Protein 5ZUU (pdb70)

Radius of gyration: 31.14 Å; Cα contacts (8 Å, |Δi|>4): 1259; chains: 4; bounding box: 70×87×75 Å

B-factor: mean 31.93, std 20.71, range [5.98, 128.43]

Structure (mmCIF, N/CA/C/O backbone):
data_5ZUU
#
_entry.id   5ZUU
#
_cell.length_a   69.108
_cell.length_b   74.293
_cell.length_c   151.139
_cell.angle_alpha   90.00
_cell.angle_beta   90.00
_cell.angle_gamma   90.00
#
_symmetry.space_group_name_H-M   'P 21 21 21'
#
loop_
_entity.id
_entity.type
_entity.pdbx_description
1 polymer '30-kDa cleavage and polyadenylation specificity factor 30'
2 polymer "RNA (5'-R(*(6MZ)P*CP*UP*AP*G)-3')"
3 non-polymer GLYCEROL
4 non-polymer '4-(2-HYDROXYETHYL)-1-PIPERAZINE ETHANESULFONIC ACID'
5 water water
#
loop_
_atom_site.group_PDB
_atom_site.id
_atom_site.type_symbol
_atom_site.label_atom_id
_atom_site.label_alt_id
_atom_site.label_comp_id
_atom_site.label_asym_id
_atom_site.label_entity_id
_atom_site.label_seq_id
_atom_site.pdbx_PDB_ins_code
_atom_site.Cartn_x
_atom_site.Cartn_y
_atom_site.Cartn_z
_atom_site.occupancy
_atom_site.B_iso_or_equiv
_atom_site.auth_seq_id
_atom_site.auth_comp_id
_atom_site.auth_asym_id
_atom_site.auth_atom_id
_atom_site.pdbx_PDB_model_num
ATOM 1 N N . PRO A 1 1 ? 12.508 39.060 6.421 1.00 30.95 221 PRO C N 1
ATOM 2 C CA . PRO A 1 1 ? 12.895 37.744 7.015 1.00 31.71 221 PRO C CA 1
ATOM 3 C C . PRO A 1 1 ? 12.103 37.371 8.265 1.00 31.16 221 PRO C C 1
ATOM 4 O O . PRO A 1 1 ? 12.033 36.159 8.606 1.00 26.41 221 PRO C O 1
ATOM 8 N N . ALA A 1 2 ? 11.537 38.380 8.939 1.00 28.40 222 ALA C N 1
ATOM 9 C CA . ALA A 1 2 ? 10.461 38.137 9.922 1.00 33.50 222 ALA C CA 1
ATOM 10 C C . ALA A 1 2 ? 9.180 37.465 9.378 1.00 34.36 222 ALA C C 1
ATOM 11 O O . ALA A 1 2 ? 8.429 36.906 10.170 1.00 36.35 222 ALA C O 1
ATOM 13 N N . ASP A 1 3 ? 8.923 37.527 8.062 1.00 38.91 223 ASP C N 1
ATOM 14 C CA . ASP A 1 3 ? 7.695 36.950 7.423 1.00 43.64 223 ASP C CA 1
ATOM 15 C C . ASP A 1 3 ? 7.715 35.418 7.439 1.00 46.85 223 ASP C C 1
ATOM 16 O O . ASP A 1 3 ? 8.718 34.820 7.085 1.00 47.94 223 ASP C O 1
ATOM 21 N N . GLN A 1 4 ? 6.622 34.782 7.843 1.00 51.96 224 GLN C N 1
ATOM 22 C CA . GLN A 1 4 ? 6.508 33.317 7.784 1.00 54.78 224 GLN C CA 1
ATOM 23 C C . GLN A 1 4 ? 6.515 32.921 6.303 1.00 54.65 224 GLN C C 1
ATOM 24 O O . GLN A 1 4 ? 6.111 33.744 5.453 1.00 53.20 224 GLN C O 1
ATOM 30 N N . THR A 1 5 ? 7.005 31.708 5.993 1.00 58.76 225 THR C N 1
ATOM 31 C CA . THR A 1 5 ? 6.909 31.119 4.623 1.00 63.83 225 THR C CA 1
ATOM 32 C C . THR A 1 5 ? 5.446 31.241 4.114 1.00 63.65 225 THR C C 1
ATOM 33 O O . THR A 1 5 ? 4.553 30.605 4.689 1.00 65.91 225 THR C O 1
ATOM 37 N N . ASN A 1 6 ? 5.180 32.067 3.093 1.00 61.44 226 ASN C N 1
ATOM 38 C CA . ASN A 1 6 ? 3.783 32.234 2.644 1.00 65.86 226 ASN C CA 1
ATOM 39 C C . ASN A 1 6 ? 3.330 31.033 1.773 1.00 62.47 226 ASN C C 1
ATOM 40 O O . ASN A 1 6 ? 4.151 30.330 1.145 1.00 60.86 226 ASN C O 1
ATOM 45 N N . ARG A 1 7 ? 2.024 30.770 1.818 1.00 52.26 227 ARG C N 1
ATOM 46 C CA . ARG A 1 7 ? 1.462 29.518 1.310 1.00 47.08 227 ARG C CA 1
ATOM 47 C C . ARG A 1 7 ? 0.538 29.829 0.141 1.00 36.11 227 ARG C C 1
ATOM 48 O O . ARG A 1 7 ? 0.011 30.909 0.011 1.00 41.12 227 ARG C O 1
ATOM 56 N N . THR A 1 8 ? 0.402 28.858 -0.730 1.00 28.56 228 THR C N 1
ATOM 57 C CA . THR A 1 8 ? -0.343 28.988 -1.946 1.00 27.45 228 THR C CA 1
ATOM 58 C C . THR A 1 8 ? -1.651 28.212 -1.957 1.00 24.60 228 THR C C 1
ATOM 59 O O . THR A 1 8 ? -2.323 28.235 -2.937 1.00 25.45 228 THR C O 1
ATOM 63 N N . SER A 1 9 ? -1.949 27.480 -0.894 1.00 22.51 229 SER C N 1
ATOM 64 C CA . SER A 1 9 ? -3.171 26.710 -0.753 1.00 21.54 229 SER C CA 1
ATOM 65 C C . SER A 1 9 ? -3.690 26.904 0.700 1.00 21.99 229 SER C C 1
ATOM 66 O O . SER A 1 9 ? -2.963 27.411 1.546 1.00 22.31 229 SER C O 1
ATOM 69 N N . HIS A 1 10 ? -4.948 26.567 0.986 1.00 20.89 230 HIS C N 1
ATOM 70 C CA . HIS A 1 10 ? -5.446 26.702 2.312 1.00 20.89 230 HIS C CA 1
ATOM 71 C C . HIS A 1 10 ? -5.295 25.321 2.905 1.00 21.01 230 HIS C C 1
ATOM 72 O O . HIS A 1 10 ? -5.611 24.325 2.254 1.00 19.66 230 HIS C O 1
ATOM 79 N N . PRO A 1 11 ? -4.802 25.265 4.136 1.00 20.62 231 PRO C N 1
ATOM 80 C CA . PRO A 1 11 ? -4.767 24.010 4.872 1.00 20.24 231 PRO C CA 1
ATOM 81 C C . PRO A 1 11 ? -6.195 23.477 5.196 1.00 20.43 231 PRO C C 1
ATOM 82 O O . PRO A 1 11 ? -7.135 24.231 5.356 1.00 18.05 231 PRO C O 1
ATOM 86 N N . LEU A 1 12 ? -6.308 22.169 5.287 1.00 20.74 232 LEU C N 1
ATOM 87 C CA . LEU A 1 12 ? -7.481 21.533 5.743 1.00 22.60 232 LEU C CA 1
ATOM 88 C C . LEU A 1 12 ? -7.890 22.187 7.056 1.00 25.55 232 LEU C C 1
ATOM 89 O O . LEU A 1 12 ? -7.089 22.243 7.950 1.00 27.21 232 LEU C O 1
ATOM 94 N N . PRO A 1 13 ? -9.110 22.778 7.158 1.00 25.58 233 PRO C N 1
ATOM 95 C CA . PRO A 1 13 ? -9.521 23.340 8.436 1.00 25.66 233 PRO C CA 1
ATOM 96 C C . PRO A 1 13 ? -9.391 22.314 9.557 1.00 26.56 233 PRO C C 1
ATOM 97 O O . PRO A 1 13 ? -9.575 21.087 9.329 1.00 25.74 233 PRO C O 1
ATOM 101 N N . GLN A 1 14 ? -9.045 22.816 10.735 1.00 28.74 234 GLN C N 1
ATOM 102 C CA . GLN A 1 14 ? -8.887 21.968 11.900 1.00 32.25 234 GLN C CA 1
ATOM 103 C C . GLN A 1 14 ? -10.264 21.717 12.475 1.00 30.47 234 GLN C C 1
ATOM 104 O O . GLN A 1 14 ? -11.214 22.545 12.314 1.00 28.98 234 GLN C O 1
ATOM 110 N N . GLY A 1 15 ? -10.356 20.588 13.148 1.00 28.69 235 GLY C N 1
ATOM 111 C CA . GLY A 1 15 ? -11.530 20.254 13.964 1.00 29.93 235 GLY C CA 1
ATOM 112 C C . GLY A 1 15 ? -12.309 19.103 13.403 1.00 25.64 235 GLY C C 1
ATOM 113 O O . GLY A 1 15 ? -11.785 18.301 12.604 1.00 22.01 235 GLY C O 1
ATOM 114 N N . VAL A 1 16 ? -13.581 19.024 13.796 1.00 24.47 236 VAL C N 1
ATOM 115 C CA . VAL A 1 16 ? -14.423 17.902 13.355 1.00 22.71 236 VAL C CA 1
ATOM 116 C C . VAL A 1 16 ? -15.025 18.209 11.980 1.00 20.80 236 VAL C C 1
ATOM 117 O O . VAL A 1 16 ? -15.833 19.082 11.812 1.00 21.15 236 VAL C O 1
ATOM 121 N N . ASN A 1 17 ? -14.602 17.455 10.987 1.00 18.60 237 ASN C N 1
ATOM 122 C CA . ASN A 1 17 ? -15.028 17.668 9.617 1.00 15.23 237 ASN C CA 1
ATOM 123 C C . ASN A 1 17 ? -15.855 16.462 9.148 1.00 13.47 237 ASN C C 1
ATOM 124 O O . ASN A 1 17 ? -15.686 15.355 9.645 1.00 11.76 237 ASN C O 1
ATOM 129 N N . ARG A 1 18 ? -16.698 16.663 8.138 1.00 11.77 238 ARG C N 1
ATOM 130 C CA . ARG A 1 18 ? -17.230 15.537 7.338 1.00 11.52 238 ARG C CA 1
ATOM 131 C C . ARG A 1 18 ? -16.794 15.791 5.946 1.00 11.78 238 ARG C C 1
ATOM 132 O O . ARG A 1 18 ? -16.588 17.001 5.558 1.00 11.91 238 ARG C O 1
ATOM 140 N N . TYR A 1 19 ? -16.718 14.705 5.182 1.00 11.23 239 TYR C N 1
ATOM 141 C CA . TYR A 1 19 ? -16.124 14.661 3.861 1.00 11.46 239 TYR C CA 1
ATOM 142 C C . TYR A 1 19 ? -17.052 13.960 2.892 1.00 11.25 239 TYR C C 1
ATOM 143 O O . TYR A 1 19 ? -17.535 12.842 3.199 1.00 9.40 239 TYR C O 1
ATOM 152 N N . PHE A 1 20 ? -17.257 14.588 1.719 1.00 11.27 240 PHE C N 1
ATOM 153 C CA . PHE A 1 20 ? -18.115 14.047 0.655 1.00 12.21 240 PHE C CA 1
ATOM 154 C C . PHE A 1 20 ? -17.360 14.110 -0.647 1.00 11.50 240 PHE C C 1
ATOM 155 O O . PHE A 1 20 ? -16.698 15.104 -0.910 1.00 11.42 240 PHE C O 1
ATOM 163 N N . VAL A 1 21 ? -17.442 13.054 -1.454 1.00 10.55 241 VAL C N 1
ATOM 164 C CA . VAL A 1 21 ? -16.973 13.105 -2.829 1.00 10.86 241 VAL C CA 1
ATOM 165 C C . VAL A 1 21 ? -18.038 13.766 -3.693 1.00 12.52 241 VAL C C 1
ATOM 166 O O . VAL A 1 21 ? -19.209 13.415 -3.611 1.00 14.11 241 VAL C O 1
ATOM 170 N N . VAL A 1 22 ? -17.640 14.767 -4.465 1.00 11.88 242 VAL C N 1
ATOM 171 C CA . VAL A 1 22 ? -18.495 15.496 -5.346 1.00 11.63 242 VAL C CA 1
ATOM 172 C C . VAL A 1 22 ? -18.023 15.172 -6.747 1.00 11.96 242 VAL C C 1
ATOM 173 O O . VAL A 1 22 ? -16.810 15.191 -7.018 1.00 11.60 242 VAL C O 1
ATOM 177 N N . LYS A 1 23 ? -18.958 14.769 -7.614 1.00 11.98 243 LYS C N 1
ATOM 178 C CA . LYS A 1 23 ? -18.653 14.388 -9.011 1.00 12.19 243 LYS C CA 1
ATOM 179 C C . LYS A 1 23 ? -19.207 15.444 -10.015 1.00 13.54 243 LYS C C 1
ATOM 180 O O . LYS A 1 23 ? -20.257 16.038 -9.788 1.00 14.15 243 LYS C O 1
ATOM 186 N N . SER A 1 24 ? -18.434 15.739 -11.068 1.00 14.64 244 SER C N 1
ATOM 187 C CA . SER A 1 24 ? -18.879 16.528 -12.250 1.00 14.89 244 SER C CA 1
ATOM 188 C C . SER A 1 24 ? -18.725 15.740 -13.544 1.00 14.78 244 SER C C 1
ATOM 189 O O . SER A 1 24 ? -17.763 14.985 -13.718 1.00 15.42 244 SER C O 1
ATOM 192 N N . ASN A 1 25 ? -19.710 15.893 -14.422 1.00 16.04 245 ASN C N 1
ATOM 193 C CA . ASN A 1 25 ? -19.748 15.254 -15.733 1.00 16.74 245 ASN C CA 1
ATOM 194 C C . ASN A 1 25 ? -18.729 15.850 -16.625 1.00 16.91 245 ASN C C 1
ATOM 195 O O . ASN A 1 25 ? -18.444 15.246 -17.629 1.00 16.75 245 ASN C O 1
ATOM 200 N N . ASN A 1 26 ? -18.267 17.083 -16.345 1.00 17.19 246 ASN C N 1
ATOM 201 C CA . ASN A 1 26 ? -17.346 17.771 -17.230 1.00 18.78 246 ASN C CA 1
ATOM 202 C C . ASN A 1 26 ? -16.373 18.686 -16.464 1.00 18.31 246 ASN C C 1
ATOM 203 O O . ASN A 1 26 ? -16.669 19.086 -15.334 1.00 17.88 246 ASN C O 1
ATOM 208 N N . ARG A 1 27 ? -15.222 19.015 -17.067 1.00 19.27 247 ARG C N 1
ATOM 209 C CA . ARG A 1 27 ? -14.283 19.976 -16.458 1.00 20.75 247 ARG C CA 1
ATOM 210 C C . ARG A 1 27 ? -14.815 21.387 -16.488 1.00 20.83 247 ARG C C 1
ATOM 211 O O . ARG A 1 27 ? -14.517 22.220 -15.613 1.00 20.06 247 ARG C O 1
ATOM 219 N N . GLU A 1 28 ? -15.609 21.691 -17.486 1.00 22.11 248 GLU C N 1
ATOM 220 C CA . GLU A 1 28 ? -16.032 23.090 -17.622 1.00 23.34 248 GLU C CA 1
ATOM 221 C C . GLU A 1 28 ? -16.674 23.531 -16.342 1.00 19.55 248 GLU C C 1
ATOM 222 O O . GLU A 1 28 ? -16.348 24.605 -15.884 1.00 16.63 248 GLU C O 1
ATOM 228 N N . ASN A 1 29 ? -17.585 22.756 -15.750 1.00 16.75 249 ASN C N 1
ATOM 229 C CA . ASN A 1 29 ? -18.258 23.202 -14.510 1.00 16.68 249 ASN C CA 1
ATOM 230 C C . ASN A 1 29 ? -17.312 23.331 -13.317 1.00 14.87 249 ASN C C 1
ATOM 231 O O . ASN A 1 29 ? -17.406 24.205 -12.551 1.00 13.49 249 ASN C O 1
ATOM 236 N N . PHE A 1 30 ? -16.434 22.375 -13.205 1.00 14.54 250 PHE C N 1
ATOM 237 C CA . PHE A 1 30 ? -15.425 22.403 -12.179 1.00 14.47 250 PHE C CA 1
ATOM 238 C C . PHE A 1 30 ? -14.578 23.689 -12.270 1.00 14.46 250 PHE C C 1
ATOM 239 O O . PHE A 1 30 ? -14.302 24.360 -11.278 1.00 12.09 250 PHE C O 1
ATOM 247 N N . GLU A 1 31 ? -14.163 24.006 -13.486 1.00 17.37 251 GLU C N 1
ATOM 248 C CA . GLU A 1 31 ? -13.397 25.275 -13.729 1.00 20.91 251 GLU C CA 1
ATOM 249 C C . GLU A 1 31 ? -14.153 26.536 -13.447 1.00 18.34 251 GLU C C 1
ATOM 250 O O . GLU A 1 31 ? -13.637 27.422 -12.813 1.00 17.61 251 GLU C O 1
ATOM 256 N N . LEU A 1 32 ? -15.426 26.545 -13.795 1.00 20.83 252 LEU C N 1
ATOM 257 C CA . LEU A 1 32 ? -16.312 27.617 -13.412 1.00 21.06 252 LEU C CA 1
ATOM 258 C C . LEU A 1 32 ? -16.454 27.745 -11.894 1.00 18.98 252 LEU C C 1
ATOM 259 O O . LEU A 1 32 ? -16.486 28.872 -11.337 1.00 19.70 252 LEU C O 1
ATOM 264 N N . SER A 1 33 ? -16.572 26.598 -11.217 1.00 15.06 253 SER C N 1
ATOM 265 C CA . SER A 1 33 ? -16.610 26.624 -9.765 1.00 14.51 253 SER C CA 1
ATOM 266 C C . SER A 1 33 ? -15.368 27.302 -9.147 1.00 14.32 253 SER C C 1
ATOM 267 O O . SER A 1 33 ? -15.429 28.078 -8.205 1.00 13.20 253 SER C O 1
ATOM 270 N N . VAL A 1 34 ? -14.231 26.958 -9.708 1.00 16.46 254 VAL C N 1
ATOM 271 C CA . VAL A 1 34 ? -12.945 27.494 -9.260 1.00 17.89 254 VAL C CA 1
ATOM 272 C C . VAL A 1 34 ? -12.878 29.000 -9.475 1.00 19.18 254 VAL C C 1
ATOM 273 O O . VAL A 1 34 ? -12.437 29.723 -8.588 1.00 20.48 254 VAL C O 1
ATOM 277 N N A GLN A 1 35 ? -13.322 29.478 -10.632 0.50 19.28 255 GLN C N 1
ATOM 278 N N B GLN A 1 35 ? -13.326 29.446 -10.642 0.50 20.23 255 GLN C N 1
ATOM 279 C CA A GLN A 1 35 ? -13.284 30.923 -10.923 0.50 19.61 255 GLN C CA 1
ATOM 280 C CA B GLN A 1 35 ? -13.332 30.869 -10.984 0.50 21.25 255 GLN C CA 1
ATOM 281 C C A GLN A 1 35 ? -14.275 31.703 -10.059 0.50 21.07 255 GLN C C 1
ATOM 282 C C B GLN A 1 35 ? -14.268 31.676 -10.077 0.50 22.06 255 GLN C C 1
ATOM 283 O O A GLN A 1 35 ? -14.013 32.836 -9.687 0.50 21.37 255 GLN C O 1
ATOM 284 O O B GLN A 1 35 ? -13.964 32.795 -9.699 0.50 22.31 255 GLN C O 1
ATOM 295 N N . GLN A 1 36 ? -15.404 31.087 -9.713 1.00 23.52 256 GLN C N 1
ATOM 296 C CA . GLN A 1 36 ? -16.482 31.798 -9.021 1.00 22.42 256 GLN C CA 1
ATOM 297 C C . GLN A 1 36 ? -16.678 31.466 -7.566 1.00 18.17 256 GLN C C 1
ATOM 298 O O . GLN A 1 36 ? -17.385 32.170 -6.908 1.00 16.73 256 GLN C O 1
ATOM 304 N N . GLY A 1 37 ? -16.099 30.390 -7.043 1.00 15.43 257 GLY C N 1
ATOM 305 C CA . GLY A 1 37 ? -16.360 30.062 -5.626 1.00 15.23 257 GLY C CA 1
ATOM 306 C C . GLY A 1 37 ? -17.761 29.590 -5.302 1.00 14.53 257 GLY C C 1
ATOM 307 O O . GLY A 1 37 ? -18.330 29.872 -4.209 1.00 14.75 257 GLY C O 1
ATOM 308 N N . VAL A 1 38 ? -18.278 28.798 -6.224 1.00 16.05 258 VAL C N 1
ATOM 309 C CA . VAL A 1 38 ? -19.675 28.420 -6.255 1.00 16.63 258 VAL C CA 1
ATOM 310 C C . VAL A 1 38 ? -19.835 27.019 -6.778 1.00 14.13 258 VAL C C 1
ATOM 311 O O . VAL A 1 38 ? -19.092 26.614 -7.627 1.00 14.93 258 VAL C O 1
ATOM 315 N N . TRP A 1 39 ? -20.793 26.275 -6.253 1.00 12.60 259 TRP C N 1
ATOM 316 C CA . TRP A 1 39 ? -21.175 25.008 -6.815 1.00 11.97 259 TRP C CA 1
ATOM 317 C C . TRP A 1 39 ? -22.684 24.860 -6.759 1.00 11.33 259 TRP C C 1
ATOM 318 O O . TRP A 1 39 ? -23.363 25.564 -6.020 1.00 10.87 259 TRP C O 1
ATOM 329 N N . ALA A 1 40 ? -23.197 23.908 -7.536 1.00 11.76 260 ALA C N 1
ATOM 330 C CA . ALA A 1 40 ? -24.556 23.447 -7.403 1.00 12.75 260 ALA C CA 1
ATOM 331 C C . ALA A 1 40 ? -24.546 21.932 -7.577 1.00 13.62 260 ALA C C 1
ATOM 332 O O . ALA A 1 40 ? -23.864 21.435 -8.464 1.00 14.70 260 ALA C O 1
ATOM 334 N N . THR A 1 41 ? -25.351 21.206 -6.786 1.00 14.39 261 THR C N 1
ATOM 335 C CA . THR A 1 41 ? -25.423 19.746 -6.952 1.00 14.77 261 THR C CA 1
ATOM 336 C C . THR A 1 41 ? -26.784 19.323 -7.474 1.00 15.74 261 THR C C 1
ATOM 337 O O . THR A 1 41 ? -27.657 20.153 -7.741 1.00 16.38 261 THR C O 1
ATOM 341 N N . GLN A 1 42 ? -26.966 18.020 -7.659 1.00 18.01 262 GLN C N 1
ATOM 342 C CA . GLN A 1 42 ? -28.256 17.471 -8.052 1.00 16.80 262 GLN C CA 1
ATOM 343 C C . GLN A 1 42 ? -29.241 17.757 -6.953 1.00 17.88 262 GLN C C 1
ATOM 344 O O . GLN A 1 42 ? -28.864 17.748 -5.784 1.00 16.43 262 GLN C O 1
ATOM 350 N N . ARG A 1 43 ? -30.509 18.008 -7.317 1.00 18.02 263 ARG C N 1
ATOM 351 C CA . ARG A 1 43 ? -31.575 18.337 -6.322 1.00 17.79 263 ARG C CA 1
ATOM 352 C C . ARG A 1 43 ? -31.746 17.323 -5.213 1.00 15.37 263 ARG C C 1
ATOM 353 O O . ARG A 1 43 ? -31.831 17.662 -4.048 1.00 15.09 263 ARG C O 1
ATOM 361 N N . SER A 1 44 ? -31.689 16.066 -5.574 1.00 14.80 264 SER C N 1
ATOM 362 C CA . SER A 1 44 ? -31.740 14.994 -4.599 1.00 14.32 264 SER C CA 1
ATOM 363 C C . SER A 1 44 ? -30.624 14.958 -3.588 1.00 14.05 264 SER C C 1
ATOM 364 O O . SER A 1 44 ? -30.713 14.185 -2.620 1.00 14.67 264 SER C O 1
ATOM 367 N N . ASN A 1 45 ? -29.539 15.706 -3.794 1.00 12.95 265 ASN C N 1
ATOM 368 C CA . ASN A 1 45 ? -28.424 15.695 -2.864 1.00 13.03 265 ASN C CA 1
ATOM 369 C C . ASN A 1 45 ? -28.421 16.870 -1.889 1.00 13.51 265 ASN C C 1
ATOM 370 O O . ASN A 1 45 ? -27.532 16.904 -0.991 1.00 12.76 265 ASN C O 1
ATOM 375 N N . GLU A 1 46 ? -29.352 17.831 -2.049 1.00 12.26 266 GLU C N 1
ATOM 376 C CA . GLU A 1 46 ? -29.218 19.089 -1.336 1.00 12.81 266 GLU C CA 1
ATOM 377 C C . GLU A 1 46 ? -29.453 18.970 0.193 1.00 15.45 266 GLU C C 1
ATOM 378 O O . GLU A 1 46 ? -28.759 19.609 1.017 1.00 15.40 266 GLU C O 1
ATOM 384 N N . ALA A 1 47 ? -30.417 18.117 0.584 1.00 14.74 267 ALA C N 1
ATOM 385 C CA . ALA A 1 47 ? -30.757 17.952 1.963 1.00 14.33 267 ALA C CA 1
ATOM 386 C C . ALA A 1 47 ? -29.606 17.282 2.720 1.00 14.10 267 ALA C C 1
ATOM 387 O O . ALA A 1 47 ? -29.340 17.582 3.921 1.00 13.40 267 ALA C O 1
ATOM 389 N N . LYS A 1 48 ? -28.942 16.372 2.055 1.00 13.10 268 LYS C N 1
ATOM 390 C CA . LYS A 1 48 ? -27.823 15.767 2.705 1.00 14.37 268 LYS C CA 1
ATOM 391 C C . LYS A 1 48 ? -26.599 16.641 2.866 1.00 12.83 268 LYS C C 1
ATOM 392 O O . LYS A 1 48 ? -25.992 16.588 3.928 1.00 11.98 268 LYS C O 1
ATOM 398 N N . LEU A 1 49 ? -26.323 17.519 1.911 1.00 11.98 269 LEU C N 1
ATOM 399 C CA . LEU A 1 49 ? -25.294 18.490 2.153 1.00 12.95 269 LEU C CA 1
ATOM 400 C C . LEU A 1 49 ? -25.761 19.462 3.213 1.00 12.08 269 LEU C C 1
ATOM 401 O O . LEU A 1 49 ? -24.924 19.867 3.996 1.00 13.25 269 LEU C O 1
ATOM 406 N N . ASN A 1 50 ? -27.047 19.813 3.280 1.00 11.15 270 ASN C N 1
ATOM 407 C CA . ASN A 1 50 ? -27.470 20.768 4.324 1.00 11.37 270 ASN C CA 1
ATOM 408 C C . ASN A 1 50 ? -27.410 20.123 5.712 1.00 11.39 270 ASN C C 1
ATOM 409 O O . ASN A 1 50 ? -27.103 20.787 6.716 1.00 10.90 270 ASN C O 1
ATOM 414 N N . GLU A 1 51 ? -27.708 18.830 5.787 1.00 11.62 271 GLU C N 1
ATOM 415 C CA . GLU A 1 51 ? -27.640 18.135 7.057 1.00 12.03 271 GLU C CA 1
ATOM 416 C C . GLU A 1 51 ? -26.186 18.142 7.545 1.00 11.21 271 GLU C C 1
ATOM 417 O O . GLU A 1 51 ? -25.904 18.305 8.713 1.00 11.34 271 GLU C O 1
ATOM 423 N N . ALA A 1 52 ? -25.247 17.906 6.645 1.00 11.39 272 ALA C N 1
ATOM 424 C CA . ALA A 1 52 ? -23.809 17.935 7.006 1.00 10.91 272 ALA C CA 1
ATOM 425 C C . ALA A 1 52 ? -23.409 19.372 7.382 1.00 10.51 272 ALA C C 1
ATOM 426 O O . ALA A 1 52 ? -22.798 19.576 8.428 1.00 9.17 272 ALA C O 1
ATOM 428 N N . PHE A 1 53 ? -23.834 20.353 6.586 1.00 10.07 273 PHE C N 1
ATOM 429 C CA . PHE A 1 53 ? -23.491 21.713 6.862 1.00 11.21 273 PHE C CA 1
ATOM 430 C C . PHE A 1 53 ? -23.955 22.118 8.230 1.00 13.20 273 PHE C C 1
ATOM 431 O O . PHE A 1 53 ? -23.219 22.753 8.942 1.00 13.80 273 PHE C O 1
ATOM 439 N N . ASP A 1 54 ? -25.152 21.708 8.651 1.00 14.50 274 ASP C N 1
ATOM 440 C CA . ASP A 1 54 ? -25.640 22.083 9.969 1.00 14.31 274 ASP C CA 1
ATOM 441 C C . ASP A 1 54 ? -24.918 21.336 11.093 1.00 15.37 274 ASP C C 1
ATOM 442 O O . ASP A 1 54 ? -24.877 21.848 12.211 1.00 15.13 274 ASP C O 1
ATOM 447 N N . SER A 1 55 ? -24.446 20.113 10.836 1.00 14.74 275 SER C N 1
ATOM 448 C CA . SER A 1 55 ? -23.917 19.228 11.875 1.00 15.35 275 SER C CA 1
ATOM 449 C C . SER A 1 55 ? -22.513 19.532 12.380 1.00 16.47 275 SER C C 1
ATOM 450 O O . SER A 1 55 ? -22.207 19.191 13.515 1.00 16.83 275 SER C O 1
ATOM 453 N N . VAL A 1 56 ? -21.642 20.073 11.526 1.00 15.68 276 VAL C N 1
ATOM 454 C CA . VAL A 1 56 ? -20.200 20.207 11.868 1.00 15.45 276 VAL C CA 1
ATOM 455 C C . VAL A 1 56 ? -19.709 21.520 11.379 1.00 16.98 276 VAL C C 1
ATOM 456 O O . VAL A 1 56 ? -20.324 22.101 10.506 1.00 18.05 276 VAL C O 1
ATOM 460 N N . GLU A 1 57 ? -18.529 21.906 11.815 1.00 20.28 277 GLU C N 1
ATOM 461 C CA . GLU A 1 57 ? -17.941 23.226 11.466 1.00 21.20 277 GLU C CA 1
ATOM 462 C C . GLU A 1 57 ? -17.470 23.313 9.995 1.00 18.98 277 GLU C C 1
ATOM 463 O O . GLU A 1 57 ? -17.466 24.413 9.374 1.00 17.25 277 GLU C O 1
ATOM 469 N N . ASN A 1 58 ? -17.053 22.173 9.440 1.00 16.28 278 ASN C N 1
ATOM 470 C CA . ASN A 1 58 ? -16.512 22.124 8.090 1.00 15.59 278 ASN C CA 1
ATOM 471 C C . ASN A 1 58 ? -16.947 20.888 7.326 1.00 14.20 278 ASN C C 1
ATOM 472 O O . ASN A 1 58 ? -16.731 19.752 7.764 1.00 13.49 278 ASN C O 1
ATOM 477 N N . VAL A 1 59 ? -17.581 21.125 6.197 1.00 13.12 279 VAL C N 1
ATOM 478 C CA . VAL A 1 59 ? -17.909 20.120 5.259 1.00 12.03 279 VAL C CA 1
ATOM 479 C C . VAL A 1 59 ? -16.926 20.305 4.145 1.00 11.78 279 VAL C C 1
ATOM 480 O O . VAL A 1 59 ? -16.818 21.403 3.494 1.00 11.19 279 VAL C O 1
ATOM 484 N N . ILE A 1 60 ? -16.138 19.256 3.976 1.00 11.04 280 ILE C N 1
ATOM 485 C CA . ILE A 1 60 ? -15.103 19.200 2.969 1.00 11.65 280 ILE C CA 1
ATOM 486 C C . ILE A 1 60 ? -15.566 18.378 1.761 1.00 11.91 280 ILE C C 1
ATOM 487 O O . ILE A 1 60 ? -15.905 17.200 1.894 1.00 11.54 280 ILE C O 1
ATOM 492 N N . LEU A 1 61 ? -15.596 19.022 0.598 1.00 11.95 281 LEU C N 1
ATOM 493 C CA . LEU A 1 61 ? -16.035 18.424 -0.689 1.00 11.18 281 LEU C CA 1
ATOM 494 C C . LEU A 1 61 ? -14.809 18.115 -1.520 1.00 11.00 281 LEU C C 1
ATOM 495 O O . LEU A 1 61 ? -14.125 19.012 -1.961 1.00 11.05 281 LEU C O 1
ATOM 500 N N . ILE A 1 62 ? -14.556 16.835 -1.753 1.00 10.69 282 ILE C N 1
ATOM 501 C CA . ILE A 1 62 ? -13.476 16.357 -2.545 1.00 10.53 282 ILE C CA 1
ATOM 502 C C . ILE A 1 62 ? -13.986 16.079 -3.943 1.00 11.00 282 ILE C C 1
ATOM 503 O O . ILE A 1 62 ? -14.727 15.110 -4.156 1.00 11.45 282 ILE C O 1
ATOM 508 N N . PHE A 1 63 ? -13.527 16.864 -4.924 1.00 11.81 283 PHE C N 1
ATOM 509 C CA . PHE A 1 63 ? -14.043 16.851 -6.284 1.00 12.32 283 PHE C CA 1
ATOM 510 C C . PHE A 1 63 ? -13.357 15.887 -7.164 1.00 11.31 283 PHE C C 1
ATOM 511 O O . PHE A 1 63 ? -12.180 15.704 -7.104 1.00 11.35 283 PHE C O 1
ATOM 519 N N . SER A 1 64 ? -14.106 15.331 -8.065 1.00 11.14 284 SER C N 1
ATOM 520 C CA . SER A 1 64 ? -13.552 14.528 -9.098 1.00 10.83 284 SER C CA 1
ATOM 521 C C . SER A 1 64 ? -14.403 14.586 -10.315 1.00 11.66 284 SER C C 1
ATOM 522 O O . SER A 1 64 ? -15.622 14.258 -10.252 1.00 12.19 284 SER C O 1
ATOM 525 N N . VAL A 1 65 ? -13.795 14.980 -11.444 1.00 12.19 285 VAL C N 1
ATOM 526 C CA . VAL A 1 65 ? -14.485 14.932 -12.746 1.00 12.04 285 VAL C CA 1
ATOM 527 C C . VAL A 1 65 ? -14.626 13.466 -13.285 1.00 11.70 285 VAL C C 1
ATOM 528 O O . VAL A 1 65 ? -13.660 12.738 -13.345 1.00 10.37 285 VAL C O 1
ATOM 532 N N . ASN A 1 66 ? -15.856 13.072 -13.646 1.00 12.52 286 ASN C N 1
ATOM 533 C CA . ASN A 1 66 ? -16.142 11.736 -14.189 1.00 13.69 286 ASN C CA 1
ATOM 534 C C . ASN A 1 66 ? -15.136 11.386 -15.301 1.00 13.53 286 ASN C C 1
ATOM 535 O O . ASN A 1 66 ? -14.809 12.213 -16.141 1.00 12.77 286 ASN C O 1
ATOM 540 N N . ARG A 1 67 ? -14.676 10.161 -15.276 1.00 13.59 287 ARG C N 1
ATOM 541 C CA . ARG A 1 67 ? -13.829 9.601 -16.304 1.00 16.14 287 ARG C CA 1
ATOM 542 C C . ARG A 1 67 ? -12.398 10.140 -16.363 1.00 15.12 287 ARG C C 1
ATOM 543 O O . ARG A 1 67 ? -11.619 9.611 -17.114 1.00 13.90 287 ARG C O 1
ATOM 551 N N . THR A 1 68 ? -12.026 11.129 -15.552 1.00 14.85 288 THR C N 1
ATOM 552 C CA . THR A 1 68 ? -10.634 11.627 -15.587 1.00 14.04 288 THR C CA 1
ATOM 553 C C . THR A 1 68 ? -9.631 10.782 -14.797 1.00 14.15 288 THR C C 1
ATOM 554 O O . THR A 1 68 ? -8.448 11.081 -14.829 1.00 12.73 288 THR C O 1
ATOM 558 N N . ARG A 1 69 ? -10.105 9.782 -14.052 1.00 16.46 289 ARG C N 1
ATOM 559 C CA . ARG A 1 69 ? -9.227 8.847 -13.295 1.00 16.43 289 ARG C CA 1
ATOM 560 C C . ARG A 1 69 ? -8.483 9.612 -12.161 1.00 15.00 289 ARG C C 1
ATOM 561 O O . ARG A 1 69 ? -7.420 9.175 -11.681 1.00 12.78 289 ARG C O 1
ATOM 569 N N . HIS A 1 70 ? -8.995 10.767 -11.770 1.00 14.78 290 HIS C N 1
ATOM 570 C CA . HIS A 1 70 ? -8.295 11.612 -10.791 1.00 14.15 290 HIS C CA 1
ATOM 571 C C . HIS A 1 70 ? -9.332 12.332 -9.860 1.00 14.60 290 HIS C C 1
ATOM 572 O O . HIS A 1 70 ? -10.517 12.563 -10.262 1.00 14.16 290 HIS C O 1
ATOM 579 N N . PHE A 1 71 ? -8.851 12.712 -8.667 1.00 12.84 291 PHE C N 1
ATOM 580 C CA . PHE A 1 71 ? -9.439 13.769 -7.867 1.00 11.92 291 PHE C CA 1
ATOM 581 C C . PHE A 1 71 ? -8.723 15.045 -8.209 1.00 11.99 291 PHE C C 1
ATOM 582 O O . PHE A 1 71 ? -7.520 14.998 -8.385 1.00 13.08 291 PHE C O 1
ATOM 590 N N . GLN A 1 72 ? -9.445 16.179 -8.231 1.00 11.74 292 GLN C N 1
ATOM 591 C CA . GLN A 1 72 ? -8.911 17.472 -8.598 1.00 11.10 292 GLN C CA 1
ATOM 592 C C . GLN A 1 72 ? -8.778 18.459 -7.432 1.00 12.15 292 GLN C C 1
ATOM 593 O O . GLN A 1 72 ? -8.276 19.607 -7.591 1.00 13.12 292 GLN C O 1
ATOM 599 N N . GLY A 1 73 ? -9.221 18.104 -6.244 1.00 12.61 293 GLY C N 1
ATOM 600 C CA . GLY A 1 73 ? -9.071 19.040 -5.098 1.00 12.59 293 GLY C CA 1
ATOM 601 C C . GLY A 1 73 ? -10.165 18.919 -4.092 1.00 12.22 293 GLY C C 1
ATOM 602 O O . GLY A 1 73 ? -10.999 17.978 -4.181 1.00 12.89 293 GLY C O 1
ATOM 603 N N . CYS A 1 74 ? -10.162 19.856 -3.153 1.00 11.76 294 CYS C N 1
ATOM 604 C CA . CYS A 1 74 ? -11.115 19.911 -2.089 1.00 11.55 294 CYS C CA 1
ATOM 605 C C . CYS A 1 74 ? -11.457 21.370 -1.763 1.00 11.42 294 CYS C C 1
ATOM 606 O O . CYS A 1 74 ? -10.643 22.271 -1.954 1.00 9.71 294 CYS C O 1
ATOM 609 N N . ALA A 1 75 ? -12.730 21.552 -1.402 1.00 12.06 295 ALA C N 1
ATOM 610 C CA . ALA A 1 75 ? -13.344 22.843 -1.039 1.00 12.64 295 ALA C CA 1
ATOM 611 C C . ALA A 1 75 ? -14.116 22.691 0.228 1.00 12.78 295 ALA C C 1
ATOM 612 O O . ALA A 1 75 ? -14.522 21.599 0.575 1.00 13.12 295 ALA C O 1
ATOM 614 N N . LYS A 1 76 ? -14.234 23.771 0.973 1.00 12.55 296 LYS C N 1
ATOM 615 C CA . LYS A 1 76 ? -15.124 23.842 2.075 1.00 12.95 296 LYS C CA 1
ATOM 616 C C . LYS A 1 76 ? -16.479 24.382 1.570 1.00 13.08 296 LYS C C 1
ATOM 617 O O . LYS A 1 76 ? -16.512 25.376 0.846 1.00 12.41 296 LYS C O 1
ATOM 623 N N . MET A 1 77 ? -17.569 23.733 1.958 1.00 12.65 297 MET C N 1
ATOM 624 C CA . MET A 1 77 ? -18.917 24.261 1.731 1.00 12.62 297 MET C CA 1
ATOM 625 C C . MET A 1 77 ? -19.078 25.489 2.623 1.00 12.05 297 MET C C 1
ATOM 626 O O . MET A 1 77 ? -18.999 25.368 3.811 1.00 12.89 297 MET C O 1
ATOM 631 N N . THR A 1 78 ? -19.250 26.679 2.083 1.00 11.97 298 THR C N 1
ATOM 632 C CA . THR A 1 78 ? -19.335 27.866 2.959 1.00 12.69 298 THR C CA 1
ATOM 633 C C . THR A 1 78 ? -20.667 28.530 3.044 1.00 14.34 298 THR C C 1
ATOM 634 O O . THR A 1 78 ? -20.771 29.496 3.770 1.00 17.91 298 THR C O 1
ATOM 638 N N . SER A 1 79 ? -21.693 28.061 2.335 1.00 13.61 299 SER C N 1
ATOM 639 C CA . SER A 1 79 ? -23.039 28.475 2.696 1.00 13.89 299 SER C CA 1
ATOM 640 C C . SER A 1 79 ? -23.977 27.269 2.679 1.00 13.69 299 SER C C 1
ATOM 641 O O . SER A 1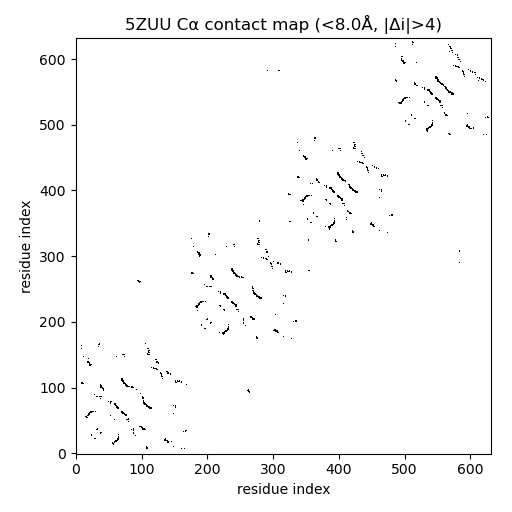 79 ? -23.712 26.271 2.027 1.00 13.52 299 SER C O 1
ATOM 644 N N . ARG A 1 80 ? -25.071 27.416 3.411 1.00 14.69 300 ARG C N 1
ATOM 645 C CA . ARG A 1 80 ? -26.163 26.461 3.447 1.00 15.77 300 ARG C CA 1
ATOM 646 C C . ARG A 1 80 ? -26.914 26.576 2.105 1.00 16.60 300 ARG C C 1
ATOM 647 O O . ARG A 1 80 ? -26.999 27.625 1.569 1.00 20.09 300 ARG C O 1
ATOM 655 N N . ILE A 1 81 ? -27.335 25.484 1.497 1.00 16.82 301 ILE C N 1
ATOM 656 C CA . ILE A 1 81 ? -28.096 25.558 0.243 1.00 16.58 301 ILE C CA 1
ATOM 657 C C . ILE A 1 81 ? -29.514 26.115 0.536 1.00 18.12 301 ILE C C 1
ATOM 658 O O . ILE A 1 81 ? -30.239 25.622 1.407 1.00 17.11 301 ILE C O 1
ATOM 663 N N . GLY A 1 82 ? -29.917 27.084 -0.264 1.00 20.14 302 GLY C N 1
ATOM 664 C CA . GLY A 1 82 ? -31.135 27.844 -0.056 1.00 23.18 302 GLY C CA 1
ATOM 665 C C . GLY A 1 82 ? -30.603 29.243 0.058 1.00 25.98 302 GLY C C 1
ATOM 666 O O . GLY A 1 82 ? -29.495 29.449 0.530 1.00 41.51 302 GLY C O 1
ATOM 667 N N . GLY A 1 83 ? -31.285 30.218 -0.421 1.00 23.65 303 GLY C N 1
ATOM 668 C CA . GLY A 1 83 ? -30.690 31.564 -0.273 1.00 23.01 303 GLY C CA 1
ATOM 669 C C . GLY A 1 83 ? -29.983 31.907 -1.583 1.00 23.48 303 GLY C C 1
ATOM 670 O O . GLY A 1 83 ? -29.337 31.048 -2.210 1.00 22.60 303 GLY C O 1
ATOM 671 N N . TYR A 1 84 ? -30.123 33.148 -2.044 1.00 24.00 304 TYR C N 1
ATOM 672 C CA . TYR A 1 84 ? -29.502 33.487 -3.286 1.00 23.87 304 TYR C CA 1
ATOM 673 C C . TYR A 1 84 ? -27.959 33.579 -3.106 1.00 23.07 304 TYR C C 1
ATOM 674 O O . TYR A 1 84 ? -27.469 34.199 -2.190 1.00 21.43 304 TYR C O 1
ATOM 683 N N . ILE A 1 85 ? -27.254 32.976 -4.043 1.00 24.48 305 ILE C N 1
ATOM 684 C CA . ILE A 1 85 ? -25.809 33.071 -4.125 1.00 30.29 305 ILE C CA 1
ATOM 685 C C . ILE A 1 85 ? -25.326 33.636 -5.471 1.00 30.31 305 ILE C C 1
ATOM 686 O O . ILE A 1 85 ? -24.480 34.517 -5.467 1.00 31.29 305 ILE C O 1
ATOM 691 N N . GLY A 1 86 ? -25.835 33.152 -6.592 1.00 32.07 306 GLY C N 1
ATOM 692 C CA . GLY A 1 86 ? -25.443 33.736 -7.855 1.00 35.21 306 GLY C CA 1
ATOM 693 C C . GLY A 1 86 ? -24.211 33.136 -8.497 1.00 37.62 306 GLY C C 1
ATOM 694 O O . GLY A 1 86 ? -23.480 32.334 -7.902 1.00 36.91 306 GLY C O 1
ATOM 695 N N . GLY A 1 87 ? -24.015 33.515 -9.747 1.00 37.57 307 GLY C N 1
ATOM 696 C CA . GLY A 1 87 ? -22.955 32.973 -10.553 1.00 39.85 307 GLY C CA 1
ATOM 697 C C . GLY A 1 87 ? -23.400 31.728 -11.260 1.00 41.63 307 GLY C C 1
ATOM 698 O O . GLY A 1 87 ? -24.566 31.567 -11.576 1.00 41.80 307 GLY C O 1
ATOM 699 N N . GLY A 1 88 ? -22.440 30.856 -11.531 1.00 49.03 308 GLY C N 1
ATOM 700 C CA . GLY A 1 88 ? -22.689 29.528 -12.059 1.00 46.45 308 GLY C CA 1
ATOM 701 C C . GLY A 1 88 ? -23.869 29.448 -13.002 1.00 53.94 308 GLY C C 1
ATOM 702 O O . GLY A 1 88 ? -24.940 28.965 -12.610 1.00 62.89 308 GLY C O 1
ATOM 703 N N . ASN A 1 89 ? -23.709 29.953 -14.225 1.00 48.54 309 ASN C N 1
ATOM 704 C CA . ASN A 1 89 ? -24.461 29.368 -15.311 1.00 46.61 309 ASN C CA 1
ATOM 705 C C . ASN A 1 89 ? -23.698 28.119 -15.820 1.00 36.93 309 ASN C C 1
ATOM 706 O O . ASN A 1 89 ? -22.655 28.207 -16.442 1.00 36.28 309 ASN C O 1
ATOM 711 N N . TRP A 1 90 ? -24.264 26.963 -15.537 1.00 29.39 310 TRP C N 1
ATOM 712 C CA . TRP A 1 90 ? -23.584 25.707 -15.648 1.00 27.25 310 TRP C CA 1
ATOM 713 C C . TRP A 1 90 ? -23.867 25.149 -17.016 1.00 30.26 310 TRP C C 1
ATOM 714 O O . TRP A 1 90 ? -24.935 25.401 -17.593 1.00 36.76 310 TRP C O 1
ATOM 725 N N . LYS A 1 91 ? -22.926 24.388 -17.541 1.00 31.18 311 LYS C N 1
ATOM 726 C CA . LYS A 1 91 ? -23.175 23.572 -18.713 1.00 35.98 311 LYS C CA 1
ATOM 727 C C . LYS A 1 91 ? -23.952 22.298 -18.315 1.00 37.92 311 LYS C C 1
ATOM 728 O O . LYS A 1 91 ? -23.632 21.690 -17.317 1.00 34.72 311 LYS C O 1
ATOM 734 N N . HIS A 1 92 ? -24.987 21.920 -19.069 1.00 46.56 312 HIS C N 1
ATOM 735 C CA . HIS A 1 92 ? -25.544 20.543 -19.037 1.00 56.41 312 HIS C CA 1
ATOM 736 C C . HIS A 1 92 ? -26.205 20.153 -20.348 1.00 60.04 312 HIS C C 1
ATOM 737 O O . HIS A 1 92 ? -26.569 21.033 -21.104 1.00 52.67 312 HIS C O 1
ATOM 744 N N . GLU A 1 93 ? -26.352 18.846 -20.602 1.00 71.84 313 GLU C N 1
ATOM 745 C CA . GLU A 1 93 ? -26.958 18.319 -21.860 1.00 87.18 313 GLU C CA 1
ATOM 746 C C . GLU A 1 93 ? -28.514 18.239 -21.853 1.00 96.52 313 GLU C C 1
ATOM 747 O O . GLU A 1 93 ? -29.094 17.747 -20.883 1.00 102.77 313 GLU C O 1
ATOM 753 N N . HIS A 1 94 ? -29.148 18.685 -22.955 1.00 99.24 314 HIS C N 1
ATOM 754 C CA . HIS A 1 94 ? -30.632 18.818 -23.138 1.00 105.87 314 HIS C CA 1
ATOM 755 C C . HIS A 1 94 ? -31.478 18.911 -21.838 1.00 115.04 314 HIS C C 1
ATOM 756 O O . HIS A 1 94 ? -32.463 18.187 -21.664 1.00 124.22 314 HIS C O 1
ATOM 763 N N . GLY A 1 95 ? -31.074 19.804 -20.928 1.00 114.67 315 GLY C N 1
ATOM 764 C CA . GLY A 1 95 ? -31.784 20.031 -19.657 1.00 106.60 315 GLY C CA 1
ATOM 765 C C . GLY A 1 95 ? -31.768 18.915 -18.611 1.00 105.28 315 GLY C C 1
ATOM 766 O O . GLY A 1 95 ? -32.383 19.084 -17.551 1.00 96.76 315 GLY C O 1
ATOM 767 N N . THR A 1 96 ? -31.063 17.802 -18.878 1.00 101.97 316 THR C N 1
ATOM 768 C CA . THR A 1 96 ? -31.128 16.591 -18.035 1.00 100.42 316 THR C CA 1
ATOM 769 C C . THR A 1 96 ? -30.334 16.739 -16.726 1.00 106.76 316 THR C C 1
ATOM 770 O O . THR A 1 96 ? -29.271 17.391 -16.688 1.00 107.01 316 THR C O 1
ATOM 774 N N . ALA A 1 97 ? -30.865 16.105 -15.672 1.00 101.17 317 ALA C N 1
ATOM 775 C CA . ALA A 1 97 ? -30.337 16.187 -14.304 1.00 87.44 317 ALA C CA 1
ATOM 776 C C . ALA A 1 97 ? -30.212 17.639 -13.787 1.00 81.08 317 ALA C C 1
ATOM 777 O O . ALA A 1 97 ? -29.336 17.912 -12.966 1.00 71.55 317 ALA C O 1
ATOM 779 N N . GLN A 1 98 ? -31.111 18.537 -14.242 1.00 76.91 318 GLN C N 1
ATOM 780 C CA . GLN A 1 98 ? -31.066 20.002 -13.923 1.00 68.44 318 GLN C CA 1
ATOM 781 C C . GLN A 1 98 ? -30.665 20.317 -12.462 1.00 55.90 318 GLN C C 1
ATOM 782 O O . GLN A 1 98 ? -31.225 19.739 -11.513 1.00 55.58 318 GLN C O 1
ATOM 788 N N . TYR A 1 99 ? -29.663 21.188 -12.303 1.00 41.36 319 TYR C N 1
ATOM 789 C CA . TYR A 1 99 ? -28.978 21.333 -11.004 1.00 32.44 319 TYR C CA 1
ATOM 790 C C . TYR A 1 99 ? -29.789 22.176 -10.048 1.00 29.51 319 TYR C C 1
ATOM 791 O O . TYR A 1 99 ? -30.736 22.865 -10.436 1.00 31.26 319 TYR C O 1
ATOM 800 N N . GLY A 1 100 ? -29.454 22.059 -8.777 1.00 23.05 320 GLY C N 1
ATOM 801 C CA . GLY A 1 100 ? -30.189 22.716 -7.749 1.00 19.78 320 GLY C CA 1
ATOM 802 C C . GLY A 1 100 ? -29.729 24.136 -7.574 1.00 17.86 320 GLY C C 1
ATOM 803 O O . GLY A 1 100 ? -29.329 24.767 -8.501 1.00 15.63 320 GLY C O 1
ATOM 804 N N . ARG A 1 101 ? -29.821 24.636 -6.369 1.00 17.73 321 ARG C N 1
ATOM 805 C CA . ARG A 1 101 ? -29.460 26.000 -6.124 1.00 21.52 321 ARG C CA 1
ATOM 806 C C . ARG A 1 101 ? -27.928 26.145 -5.918 1.00 20.71 321 ARG C C 1
ATOM 807 O O . ARG A 1 101 ? -27.263 25.247 -5.347 1.00 19.01 321 ARG C O 1
ATOM 815 N N . ASN A 1 102 ? -27.385 27.276 -6.378 1.00 17.88 322 ASN C N 1
ATOM 816 C CA . ASN A 1 102 ? -25.963 27.536 -6.232 1.00 17.56 322 ASN C CA 1
ATOM 817 C C . ASN A 1 102 ? -25.719 27.733 -4.768 1.00 16.50 322 ASN C C 1
ATOM 818 O O . ASN A 1 102 ? -26.537 28.345 -4.091 1.00 16.56 322 ASN C O 1
ATOM 823 N N . PHE A 1 103 ? -24.596 27.232 -4.266 1.00 15.85 323 PHE C N 1
ATOM 824 C CA . PHE A 1 103 ? -24.098 27.605 -2.930 1.00 14.76 323 PHE C CA 1
ATOM 825 C C . PHE A 1 103 ? -22.575 27.956 -2.956 1.00 14.38 323 PHE C C 1
ATOM 826 O O . PHE A 1 103 ? -21.887 27.664 -3.890 1.00 13.94 323 PHE C O 1
ATOM 834 N N . SER A 1 104 ? -22.087 28.637 -1.941 1.00 15.71 324 SER C N 1
ATOM 835 C CA . SER A 1 104 ? -20.678 29.015 -1.865 1.00 18.37 324 SER C CA 1
ATOM 836 C C . SER A 1 104 ? -19.782 27.868 -1.484 1.00 16.19 324 SER C C 1
ATOM 837 O O . SER A 1 104 ? -20.116 27.047 -0.610 1.00 15.84 324 SER C O 1
ATOM 840 N N . VAL A 1 105 ? -18.607 27.891 -2.073 1.00 14.73 325 VAL C N 1
ATOM 841 C CA . VAL A 1 105 ? -17.522 27.023 -1.670 1.00 14.90 325 VAL C CA 1
ATOM 842 C C . VAL A 1 105 ? -16.253 27.865 -1.676 1.00 14.50 325 VAL C C 1
ATOM 843 O O . VAL A 1 105 ? -16.186 28.852 -2.374 1.00 15.29 325 VAL C O 1
ATOM 847 N N . LYS A 1 106 ? -15.285 27.463 -0.861 1.00 15.01 326 LYS C N 1
ATOM 848 C CA . LYS A 1 106 ? -13.935 28.012 -0.868 1.00 15.28 326 LYS C CA 1
ATOM 849 C C . LYS A 1 106 ? -12.990 26.882 -1.202 1.00 14.18 326 LYS C C 1
ATOM 850 O O . LYS A 1 106 ? -12.872 25.927 -0.435 1.00 12.83 326 LYS C O 1
ATOM 856 N N . TRP A 1 107 ? -12.318 27.011 -2.338 1.00 13.46 327 TRP C N 1
ATOM 857 C CA . TRP A 1 107 ? -11.345 26.033 -2.782 1.00 13.43 327 TRP C CA 1
ATOM 858 C C . TRP A 1 107 ? -10.123 26.046 -1.893 1.00 12.97 327 TRP C C 1
ATOM 859 O O . TRP A 1 107 ? -9.556 27.085 -1.632 1.00 13.31 327 TRP C O 1
ATOM 870 N N . LEU A 1 108 ? -9.816 24.895 -1.307 1.00 12.61 328 LEU C N 1
ATOM 871 C CA . LEU A 1 108 ? -8.721 24.809 -0.354 1.00 12.54 328 LEU C CA 1
ATOM 872 C C . LEU A 1 108 ? -7.446 24.363 -1.067 1.00 12.75 328 LEU C C 1
ATOM 873 O O . LEU A 1 108 ? -6.417 24.984 -0.879 1.00 14.68 328 LEU C O 1
ATOM 878 N N . LYS A 1 109 ? -7.537 23.344 -1.907 1.00 11.73 329 LYS C N 1
ATOM 879 C CA . LYS A 1 109 ? -6.454 22.747 -2.540 1.00 11.76 329 LYS C CA 1
ATOM 880 C C . LYS A 1 109 ? -6.892 22.249 -3.885 1.00 11.79 329 LYS C C 1
ATOM 881 O O . LYS A 1 109 ? -7.890 21.536 -4.016 1.00 11.18 329 LYS C O 1
ATOM 887 N N . LEU A 1 110 ? -6.151 22.617 -4.890 1.00 11.45 330 LEU C N 1
ATOM 888 C CA . LEU A 1 110 ? -6.362 22.155 -6.251 1.00 13.01 330 LEU C CA 1
ATOM 889 C C . LEU A 1 110 ? -5.131 21.445 -6.799 1.00 13.15 330 LEU C C 1
ATOM 890 O O . LEU A 1 110 ? -4.012 21.970 -6.674 1.00 13.56 330 LEU C O 1
ATOM 895 N N . CYS A 1 111 ? -5.322 20.277 -7.380 1.00 13.79 331 CYS C N 1
ATOM 896 C CA . CYS A 1 111 ? -4.205 19.397 -7.740 1.00 15.27 331 CYS C CA 1
ATOM 897 C C . CYS A 1 111 ? -4.732 18.277 -8.646 1.00 15.39 331 CYS C C 1
ATOM 898 O O . CYS A 1 111 ? -5.860 18.367 -9.023 1.00 16.05 331 CYS C O 1
ATOM 901 N N . GLU A 1 112 ? -3.929 17.305 -9.081 1.00 14.80 332 GLU C N 1
ATOM 902 C CA . GLU A 1 112 ? -4.428 16.151 -9.806 1.00 15.95 332 GLU C CA 1
ATOM 903 C C . GLU A 1 112 ? -3.976 14.910 -9.078 1.00 15.65 332 GLU C C 1
ATOM 904 O O . GLU A 1 112 ? -2.793 14.540 -9.139 1.00 17.72 332 GLU C O 1
ATOM 910 N N . LEU A 1 113 ? -4.887 14.280 -8.355 1.00 13.96 333 LEU C N 1
ATOM 911 C CA . LEU A 1 113 ? -4.536 13.132 -7.559 1.00 13.78 333 LEU C CA 1
ATOM 912 C C . LEU A 1 113 ? -5.070 11.886 -8.270 1.00 14.06 333 LEU C C 1
ATOM 913 O O . LEU A 1 113 ? -6.280 11.644 -8.377 1.00 13.74 333 LEU C O 1
ATOM 918 N N . SER A 1 114 ? -4.162 11.124 -8.821 1.00 13.64 334 SER C N 1
ATOM 919 C CA . SER A 1 114 ? -4.506 9.888 -9.512 1.00 15.75 334 SER C CA 1
ATOM 920 C C . SER A 1 114 ? -5.158 8.863 -8.593 1.00 14.06 334 SER C C 1
ATOM 921 O O . SER A 1 114 ? -4.761 8.712 -7.439 1.00 13.57 334 SER C O 1
ATOM 924 N N . PHE A 1 115 ? -6.143 8.154 -9.122 1.00 14.48 335 PHE C N 1
ATOM 925 C CA . PHE A 1 115 ? -6.843 7.070 -8.423 1.00 14.66 335 PHE C CA 1
ATOM 926 C C . PHE A 1 115 ? -5.880 5.914 -8.058 1.00 15.21 335 PHE C C 1
ATOM 927 O O . PHE A 1 115 ? -6.099 5.203 -7.073 1.00 17.14 335 PHE C O 1
ATOM 935 N N . HIS A 1 116 ? -4.860 5.708 -8.881 1.00 15.48 336 HIS C N 1
ATOM 936 C CA . HIS A 1 116 ? -3.805 4.701 -8.616 1.00 15.05 336 HIS C CA 1
ATOM 937 C C . HIS A 1 116 ? -3.262 4.938 -7.228 1.00 15.07 336 HIS C C 1
ATOM 938 O O . HIS A 1 116 ? -3.108 3.990 -6.402 1.00 14.33 336 HIS C O 1
ATOM 945 N N . LYS A 1 117 ? -3.048 6.214 -6.927 1.00 14.01 337 LYS C N 1
ATOM 946 C CA . LYS A 1 117 ? -2.503 6.592 -5.629 1.00 14.40 337 LYS C CA 1
ATOM 947 C C . LYS A 1 117 ? -3.438 6.465 -4.450 1.00 13.87 337 LYS C C 1
ATOM 948 O O . LYS A 1 117 ? -2.963 6.477 -3.350 1.00 15.66 337 LYS C O 1
ATOM 954 N N . THR A 1 118 ? -4.731 6.314 -4.680 1.00 12.42 338 THR C N 1
ATOM 955 C CA . THR A 1 118 ? -5.723 6.077 -3.659 1.00 11.62 338 THR C CA 1
ATOM 956 C C . THR A 1 118 ? -6.205 4.665 -3.596 1.00 11.86 338 THR C C 1
ATOM 957 O O . THR A 1 118 ? -7.181 4.393 -2.923 1.00 11.83 338 THR C O 1
ATOM 961 N N . ARG A 1 119 ? -5.507 3.748 -4.236 1.00 12.47 339 ARG C N 1
ATOM 962 C CA . ARG A 1 119 ? -6.052 2.404 -4.482 1.00 12.98 339 ARG C CA 1
ATOM 963 C C . ARG A 1 119 ? -6.063 1.527 -3.225 1.00 12.88 339 ARG C C 1
ATOM 964 O O . ARG A 1 119 ? -6.742 0.521 -3.208 1.00 11.64 339 ARG C O 1
ATOM 972 N N . ASN A 1 120 ? -5.334 1.896 -2.175 1.00 13.38 340 ASN C N 1
ATOM 973 C CA . ASN A 1 120 ? -5.403 1.132 -0.923 1.00 13.55 340 ASN C CA 1
ATOM 974 C C . ASN A 1 120 ? -6.388 1.727 0.078 1.00 14.26 340 ASN C C 1
ATOM 975 O O . ASN A 1 120 ? -6.426 1.320 1.245 1.00 16.71 340 ASN C O 1
ATOM 980 N N . LEU A 1 121 ? -7.225 2.673 -0.361 1.00 14.28 341 LEU C N 1
ATOM 981 C CA . LEU A 1 121 ? -8.138 3.356 0.527 1.00 15.60 341 LEU C CA 1
ATOM 982 C C . LEU A 1 121 ? -9.533 2.960 0.164 1.00 14.84 341 LEU C C 1
ATOM 983 O O . LEU A 1 121 ? -9.971 3.213 -0.943 1.00 14.03 341 LEU C O 1
ATOM 988 N N . ARG A 1 122 ? -10.274 2.446 1.147 1.00 15.17 342 ARG C N 1
ATOM 989 C CA . ARG A 1 122 ? -11.671 2.056 0.973 1.00 14.02 342 ARG C CA 1
ATOM 990 C C . ARG A 1 122 ? -12.595 2.762 1.934 1.00 12.60 342 ARG C C 1
ATOM 991 O O . ARG A 1 122 ? -12.161 3.186 2.992 1.00 12.53 342 ARG C O 1
ATOM 999 N N . ASN A 1 123 ? -13.866 2.888 1.532 1.00 12.06 343 ASN C N 1
ATOM 1000 C CA . ASN A 1 123 ? -14.896 3.618 2.276 1.00 12.12 343 ASN C CA 1
ATOM 1001 C C . ASN A 1 123 ? -15.988 2.670 2.879 1.00 12.95 343 ASN C C 1
ATOM 1002 O O . ASN A 1 123 ? -16.840 2.206 2.144 1.00 12.17 343 ASN C O 1
ATOM 1007 N N . PRO A 1 124 ? -15.969 2.450 4.215 1.00 13.57 344 PRO C N 1
ATOM 1008 C CA . PRO A 1 124 ? -17.014 1.684 4.958 1.00 14.47 344 PRO C CA 1
ATOM 1009 C C . PRO A 1 124 ? -18.443 2.157 4.690 1.00 14.89 344 PRO C C 1
ATOM 1010 O O . PRO A 1 124 ? -19.333 1.364 4.694 1.00 14.75 344 PRO C O 1
ATOM 1014 N N . TYR A 1 125 ? -18.635 3.440 4.404 1.00 14.54 345 TYR C N 1
ATOM 1015 C CA . TYR A 1 125 ? -19.950 3.953 4.092 1.00 13.84 345 TYR C CA 1
ATOM 1016 C C . TYR A 1 125 ? -20.424 3.558 2.708 1.00 14.26 345 TYR C C 1
ATOM 1017 O O . TYR A 1 125 ? -21.548 3.805 2.359 1.00 14.89 345 TYR C O 1
ATOM 1026 N N . ASN A 1 126 ? -19.565 3.059 1.843 1.00 15.68 346 ASN C N 1
ATOM 1027 C CA . ASN A 1 126 ? -20.004 2.596 0.557 1.00 15.64 346 ASN C CA 1
ATOM 1028 C C . ASN A 1 126 ? -19.540 1.144 0.377 1.00 15.85 346 ASN C C 1
ATOM 1029 O O . ASN A 1 126 ? -18.838 0.835 -0.546 1.00 15.10 346 ASN C O 1
ATOM 1034 N N . GLU A 1 127 ? -19.880 0.275 1.317 1.00 18.19 347 GLU C N 1
ATOM 1035 C CA . GLU A 1 127 ? -19.604 -1.183 1.204 1.00 20.51 347 GLU C CA 1
ATOM 1036 C C . GLU A 1 127 ? -18.130 -1.541 1.126 1.00 18.99 347 GLU C C 1
ATOM 1037 O O . GLU A 1 127 ? -17.734 -2.536 0.493 1.00 15.87 347 GLU C O 1
ATOM 1043 N N . ASN A 1 128 ? -17.297 -0.707 1.759 1.00 18.22 348 ASN C N 1
ATOM 1044 C CA . ASN A 1 128 ? -15.882 -0.959 1.754 1.00 18.63 348 ASN C CA 1
ATOM 1045 C C . ASN A 1 128 ? -15.294 -1.023 0.322 1.00 16.88 348 ASN C C 1
ATOM 1046 O O . ASN A 1 128 ? -14.272 -1.657 0.099 1.00 18.21 348 ASN C O 1
ATOM 1051 N N . LEU A 1 129 ? -15.934 -0.372 -0.627 1.00 16.53 349 LEU C N 1
ATOM 1052 C CA . LEU A 1 129 ? -15.417 -0.234 -1.959 1.00 16.99 349 LEU C CA 1
ATOM 1053 C C . LEU A 1 129 ? -14.279 0.848 -2.007 1.00 16.64 349 LEU C C 1
ATOM 1054 O O . LEU A 1 129 ? -14.266 1.775 -1.187 1.00 13.99 349 LEU C O 1
ATOM 1059 N N . PRO A 1 130 ? -13.352 0.749 -2.980 1.00 16.63 350 PRO C N 1
ATOM 1060 C CA . PRO A 1 130 ? -12.274 1.725 -3.068 1.00 16.16 350 PRO C CA 1
ATOM 1061 C C . PRO A 1 130 ? -12.844 3.106 -3.265 1.00 15.78 350 PRO C C 1
ATOM 1062 O O . PRO A 1 130 ? -13.858 3.250 -3.908 1.00 18.44 350 PRO C O 1
ATOM 1066 N N . VAL A 1 131 ? -12.248 4.113 -2.650 1.00 14.88 351 VAL C N 1
ATOM 1067 C CA . VAL A 1 131 ? -12.841 5.455 -2.698 1.00 14.09 351 VAL C CA 1
ATOM 1068 C C . VAL A 1 131 ? -13.046 6.048 -4.086 1.00 13.75 351 VAL C C 1
ATOM 1069 O O . VAL A 1 131 ? -13.862 6.949 -4.230 1.00 14.32 351 VAL C O 1
ATOM 1073 N N . LYS A 1 132 ? -12.295 5.580 -5.106 1.00 14.49 352 LYS C N 1
ATOM 1074 C CA . LYS A 1 132 ? -12.537 6.007 -6.494 1.00 13.37 352 LYS C CA 1
ATOM 1075 C C . LYS A 1 132 ? -13.958 5.705 -6.994 1.00 13.53 352 LYS C C 1
ATOM 1076 O O . LYS A 1 132 ? -14.464 6.438 -7.825 1.00 11.52 352 LYS C O 1
ATOM 1082 N N . ILE A 1 133 ? -14.556 4.628 -6.464 1.00 12.69 353 ILE C N 1
ATOM 1083 C CA . ILE A 1 133 ? -15.960 4.236 -6.732 1.00 13.60 353 ILE C CA 1
ATOM 1084 C C . ILE A 1 133 ? -16.870 4.988 -5.769 1.00 13.44 353 ILE C C 1
ATOM 1085 O O . ILE A 1 133 ? -17.214 4.505 -4.689 1.00 14.95 353 ILE C O 1
ATOM 1090 N N . SER A 1 134 ? -17.121 6.230 -6.113 1.00 13.04 354 SER C N 1
ATOM 1091 C CA . SER A 1 134 ? -17.887 7.178 -5.323 1.00 13.21 354 SER C CA 1
ATOM 1092 C C . SER A 1 134 ? -18.791 7.931 -6.274 1.00 12.81 354 SER C C 1
ATOM 1093 O O . SER A 1 134 ? -18.302 8.537 -7.225 1.00 12.80 354 SER C O 1
ATOM 1096 N N . ARG A 1 135 ? -20.114 7.789 -6.101 1.00 13.53 355 ARG C N 1
ATOM 1097 C CA . ARG A 1 135 ? -21.093 8.625 -6.814 1.00 13.96 355 ARG C CA 1
ATOM 1098 C C . ARG A 1 135 ? -21.091 10.017 -6.226 1.00 13.34 355 ARG C C 1
ATOM 1099 O O . ARG A 1 135 ? -20.511 10.270 -5.176 1.00 12.05 355 ARG C O 1
ATOM 1107 N N . ASP A 1 136 ? -21.793 10.927 -6.888 1.00 14.09 356 ASP C N 1
ATOM 1108 C CA . ASP A 1 136 ? -21.887 12.322 -6.463 1.00 13.19 356 ASP C CA 1
ATOM 1109 C C . ASP A 1 136 ? -22.494 12.405 -5.057 1.00 13.36 356 ASP C C 1
ATOM 1110 O O . ASP A 1 136 ? -23.551 11.835 -4.776 1.00 14.64 356 ASP C O 1
ATOM 1115 N N . CYS A 1 137 ? -21.812 13.124 -4.182 1.00 11.75 357 CYS C N 1
ATOM 1116 C CA . CYS A 1 137 ? -22.149 13.354 -2.782 1.00 11.27 357 CYS C CA 1
ATOM 1117 C C . CYS A 1 137 ? -22.160 12.123 -1.904 1.00 10.60 357 CYS C C 1
ATOM 1118 O O . CYS A 1 137 ? -22.832 12.071 -0.900 1.00 10.94 357 CYS C O 1
ATOM 1121 N N . GLN A 1 138 ? -21.440 11.102 -2.295 1.00 10.31 358 GLN C N 1
ATOM 1122 C CA . GLN A 1 138 ? -21.188 9.977 -1.380 1.00 10.41 358 GLN C CA 1
ATOM 1123 C C . GLN A 1 138 ? -20.311 10.450 -0.187 1.00 11.00 358 GLN C C 1
ATOM 1124 O O . GLN A 1 138 ? -19.213 11.042 -0.342 1.00 10.49 358 GLN C O 1
ATOM 1130 N N . GLU A 1 139 ? -20.802 10.224 1.015 1.00 11.24 359 GLU C N 1
ATOM 1131 C CA . GLU A 1 139 ? -20.039 10.555 2.229 1.00 11.46 359 GLU C CA 1
ATOM 1132 C C . GLU A 1 139 ? -18.864 9.582 2.423 1.00 11.33 359 GLU C C 1
ATOM 1133 O O . GLU A 1 139 ? -19.008 8.381 2.213 1.00 10.54 359 GLU C O 1
ATOM 1139 N N . LEU A 1 140 ? -17.702 10.114 2.804 1.00 10.53 360 LEU C N 1
ATOM 1140 C CA . LEU A 1 140 ? -16.579 9.297 3.193 1.00 10.94 360 LEU C CA 1
ATOM 1141 C C . LEU A 1 140 ? -16.664 9.145 4.701 1.00 10.78 360 LEU C C 1
ATOM 1142 O O . LEU A 1 140 ? -16.877 10.139 5.426 1.00 10.15 360 LEU C O 1
ATOM 1147 N N . GLU A 1 141 ? -16.535 7.904 5.168 1.00 10.71 361 GLU C N 1
ATOM 1148 C CA . GLU A 1 141 ? -16.289 7.636 6.593 1.00 11.83 361 GLU C CA 1
ATOM 1149 C C . GLU A 1 141 ? -15.153 8.591 7.037 1.00 11.44 361 GLU C C 1
ATOM 1150 O O . GLU A 1 141 ? -14.145 8.736 6.330 1.00 10.41 361 GLU C O 1
ATOM 1156 N N . PRO A 1 142 ? -15.312 9.276 8.168 1.00 11.76 362 PRO C N 1
ATOM 1157 C CA . PRO A 1 142 ? -14.502 10.511 8.256 1.00 12.33 362 PRO C CA 1
ATOM 1158 C C . PRO A 1 142 ? -13.012 10.329 8.420 1.00 11.94 362 PRO C C 1
ATOM 1159 O O . PRO A 1 142 ? -12.222 11.220 8.024 1.00 11.62 362 PRO C O 1
ATOM 1163 N N . SER A 1 143 ? -12.635 9.203 8.995 1.00 11.91 363 SER C N 1
ATOM 1164 C CA . SER A 1 143 ? -11.216 8.858 9.059 1.00 12.60 363 SER C CA 1
ATOM 1165 C C . SER A 1 143 ? -10.665 8.556 7.691 1.00 11.24 363 SER C C 1
ATOM 1166 O O . SER A 1 143 ? -9.544 8.970 7.392 1.00 10.98 363 SER C O 1
ATOM 1169 N N . VAL A 1 144 ? -11.448 7.910 6.842 1.00 10.62 364 VAL C N 1
ATOM 1170 C CA . VAL A 1 144 ? -11.020 7.699 5.478 1.00 11.21 364 VAL C CA 1
ATOM 1171 C C . VAL A 1 144 ? -10.989 9.029 4.673 1.00 11.07 364 VAL C C 1
ATOM 1172 O O . VAL A 1 144 ? -10.090 9.248 3.879 1.00 10.13 364 VAL C O 1
ATOM 1176 N N . GLY A 1 145 ? -11.956 9.922 4.907 1.00 11.15 365 GLY C N 1
ATOM 1177 C CA . GLY A 1 145 ? -11.998 11.248 4.301 1.00 11.34 365 GLY C CA 1
ATOM 1178 C C . GLY A 1 145 ? -10.800 12.089 4.594 1.00 12.09 365 GLY C C 1
ATOM 1179 O O . GLY A 1 145 ? -10.220 12.719 3.734 1.00 12.55 365 GLY C O 1
ATOM 1180 N N . GLU A 1 146 ? -10.379 12.046 5.833 1.00 14.91 366 GLU C N 1
ATOM 1181 C CA . GLU A 1 146 ? -9.169 12.727 6.239 1.00 16.07 366 GLU C CA 1
ATOM 1182 C C . GLU A 1 146 ? -7.881 12.121 5.554 1.00 13.74 366 GLU C C 1
ATOM 1183 O O . GLU A 1 146 ? -7.074 12.843 5.083 1.00 12.01 366 GLU C O 1
ATOM 1189 N N . GLN A 1 147 ? -7.787 10.805 5.410 1.00 11.55 367 GLN C N 1
ATOM 1190 C CA . GLN A 1 147 ? -6.742 10.198 4.629 1.00 11.29 367 GLN C CA 1
ATOM 1191 C C . GLN A 1 147 ? -6.736 10.579 3.189 1.00 11.79 367 GLN C C 1
ATOM 1192 O O . GLN A 1 147 ? -5.662 10.846 2.650 1.00 11.21 367 GLN C O 1
ATOM 1198 N N . LEU A 1 148 ? -7.916 10.593 2.543 1.00 12.80 368 LEU C N 1
ATOM 1199 C CA . LEU A 1 148 ? -7.998 10.970 1.167 1.00 12.36 368 LEU C CA 1
ATOM 1200 C C . LEU A 1 148 ? -7.649 12.439 0.970 1.00 12.29 368 LEU C C 1
ATOM 1201 O O . LEU A 1 148 ? -6.910 12.753 0.064 1.00 11.81 368 LEU C O 1
ATOM 1206 N N . ALA A 1 149 ? -8.166 13.321 1.793 1.00 12.69 369 ALA C N 1
ATOM 1207 C CA . ALA A 1 149 ? -7.756 14.735 1.704 1.00 14.40 369 ALA C CA 1
ATOM 1208 C C . ALA A 1 149 ? -6.231 14.877 1.939 1.00 15.77 369 ALA C C 1
ATOM 1209 O O . ALA A 1 149 ? -5.540 15.600 1.242 1.00 16.27 369 ALA C O 1
ATOM 1211 N N . SER A 1 150 ? -5.683 14.153 2.903 1.00 15.97 370 SER C N 1
ATOM 1212 C CA . SER A 1 150 ? -4.247 14.261 3.115 1.00 15.83 370 SER C CA 1
ATOM 1213 C C . SER A 1 150 ? -3.431 13.913 1.836 1.00 13.92 370 SER C C 1
ATOM 1214 O O . SER A 1 150 ? -2.408 14.545 1.592 1.00 12.88 370 SER C O 1
ATOM 1217 N N . LEU A 1 151 ? -3.907 12.980 0.997 1.00 11.94 371 LEU C N 1
ATOM 1218 C CA . LEU A 1 151 ? -3.219 12.657 -0.252 1.00 11.37 371 LEU C CA 1
ATOM 1219 C C . LEU A 1 151 ? -3.237 13.833 -1.248 1.00 11.19 371 LEU C C 1
ATOM 1220 O O . LEU A 1 151 ? -2.293 14.016 -2.057 1.00 10.39 371 LEU C O 1
ATOM 1225 N N . LEU A 1 152 ? -4.348 14.562 -1.242 1.00 11.34 372 LEU C N 1
ATOM 1226 C CA . LEU A 1 152 ? -4.472 15.736 -2.069 1.00 11.94 372 LEU C CA 1
ATOM 1227 C C . LEU A 1 152 ? -3.349 16.751 -1.728 1.00 11.25 372 LEU C C 1
ATOM 1228 O O . LEU A 1 152 ? -2.743 17.322 -2.631 1.00 10.66 372 LEU C O 1
ATOM 1233 N N . TYR A 1 153 ? -3.135 17.000 -0.445 1.00 12.38 373 TYR C N 1
ATOM 1234 C CA . TYR A 1 153 ? -2.080 17.920 0.020 1.00 12.74 373 TYR C CA 1
ATOM 1235 C C . TYR A 1 153 ? -0.622 17.425 -0.270 1.00 13.65 373 TYR C C 1
ATOM 1236 O O . TYR A 1 153 ? 0.303 18.228 -0.181 1.00 15.57 373 TYR C O 1
ATOM 1245 N N . LEU A 1 154 ? -0.414 16.148 -0.625 1.00 12.19 374 LEU C N 1
ATOM 1246 C CA . LEU A 1 154 ? 0.866 15.712 -1.119 1.00 12.53 374 LEU C CA 1
ATOM 1247 C C . LEU A 1 154 ? 1.109 16.098 -2.556 1.00 12.48 374 LEU C C 1
ATOM 1248 O O . LEU A 1 154 ? 2.267 16.135 -2.967 1.00 13.08 374 LEU C O 1
ATOM 1253 N N . GLU A 1 155 ? 0.072 16.395 -3.339 1.00 12.33 375 GLU C N 1
ATOM 1254 C CA . GLU A 1 155 ? 0.267 16.728 -4.734 1.00 12.97 375 GLU C CA 1
ATOM 1255 C C . GLU A 1 155 ? 0.590 18.169 -4.925 1.00 12.72 375 GLU C C 1
ATOM 1256 O O . GLU A 1 155 ? 0.132 19.010 -4.172 1.00 13.58 375 GLU C O 1
ATOM 1262 N N . PRO A 1 156 ? 1.435 18.474 -5.919 1.00 14.19 376 PRO C N 1
ATOM 1263 C CA . PRO A 1 156 ? 1.718 19.909 -6.267 1.00 13.40 376 PRO C CA 1
ATOM 1264 C C . PRO A 1 156 ? 0.430 20.612 -6.711 1.00 13.86 376 PRO C C 1
ATOM 1265 O O . PRO A 1 156 ? -0.469 19.968 -7.329 1.00 12.31 376 PRO C O 1
ATOM 1269 N N . ASP A 1 157 ? 0.344 21.901 -6.394 1.00 13.59 377 ASP C N 1
ATOM 1270 C CA . ASP A 1 157 ? -0.724 22.746 -6.863 1.00 14.82 377 ASP C CA 1
ATOM 1271 C C . ASP A 1 157 ? -0.865 22.617 -8.375 1.00 15.45 377 ASP C C 1
ATOM 1272 O O . ASP A 1 157 ? 0.158 22.585 -9.067 1.00 16.09 377 ASP C O 1
ATOM 1277 N N . SER A 1 158 ? -2.101 22.487 -8.891 1.00 15.14 378 SER C N 1
ATOM 1278 C CA . SER A 1 158 ? -2.351 22.631 -10.281 1.00 16.51 378 SER C CA 1
ATOM 1279 C C . SER A 1 158 ? -2.414 24.127 -10.573 1.00 18.67 378 SER C C 1
ATOM 1280 O O . SER A 1 158 ? -2.442 25.008 -9.664 1.00 17.24 378 SER C O 1
ATOM 1283 N N . GLU A 1 159 ? -2.437 24.419 -11.862 1.00 22.15 379 GLU C N 1
ATOM 1284 C CA . GLU A 1 159 ? -2.614 25.820 -12.329 1.00 27.47 379 GLU C CA 1
ATOM 1285 C C . GLU A 1 159 ? -3.875 26.491 -11.785 1.00 26.39 379 GLU C C 1
ATOM 1286 O O . GLU A 1 159 ? -3.850 27.690 -11.538 1.00 31.77 379 GLU C O 1
ATOM 1292 N N . LEU A 1 160 ? -4.939 25.727 -11.510 1.00 22.23 380 LEU C N 1
ATOM 1293 C CA . LEU A 1 160 ? -6.178 26.283 -10.945 1.00 21.33 380 LEU C CA 1
ATOM 1294 C C . LEU A 1 160 ? -6.024 26.856 -9.585 1.00 21.26 380 LEU C C 1
ATOM 1295 O O . LEU A 1 160 ? -6.845 27.700 -9.194 1.00 25.76 380 LEU C O 1
ATOM 1300 N N . MET A 1 161 ? -5.031 26.400 -8.816 1.00 21.20 381 MET C N 1
ATOM 1301 C CA . MET A 1 161 ? -4.886 26.884 -7.433 1.00 20.95 381 MET C CA 1
ATOM 1302 C C . MET A 1 161 ? -4.726 28.397 -7.368 1.00 21.22 381 MET C C 1
ATOM 1303 O O . MET A 1 161 ? -5.451 29.071 -6.643 1.00 19.58 381 MET C O 1
ATOM 1308 N N . ALA A 1 162 ? -3.731 28.909 -8.070 1.00 23.41 382 ALA C N 1
ATOM 1309 C CA . ALA A 1 162 ? -3.483 30.358 -8.083 1.00 25.08 382 ALA C CA 1
ATOM 1310 C C . ALA A 1 162 ? -4.705 31.095 -8.706 1.00 24.24 382 ALA C C 1
ATOM 1311 O O . ALA A 1 162 ? -5.150 32.130 -8.204 1.00 25.60 382 ALA C O 1
ATOM 1313 N N . ILE A 1 163 ? -5.315 30.492 -9.727 1.00 26.18 383 ILE C N 1
ATOM 1314 C CA . ILE A 1 163 ? -6.571 31.048 -10.292 1.00 26.02 383 ILE C CA 1
ATOM 1315 C C . ILE A 1 163 ? -7.629 31.249 -9.198 1.00 25.74 383 ILE C C 1
ATOM 1316 O O . ILE A 1 163 ? -8.237 32.330 -9.074 1.00 24.61 383 ILE C O 1
ATOM 1321 N N . SER A 1 164 ? -7.797 30.220 -8.370 1.00 22.35 384 SER C N 1
ATOM 1322 C CA . SER A 1 164 ? -8.714 30.301 -7.276 1.00 22.57 384 SER C CA 1
ATOM 1323 C C . SER A 1 164 ? -8.386 31.419 -6.302 1.00 21.87 384 SER C C 1
ATOM 1324 O O . SER A 1 164 ? -9.265 32.127 -5.877 1.00 20.18 384 SER C O 1
ATOM 1327 N N . ILE A 1 165 ? -7.126 31.509 -5.906 1.00 24.23 385 ILE C N 1
ATOM 1328 C CA . ILE A 1 165 ? -6.658 32.464 -4.853 1.00 27.45 385 ILE C CA 1
ATOM 1329 C C . ILE A 1 165 ? -6.893 33.906 -5.367 1.00 26.02 385 ILE C C 1
ATOM 1330 O O . ILE A 1 165 ? -7.442 34.755 -4.650 1.00 27.33 385 ILE C O 1
ATOM 1335 N N . ALA A 1 166 ? -6.513 34.135 -6.625 1.00 27.73 386 ALA C N 1
ATOM 1336 C CA . ALA A 1 166 ? -6.747 35.426 -7.307 1.00 28.34 386 ALA C CA 1
ATOM 1337 C C . ALA A 1 166 ? -8.239 35.749 -7.317 1.00 27.54 386 ALA C C 1
ATOM 1338 O O . ALA A 1 166 ? -8.618 36.829 -6.831 1.00 28.16 386 ALA C O 1
ATOM 1340 N N . ALA A 1 167 ? -9.079 34.792 -7.769 1.00 26.78 387 ALA C N 1
ATOM 1341 C CA . ALA A 1 167 ? -10.543 35.077 -7.869 1.00 27.16 387 ALA C CA 1
ATOM 1342 C C . ALA A 1 167 ? -11.142 35.383 -6.531 1.00 28.55 387 ALA C C 1
ATOM 1343 O O . ALA A 1 167 ? -11.865 36.358 -6.402 1.00 28.05 387 ALA C O 1
ATOM 1345 N N . GLU A 1 168 ? -10.775 34.561 -5.539 1.00 30.49 388 GLU C N 1
ATOM 1346 C CA . GLU A 1 168 ? -11.118 34.721 -4.121 1.00 33.02 388 GLU C CA 1
ATOM 1347 C C . GLU A 1 168 ? -10.749 36.112 -3.578 1.00 31.37 388 GLU C C 1
ATOM 1348 O O . GLU A 1 168 ? -11.540 36.740 -2.926 1.00 29.63 388 GLU C O 1
ATOM 1354 N N . ALA A 1 169 ? -9.540 36.575 -3.846 1.00 33.63 389 ALA C N 1
ATOM 1355 C CA . ALA A 1 169 ? -9.105 37.906 -3.400 1.00 34.21 389 ALA C CA 1
ATOM 1356 C C . ALA A 1 169 ? -9.933 39.011 -4.061 1.00 34.57 389 ALA C C 1
ATOM 1357 O O . ALA A 1 169 ? -10.387 39.917 -3.378 1.00 30.49 389 ALA C O 1
ATOM 1359 N N . LYS A 1 170 ? -10.119 38.905 -5.384 1.00 37.71 390 LYS C N 1
ATOM 1360 C CA . LYS A 1 170 ? -10.949 39.869 -6.163 1.00 41.40 390 LYS C CA 1
ATOM 1361 C C . LYS A 1 170 ? -12.341 40.034 -5.584 1.00 42.16 390 LYS C C 1
ATOM 1362 O O . LYS A 1 170 ? -12.840 41.157 -5.497 1.00 43.48 390 LYS C O 1
ATOM 1368 N N . ARG A 1 171 ? -12.971 38.914 -5.214 1.00 39.35 391 ARG C N 1
ATOM 1369 C CA . ARG A 1 171 ? -14.303 38.948 -4.578 1.00 38.95 391 ARG C CA 1
ATOM 1370 C C . ARG A 1 171 ? -14.299 39.584 -3.201 1.00 41.64 391 ARG C C 1
ATOM 1371 O O . ARG A 1 171 ? -15.292 40.189 -2.802 1.00 43.40 391 ARG C O 1
ATOM 1379 N N . GLU A 1 172 ? -13.180 39.457 -2.498 1.00 48.42 392 GLU C N 1
ATOM 1380 C CA . GLU A 1 172 ? -12.972 40.113 -1.213 1.00 54.76 392 GLU C CA 1
ATOM 1381 C C . GLU A 1 172 ? -12.911 41.646 -1.293 1.00 58.90 392 GLU C C 1
ATOM 1382 O O . GLU A 1 172 ? -13.456 42.293 -0.408 1.00 59.86 392 GLU C O 1
ATOM 1388 N N . GLU A 1 173 ? -12.276 42.240 -2.313 1.00 65.83 393 GLU C N 1
ATOM 1389 C CA . GLU A 1 173 ? -12.315 43.716 -2.432 1.00 72.30 393 GLU C CA 1
ATOM 1390 C C . GLU A 1 173 ? -13.780 44.200 -2.747 1.00 71.90 393 GLU C C 1
ATOM 1391 O O . GLU A 1 173 ? -14.307 43.982 -3.841 1.00 62.51 393 GLU C O 1
ATOM 1397 N N . GLU A 1 174 ? -14.424 44.776 -1.715 1.00 75.74 394 GLU C N 1
ATOM 1398 C CA . GLU A 1 174 ? -15.834 45.238 -1.735 1.00 78.11 394 GLU C CA 1
ATOM 1399 C C . GLU A 1 174 ? -16.031 46.663 -1.175 1.00 73.82 394 GLU C C 1
ATOM 1400 O O . GLU A 1 174 ? -15.987 46.882 0.032 1.00 70.88 394 GLU C O 1
ATOM 1406 N N . THR B 1 8 ? -47.442 -17.481 -33.104 1.00 56.49 228 THR A N 1
ATOM 1407 C CA . THR B 1 8 ? -48.303 -16.304 -32.740 1.00 53.62 228 THR A CA 1
ATOM 1408 C C . THR B 1 8 ? -47.593 -14.884 -32.793 1.00 48.73 228 THR A C 1
ATOM 1409 O O . THR B 1 8 ? -47.859 -13.990 -31.964 1.00 42.80 228 THR A O 1
ATOM 1413 N N . SER B 1 9 ? -46.731 -14.713 -33.805 1.00 41.21 229 SER A N 1
ATOM 1414 C CA . SER B 1 9 ? -45.925 -13.527 -34.077 1.00 36.95 229 SER A CA 1
ATOM 1415 C C . SER B 1 9 ? -46.143 -13.108 -35.537 1.00 38.38 229 SER A C 1
ATOM 1416 O O . SER B 1 9 ? -46.465 -13.961 -36.381 1.00 36.06 229 SER A O 1
ATOM 1419 N N . HIS B 1 10 ? -45.913 -11.831 -35.861 1.00 36.21 230 HIS A N 1
ATOM 1420 C CA . HIS B 1 10 ? -46.033 -11.352 -37.247 1.00 32.03 230 HIS A CA 1
ATOM 1421 C C . HIS B 1 10 ? -44.695 -11.593 -37.901 1.00 30.71 230 HIS A C 1
ATOM 1422 O O . HIS B 1 10 ? -43.662 -11.319 -37.321 1.00 30.20 230 HIS A O 1
ATOM 1429 N N . PRO B 1 11 ? -44.673 -12.140 -39.111 1.00 32.12 231 PRO A N 1
ATOM 1430 C CA . PRO B 1 11 ? -43.350 -12.398 -39.723 1.00 30.60 231 PRO A CA 1
ATOM 1431 C C . PRO B 1 11 ? -42.599 -11.096 -40.114 1.00 29.88 231 PRO A C 1
ATOM 1432 O O . PRO B 1 11 ? -43.210 -10.031 -40.176 1.00 28.55 231 PRO A O 1
ATOM 1436 N N . LEU B 1 12 ? -41.290 -11.186 -40.306 1.00 30.21 232 LEU A N 1
ATOM 1437 C CA . LEU B 1 12 ? -40.445 -10.006 -40.564 1.00 32.11 232 LEU A CA 1
ATOM 1438 C C . LEU B 1 12 ? -40.797 -9.448 -41.930 1.00 32.52 232 LEU A C 1
ATOM 1439 O O . LEU B 1 12 ? -40.686 -10.170 -42.895 1.00 30.22 232 LEU A O 1
ATOM 1444 N N . PRO B 1 13 ? -41.235 -8.179 -42.038 1.00 33.22 233 PRO A N 1
ATOM 1445 C CA . PRO B 1 13 ? -41.545 -7.726 -43.408 1.00 32.98 233 PRO A CA 1
ATOM 1446 C C . PRO B 1 13 ? -40.422 -7.923 -44.431 1.00 31.27 233 PRO A C 1
ATOM 1447 O O . PRO B 1 13 ? -39.278 -7.606 -44.153 1.00 30.27 233 PRO A O 1
ATOM 1451 N N . GLN B 1 14 ? -40.744 -8.494 -45.590 1.00 33.66 234 GLN A N 1
ATOM 1452 C CA . GLN B 1 14 ? -39.791 -8.552 -46.701 1.00 38.57 234 GLN A CA 1
ATOM 1453 C C . GLN B 1 14 ? -39.623 -7.169 -47.374 1.00 34.31 234 GLN A C 1
ATOM 1454 O O . GLN B 1 14 ? -40.504 -6.312 -47.337 1.00 32.38 234 GLN A O 1
ATOM 1460 N N . GLY B 1 15 ? -38.457 -6.955 -47.952 1.00 34.83 235 GLY A N 1
ATOM 1461 C CA . GLY B 1 15 ? -38.145 -5.686 -48.600 1.00 34.22 235 GLY A CA 1
ATOM 1462 C C . GLY B 1 15 ? -36.823 -5.153 -48.154 1.00 31.00 235 GLY A C 1
ATOM 1463 O O . GLY B 1 15 ? -36.114 -5.768 -47.346 1.00 32.00 235 GLY A O 1
ATOM 1464 N N . VAL B 1 16 ? -36.473 -4.003 -48.702 1.00 28.25 236 VAL A N 1
ATOM 1465 C CA . VAL B 1 16 ? -35.235 -3.340 -48.315 1.00 27.04 236 VAL A CA 1
ATOM 1466 C C . VAL B 1 16 ? -35.703 -2.672 -47.015 1.00 24.55 236 VAL A C 1
ATOM 1467 O O . VAL B 1 16 ? -36.589 -1.848 -47.025 1.00 26.92 236 VAL A O 1
ATOM 1471 N N . ASN B 1 17 ? -35.183 -3.126 -45.891 1.00 22.86 237 ASN A N 1
ATOM 1472 C CA . ASN B 1 17 ? -35.504 -2.552 -44.573 1.00 19.87 237 ASN A CA 1
ATOM 1473 C C . ASN B 1 17 ? -34.275 -1.835 -44.000 1.00 17.76 237 ASN A C 1
ATOM 1474 O O . ASN B 1 17 ? -33.151 -2.013 -44.450 1.00 18.39 237 ASN A O 1
ATOM 1479 N N . ARG B 1 18 ? -34.482 -1.050 -42.970 1.00 16.83 238 ARG A N 1
ATOM 1480 C CA . ARG B 1 18 ? -33.380 -0.574 -42.157 1.00 16.64 238 ARG A CA 1
ATOM 1481 C C . ARG B 1 18 ? -33.663 -0.995 -40.747 1.00 15.51 238 ARG A C 1
ATOM 1482 O O . ARG B 1 18 ? -34.822 -1.173 -40.384 1.00 16.01 238 ARG A O 1
ATOM 1490 N N . TYR B 1 19 ? -32.617 -1.128 -39.967 1.00 14.81 239 TYR A N 1
ATOM 1491 C CA . TYR B 1 19 ? -32.711 -1.703 -38.651 1.00 16.02 239 TYR A CA 1
ATOM 1492 C C . TYR B 1 19 ? -32.050 -0.802 -37.632 1.00 16.04 239 TYR A C 1
ATOM 1493 O O . TYR B 1 19 ? -30.907 -0.443 -37.808 1.00 16.49 239 TYR A O 1
ATOM 1502 N N . PHE B 1 20 ? -32.781 -0.481 -36.546 1.00 15.47 240 PHE A N 1
ATOM 1503 C CA . PHE B 1 20 ? -32.245 0.278 -35.404 1.00 14.61 240 PHE A CA 1
ATOM 1504 C C . PHE B 1 20 ? -32.422 -0.468 -34.093 1.00 14.12 240 PHE A C 1
ATOM 1505 O O . PHE B 1 20 ? -33.447 -1.120 -33.880 1.00 13.75 240 PHE A O 1
ATOM 1513 N N . VAL B 1 21 ? -31.417 -0.371 -33.229 1.00 13.36 241 VAL A N 1
ATOM 1514 C CA . VAL B 1 21 ? -31.564 -0.788 -31.824 1.00 13.96 241 VAL A CA 1
ATOM 1515 C C . VAL B 1 21 ? -32.225 0.379 -31.083 1.00 14.66 241 VAL A C 1
ATOM 1516 O O . VAL B 1 21 ? -31.741 1.517 -31.202 1.00 14.51 241 VAL A O 1
ATOM 1520 N N . VAL B 1 22 ? -33.292 0.084 -30.342 1.00 14.40 242 VAL A N 1
ATOM 1521 C CA . VAL B 1 22 ? -33.911 1.023 -29.390 1.00 14.98 242 VAL A CA 1
ATOM 1522 C C . VAL B 1 22 ? -33.674 0.574 -27.964 1.00 15.05 242 VAL A C 1
ATOM 1523 O O . VAL B 1 22 ? -33.833 -0.612 -27.624 1.00 14.95 242 VAL A O 1
ATOM 1527 N N . LYS B 1 23 ? -33.281 1.520 -27.114 1.00 15.42 243 LYS A N 1
ATOM 1528 C CA . LYS B 1 23 ? -33.014 1.230 -25.726 1.00 15.40 243 LYS A CA 1
ATOM 1529 C C . LYS B 1 23 ? -34.023 1.920 -24.781 1.00 17.10 243 LYS A C 1
ATOM 1530 O O . LYS B 1 23 ? -34.502 3.086 -25.037 1.00 16.19 243 LYS A O 1
ATOM 1536 N N . SER B 1 24 ? -34.351 1.225 -23.685 1.00 18.08 244 SER A N 1
ATOM 1537 C CA . SER B 1 24 ? -35.222 1.798 -22.608 1.00 18.43 244 SER A CA 1
ATOM 1538 C C . SER B 1 24 ? -34.477 1.607 -21.276 1.00 20.63 244 SER A C 1
ATOM 1539 O O . SER B 1 24 ? -33.937 0.518 -20.983 1.00 18.14 244 SER A O 1
ATOM 1542 N N . ASN B 1 25 ? -34.441 2.654 -20.465 1.00 21.94 245 ASN A N 1
ATOM 1543 C CA . ASN B 1 25 ? -33.817 2.506 -19.148 1.00 22.67 245 ASN A CA 1
ATOM 1544 C C . ASN B 1 25 ? -34.784 2.027 -18.080 1.00 24.30 245 ASN A C 1
ATOM 1545 O O . ASN B 1 25 ? -34.413 1.985 -16.933 1.00 25.33 245 ASN A O 1
ATOM 1550 N N . ASN B 1 26 ? -36.013 1.660 -18.425 1.00 25.57 246 ASN A N 1
ATOM 1551 C CA . ASN B 1 26 ? -36.872 0.959 -17.482 1.00 27.91 246 ASN A CA 1
ATOM 1552 C C . ASN B 1 26 ? -37.785 0.020 -18.188 1.00 30.09 246 ASN A C 1
ATOM 1553 O O . ASN B 1 26 ? -38.029 0.178 -19.395 1.00 31.29 246 ASN A O 1
ATOM 1558 N N . ARG B 1 27 ? -38.299 -0.958 -17.458 1.00 29.82 247 ARG A N 1
ATOM 1559 C CA . ARG B 1 27 ? -39.184 -1.901 -18.083 1.00 34.91 247 ARG A CA 1
ATOM 1560 C C . ARG B 1 27 ? -40.576 -1.352 -18.205 1.00 33.26 247 ARG A C 1
ATOM 1561 O O . ARG B 1 27 ? -41.300 -1.796 -19.071 1.00 32.66 247 ARG A O 1
ATOM 1569 N N . GLU B 1 28 ? -40.935 -0.366 -17.400 1.00 33.56 248 GLU A N 1
ATOM 1570 C CA . GLU B 1 28 ? -42.305 0.132 -17.391 1.00 36.51 248 GLU A CA 1
ATOM 1571 C C . GLU B 1 28 ? -42.657 0.726 -18.758 1.00 30.59 248 GLU A C 1
ATOM 1572 O O . GLU B 1 28 ? -43.731 0.425 -19.314 1.00 27.55 248 GLU A O 1
ATOM 1578 N N . ASN B 1 29 ? -41.765 1.519 -19.320 1.00 26.07 249 ASN A N 1
ATOM 1579 C CA . ASN B 1 29 ? -42.033 2.128 -20.612 1.00 25.10 249 ASN A CA 1
ATOM 1580 C C . ASN B 1 29 ? -42.128 1.044 -21.697 1.00 24.11 249 ASN A C 1
ATOM 1581 O O . ASN B 1 29 ? -42.997 1.084 -22.517 1.00 23.17 249 ASN A O 1
ATOM 1586 N N . PHE B 1 30 ? -41.207 0.094 -21.680 1.00 22.11 250 PHE A N 1
ATOM 1587 C CA . PHE B 1 30 ? -41.266 -1.013 -22.637 1.00 21.56 250 PHE A CA 1
ATOM 1588 C C . PHE B 1 30 ? -42.598 -1.781 -22.547 1.00 22.38 250 PHE A C 1
ATOM 1589 O O . PHE B 1 30 ? -43.243 -2.011 -23.545 1.00 20.95 250 PHE A O 1
ATOM 1597 N N . GLU B 1 31 ? -43.062 -2.090 -21.339 1.00 25.48 251 GLU A N 1
ATOM 1598 C CA . GLU B 1 31 ? -44.347 -2.776 -21.164 1.00 29.71 251 GLU A CA 1
ATOM 1599 C C . GLU B 1 31 ? -45.542 -1.990 -21.660 1.00 30.46 251 GLU A C 1
ATOM 1600 O O . GLU B 1 31 ? -46.432 -2.563 -22.293 1.00 28.34 251 GLU A O 1
ATOM 1606 N N . LEU B 1 32 ? -45.528 -0.681 -21.410 1.00 32.88 252 LEU A N 1
ATOM 1607 C CA . LEU B 1 32 ? -46.522 0.258 -21.957 1.00 32.10 252 LEU A CA 1
ATOM 1608 C C . LEU B 1 32 ? -46.515 0.199 -23.483 1.00 29.37 252 LEU A C 1
ATOM 1609 O O . LEU B 1 32 ? -47.579 0.116 -24.102 1.00 28.28 252 LEU A O 1
ATOM 1614 N N . SER B 1 33 ? -45.325 0.160 -24.078 1.00 24.60 253 SER A N 1
ATOM 1615 C CA . SER B 1 33 ? -45.231 0.097 -25.543 1.00 23.55 253 SER A CA 1
ATOM 1616 C C . SER B 1 33 ? -45.896 -1.153 -26.142 1.00 23.07 253 SER A C 1
ATOM 1617 O O . SER B 1 33 ? -46.595 -1.094 -27.180 1.00 20.12 253 SER A O 1
ATOM 1620 N N . VAL B 1 34 ? -45.664 -2.285 -25.498 1.00 23.66 254 VAL A N 1
ATOM 1621 C CA . VAL B 1 34 ? -46.285 -3.527 -25.938 1.00 28.25 254 VAL A CA 1
ATOM 1622 C C . VAL B 1 34 ? -47.823 -3.436 -25.786 1.00 30.37 254 VAL A C 1
ATOM 1623 O O . VAL B 1 34 ? -48.572 -3.860 -26.653 1.00 31.36 254 VAL A O 1
ATOM 1627 N N . GLN B 1 35 ? -48.269 -2.856 -24.684 1.00 35.98 255 GLN A N 1
ATOM 1628 C CA . GLN B 1 35 ? -49.686 -2.679 -24.425 1.00 39.77 255 GLN A CA 1
ATOM 1629 C C . GLN B 1 35 ? -50.295 -1.725 -25.497 1.00 36.95 255 GLN A C 1
ATOM 1630 O O . GLN B 1 35 ? -51.270 -2.068 -26.194 1.00 38.43 255 GLN A O 1
ATOM 1636 N N . GLN B 1 36 ? -49.670 -0.568 -25.666 1.00 31.80 256 GLN A N 1
ATOM 1637 C CA . GLN B 1 36 ? -50.249 0.526 -26.430 1.00 31.75 256 GLN A CA 1
ATOM 1638 C C . GLN B 1 36 ? -49.869 0.653 -27.933 1.00 30.03 256 GLN A C 1
ATOM 1639 O O . GLN B 1 36 ? -50.567 1.346 -28.651 1.00 29.65 256 GLN A O 1
ATOM 1645 N N . GLY B 1 37 ? -48.829 -0.032 -28.418 1.00 25.46 257 GLY A N 1
ATOM 1646 C CA . GLY B 1 37 ? -48.371 0.119 -29.802 1.00 24.11 257 GLY A CA 1
ATOM 1647 C C . GLY B 1 37 ? -47.870 1.525 -30.108 1.00 24.47 257 GLY A C 1
ATOM 1648 O O . GLY B 1 37 ? -48.057 2.040 -31.220 1.00 22.98 257 GLY A O 1
ATOM 1649 N N . VAL B 1 38 ? -47.253 2.142 -29.106 1.00 24.90 258 VAL A N 1
ATOM 1650 C CA . VAL B 1 38 ? -46.597 3.436 -29.231 1.00 25.28 258 VAL A CA 1
ATOM 1651 C C . VAL B 1 38 ? -45.187 3.393 -28.634 1.00 22.41 258 VAL A C 1
ATOM 1652 O O . VAL B 1 38 ? -44.879 2.545 -27.827 1.00 26.00 258 VAL A O 1
ATOM 1656 N N . TRP B 1 39 ? -44.340 4.316 -29.068 1.00 21.81 259 TRP A N 1
ATOM 1657 C CA . TRP B 1 39 ? -43.052 4.553 -28.480 1.00 20.98 259 TRP A CA 1
ATOM 1658 C C . TRP B 1 39 ? -42.790 6.043 -28.536 1.00 20.74 259 TRP A C 1
ATOM 1659 O O . TRP B 1 39 ? -43.544 6.786 -29.160 1.00 19.83 259 TRP A O 1
ATOM 1670 N N . ALA B 1 40 ? -41.767 6.481 -27.821 1.00 19.42 260 ALA A N 1
ATOM 1671 C CA . ALA B 1 40 ? -41.221 7.813 -27.987 1.00 20.07 260 ALA A CA 1
ATOM 1672 C C . ALA B 1 40 ? -39.739 7.722 -27.721 1.00 19.44 260 ALA A C 1
ATOM 1673 O O . ALA B 1 40 ? -39.303 6.898 -26.895 1.00 20.79 260 ALA A O 1
ATOM 1675 N N . THR B 1 41 ? -38.949 8.545 -28.407 1.00 19.61 261 THR A N 1
ATOM 1676 C CA . THR B 1 41 ? -37.493 8.558 -28.187 1.00 19.73 261 THR A CA 1
ATOM 1677 C C . THR B 1 41 ? -36.982 9.903 -27.716 1.00 20.54 261 THR A C 1
ATOM 1678 O O . THR B 1 41 ? -37.751 10.833 -27.483 1.00 20.95 261 THR A O 1
ATOM 1682 N N . GLN B 1 42 ? -35.679 9.969 -27.549 1.00 21.69 262 GLN A N 1
ATOM 1683 C CA . GLN B 1 42 ? -34.982 11.195 -27.196 1.00 23.60 262 GLN A CA 1
ATOM 1684 C C . GLN B 1 42 ? -35.153 12.221 -28.353 1.00 27.17 262 GLN A C 1
ATOM 1685 O O . GLN B 1 42 ? -35.117 11.854 -29.533 1.00 23.24 262 GLN A O 1
ATOM 1691 N N . ARG B 1 43 ? -35.368 13.490 -28.026 1.00 30.16 263 ARG A N 1
ATOM 1692 C CA . ARG B 1 43 ? -35.524 14.524 -29.052 1.00 32.74 263 ARG A CA 1
ATOM 1693 C C . ARG B 1 43 ? -34.342 14.561 -30.008 1.00 26.28 263 ARG A C 1
ATOM 1694 O O . ARG B 1 43 ? -34.502 14.807 -31.175 1.00 26.23 263 ARG A O 1
ATOM 1702 N N . SER B 1 44 ? -33.160 14.273 -29.545 1.00 24.92 264 SER A N 1
ATOM 1703 C CA . SER B 1 44 ? -32.033 14.231 -30.456 1.00 26.04 264 SER A CA 1
ATOM 1704 C C . SER B 1 44 ? -32.030 13.020 -31.440 1.00 26.67 264 SER A C 1
ATOM 1705 O O . SER B 1 44 ? -31.172 12.989 -32.318 1.00 27.95 264 SER A O 1
ATOM 1708 N N . ASN B 1 45 ? -32.929 12.033 -31.266 1.00 23.50 265 ASN A N 1
ATOM 1709 C CA . ASN B 1 45 ? -33.076 10.896 -32.198 1.00 23.95 265 ASN A CA 1
ATOM 1710 C C . ASN B 1 45 ? -34.249 11.033 -33.161 1.00 24.66 265 ASN A C 1
ATOM 1711 O O . ASN B 1 45 ? -34.419 10.164 -34.035 1.00 26.46 265 ASN A O 1
ATOM 1716 N N . GLU B 1 46 ? -35.027 12.111 -33.063 1.00 24.32 266 GLU A N 1
ATOM 1717 C CA . GLU B 1 46 ? -36.242 12.249 -33.870 1.00 26.28 266 GLU A CA 1
ATOM 1718 C C . GLU B 1 46 ? -36.010 12.337 -35.402 1.00 24.89 266 GLU A C 1
ATOM 1719 O O . GLU B 1 46 ? -36.629 11.613 -36.188 1.00 22.38 266 GLU A O 1
ATOM 1725 N N . ALA B 1 47 ? -35.108 13.220 -35.801 1.00 23.80 267 ALA A N 1
ATOM 1726 C CA . ALA B 1 47 ? -34.777 13.450 -37.195 1.00 21.89 267 ALA A CA 1
ATOM 1727 C C . ALA B 1 47 ? -34.276 12.181 -37.819 1.00 21.24 267 ALA A C 1
ATOM 1728 O O . ALA B 1 47 ? -34.649 11.833 -38.947 1.00 21.40 267 ALA A O 1
ATOM 1730 N N . LYS B 1 48 ? -33.380 11.527 -37.104 1.00 20.60 268 LYS A N 1
ATOM 1731 C CA . LYS B 1 48 ? -32.853 10.258 -37.560 1.00 21.16 268 LYS A CA 1
ATOM 1732 C C . LYS B 1 48 ? -33.931 9.227 -37.872 1.00 19.68 268 LYS A C 1
ATOM 1733 O O . LYS B 1 48 ? -33.927 8.653 -38.972 1.00 21.07 268 LYS A O 1
ATOM 1739 N N . LEU B 1 49 ? -34.877 9.026 -36.953 1.00 18.98 269 LEU A N 1
ATOM 1740 C CA . LEU B 1 49 ? -35.915 8.002 -37.144 1.00 18.31 269 LEU A CA 1
ATOM 1741 C C . LEU B 1 49 ? -36.917 8.388 -38.205 1.00 18.60 269 LEU A C 1
ATOM 1742 O O . LEU B 1 49 ? -37.338 7.525 -39.013 1.00 17.84 269 LEU A O 1
ATOM 1747 N N . ASN B 1 50 ? -37.312 9.663 -38.231 1.00 17.45 270 ASN A N 1
ATOM 1748 C CA . ASN B 1 50 ? -38.121 10.180 -39.363 1.00 18.57 270 ASN A CA 1
ATOM 1749 C C . ASN B 1 50 ? -37.533 9.983 -40.772 1.00 17.57 270 ASN A C 1
ATOM 1750 O O . ASN B 1 50 ? -38.245 9.536 -41.686 1.00 18.92 270 ASN A O 1
ATOM 1755 N N . GLU B 1 51 ? -36.257 10.338 -40.931 1.00 17.96 271 GLU A N 1
ATOM 1756 C CA . GLU B 1 51 ? -35.543 10.184 -42.182 1.00 18.24 271 GLU A CA 1
ATOM 1757 C C . GLU B 1 51 ? -35.541 8.689 -42.549 1.00 18.66 271 GLU A C 1
ATOM 1758 O O . GLU B 1 51 ? -35.715 8.325 -43.741 1.00 17.77 271 GLU A O 1
ATOM 1764 N N . ALA B 1 52 ? -35.368 7.815 -41.553 1.00 17.71 272 ALA A N 1
ATOM 1765 C CA . ALA B 1 52 ? -35.408 6.365 -41.856 1.00 18.19 272 ALA A CA 1
ATOM 1766 C C . ALA B 1 52 ? -36.786 5.970 -42.273 1.00 17.33 272 ALA A C 1
ATOM 1767 O O . ALA B 1 52 ? -36.944 5.259 -43.283 1.00 17.44 272 ALA A O 1
ATOM 1769 N N . PHE B 1 53 ? -37.778 6.437 -41.517 1.00 18.63 273 PHE A N 1
ATOM 1770 C CA . PHE B 1 53 ? -39.171 6.056 -41.763 1.00 18.73 273 PHE A CA 1
ATOM 1771 C C . PHE B 1 53 ? -39.583 6.408 -43.196 1.00 19.11 273 PHE A C 1
ATOM 1772 O O . PHE B 1 53 ? -40.188 5.586 -43.873 1.00 17.25 273 PHE A O 1
ATOM 1780 N N . ASP B 1 54 ? -39.207 7.615 -43.637 1.00 19.97 274 ASP A N 1
ATOM 1781 C CA . ASP B 1 54 ? -39.486 8.051 -45.000 1.00 22.41 274 ASP A CA 1
ATOM 1782 C C . ASP B 1 54 ? -38.639 7.316 -46.069 1.00 20.49 274 ASP A C 1
ATOM 1783 O O . ASP B 1 54 ? -38.961 7.349 -47.228 1.00 19.13 274 ASP A O 1
ATOM 1788 N N . SER B 1 55 ? -37.501 6.757 -45.704 1.00 21.36 275 SER A N 1
ATOM 1789 C CA . SER B 1 55 ? -36.547 6.297 -46.718 1.00 20.57 275 SER A CA 1
ATOM 1790 C C . SER B 1 55 ? -36.929 4.906 -47.236 1.00 21.53 275 SER A C 1
ATOM 1791 O O . SER B 1 55 ? -36.631 4.576 -48.373 1.00 25.20 275 SER A O 1
ATOM 1794 N N . VAL B 1 56 ? -37.538 4.085 -46.393 1.00 19.73 276 VAL A N 1
ATOM 1795 C CA . VAL B 1 56 ? -37.777 2.688 -46.741 1.00 20.04 276 VAL A CA 1
ATOM 1796 C C . VAL B 1 56 ? -39.168 2.202 -46.302 1.00 20.12 276 VAL A C 1
ATOM 1797 O O . VAL B 1 56 ? -39.816 2.809 -45.426 1.00 20.09 276 VAL A O 1
ATOM 1801 N N . GLU B 1 57 ? -39.567 1.083 -46.888 1.00 20.42 277 GLU A N 1
ATOM 1802 C CA . GLU B 1 57 ? -40.857 0.448 -46.611 1.00 25.39 277 GLU A CA 1
ATOM 1803 C C . GLU B 1 57 ? -40.985 0.059 -45.108 1.00 22.34 277 GLU A C 1
ATOM 1804 O O . GLU B 1 57 ? -42.029 0.214 -44.482 1.00 22.25 277 GLU A O 1
ATOM 1810 N N . ASN B 1 58 ? -39.909 -0.457 -44.551 1.00 21.06 278 ASN A N 1
ATOM 1811 C CA . ASN B 1 58 ? -39.958 -0.958 -43.221 1.00 20.19 278 ASN A CA 1
ATOM 1812 C C . ASN B 1 58 ? -38.724 -0.555 -42.437 1.00 17.82 278 ASN A C 1
ATOM 1813 O O . ASN B 1 58 ? -37.596 -0.920 -42.780 1.00 15.90 278 ASN A O 1
ATOM 1818 N N . VAL B 1 59 ? -38.975 0.197 -41.370 1.00 17.99 279 VAL A N 1
ATOM 1819 C CA . VAL B 1 59 ? -37.982 0.479 -40.375 1.00 18.01 279 VAL A CA 1
ATOM 1820 C C . VAL B 1 59 ? -38.266 -0.481 -39.231 1.00 18.81 279 VAL A C 1
ATOM 1821 O O . VAL B 1 59 ? -39.394 -0.497 -38.667 1.00 21.08 279 VAL A O 1
ATOM 1825 N N . ILE B 1 60 ? -37.267 -1.298 -38.908 1.00 17.54 280 ILE A N 1
ATOM 1826 C CA . ILE B 1 60 ? -37.428 -2.333 -37.868 1.00 16.86 280 ILE A CA 1
ATOM 1827 C C . ILE B 1 60 ? -36.644 -1.905 -36.622 1.00 14.91 280 ILE A C 1
ATOM 1828 O O . ILE B 1 60 ? -35.418 -1.751 -36.676 1.00 14.85 280 ILE A O 1
ATOM 1833 N N . LEU B 1 61 ? -37.378 -1.698 -35.533 1.00 13.36 281 LEU A N 1
ATOM 1834 C CA . LEU B 1 61 ? -36.840 -1.214 -34.239 1.00 13.51 281 LEU A CA 1
ATOM 1835 C C . LEU B 1 61 ? -36.659 -2.487 -33.344 1.00 13.19 281 LEU A C 1
ATOM 1836 O O . LEU B 1 61 ? -37.632 -3.159 -33.089 1.00 11.98 281 LEU A O 1
ATOM 1841 N N . ILE B 1 62 ? -35.414 -2.821 -33.022 1.00 12.83 282 ILE A N 1
ATOM 1842 C CA . ILE B 1 62 ? -35.049 -3.965 -32.203 1.00 13.59 282 ILE A CA 1
ATOM 1843 C C . ILE B 1 62 ? -34.779 -3.470 -30.823 1.00 1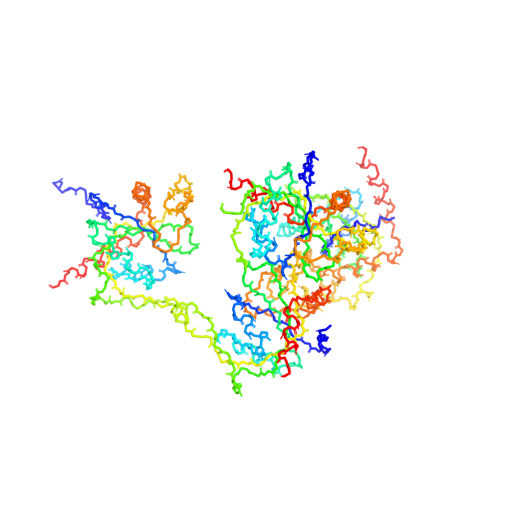4.67 282 ILE A C 1
ATOM 1844 O O . ILE B 1 62 ? -33.781 -2.766 -30.609 1.00 15.57 282 ILE A O 1
ATOM 1849 N N . PHE B 1 63 ? -35.657 -3.845 -29.882 1.00 14.78 283 PHE A N 1
ATOM 1850 C CA . PHE B 1 63 ? -35.622 -3.295 -28.525 1.00 15.38 283 PHE A CA 1
ATOM 1851 C C . PHE B 1 63 ? -34.761 -4.072 -27.546 1.00 14.54 283 PHE A C 1
ATOM 1852 O O . PHE B 1 63 ? -34.676 -5.323 -27.611 1.00 14.97 283 PHE A O 1
ATOM 1860 N N . SER B 1 64 ? -34.157 -3.331 -26.625 1.00 13.78 284 SER A N 1
ATOM 1861 C CA . SER B 1 64 ? -33.431 -3.897 -25.481 1.00 13.90 284 SER A CA 1
ATOM 1862 C C . SER B 1 64 ? -33.483 -2.949 -24.284 1.00 15.05 284 SER A C 1
ATOM 1863 O O . SER B 1 64 ? -33.146 -1.743 -24.398 1.00 15.68 284 SER A O 1
ATOM 1866 N N . VAL B 1 65 ? -33.961 -3.445 -23.150 1.00 16.55 285 VAL A N 1
ATOM 1867 C CA . VAL B 1 65 ? -33.990 -2.656 -21.911 1.00 15.97 285 VAL A CA 1
ATOM 1868 C C . VAL B 1 65 ? -32.582 -2.618 -21.313 1.00 16.81 285 VAL A C 1
ATOM 1869 O O . VAL B 1 65 ? -31.924 -3.675 -21.137 1.00 12.92 285 VAL A O 1
ATOM 1873 N N . ASN B 1 66 ? -32.075 -1.399 -21.061 1.00 15.93 286 ASN A N 1
ATOM 1874 C CA . ASN B 1 66 ? -30.734 -1.280 -20.480 1.00 16.37 286 ASN A CA 1
ATOM 1875 C C . ASN B 1 66 ? -30.568 -2.286 -19.334 1.00 15.98 286 ASN A C 1
ATOM 1876 O O . ASN B 1 66 ? -31.462 -2.461 -18.528 1.00 15.41 286 ASN A O 1
ATOM 1881 N N . ARG B 1 67 ? -29.419 -2.932 -19.285 1.00 17.75 287 ARG A N 1
ATOM 1882 C CA . ARG B 1 67 ? -28.983 -3.764 -18.167 1.00 20.83 287 ARG A CA 1
ATOM 1883 C C . ARG B 1 67 ? -29.642 -5.117 -18.075 1.00 18.97 287 ARG A C 1
ATOM 1884 O O . ARG B 1 67 ? -29.297 -5.851 -17.159 1.00 18.57 287 ARG A O 1
ATOM 1892 N N . THR B 1 68 ? -30.577 -5.459 -18.953 1.00 16.96 288 THR A N 1
ATOM 1893 C CA . THR B 1 68 ? -31.258 -6.741 -18.839 1.00 16.98 288 THR A CA 1
ATOM 1894 C C . THR B 1 68 ? -30.520 -7.906 -19.513 1.00 16.89 288 THR A C 1
ATOM 1895 O O . THR B 1 68 ? -31.015 -9.027 -19.460 1.00 14.82 288 THR A O 1
ATOM 1899 N N . ARG B 1 69 ? -29.403 -7.630 -20.205 1.00 17.35 289 ARG A N 1
ATOM 1900 C CA . ARG B 1 69 ? -28.610 -8.653 -20.901 1.00 17.56 289 ARG A CA 1
ATOM 1901 C C . ARG B 1 69 ? -29.307 -9.340 -22.100 1.00 16.25 289 ARG A C 1
ATOM 1902 O O . ARG B 1 69 ? -28.891 -10.425 -22.530 1.00 14.89 289 ARG A O 1
ATOM 1910 N N . HIS B 1 70 ? -30.363 -8.733 -22.615 1.00 15.08 290 HIS A N 1
ATOM 1911 C CA . HIS B 1 70 ? -31.145 -9.329 -23.691 1.00 15.84 290 HIS A CA 1
ATOM 1912 C C . HIS B 1 70 ? -31.684 -8.272 -24.639 1.00 16.74 290 HIS A C 1
ATOM 1913 O O . HIS B 1 70 ? -31.868 -7.092 -24.254 1.00 14.70 290 HIS A O 1
ATOM 1920 N N . PHE B 1 71 ? -31.963 -8.734 -25.870 1.00 15.84 291 PHE A N 1
ATOM 1921 C CA . PHE B 1 71 ? -32.907 -8.091 -26.745 1.00 15.36 291 PHE A CA 1
ATOM 1922 C C . PHE B 1 71 ? -34.287 -8.651 -26.459 1.00 16.59 291 PHE A C 1
ATOM 1923 O O . PHE B 1 71 ? -34.427 -9.869 -26.268 1.00 16.05 291 PHE A O 1
ATOM 1931 N N . GLN B 1 72 ? -35.291 -7.762 -26.371 1.00 16.84 292 GLN A N 1
ATOM 1932 C CA . GLN B 1 72 ? -36.659 -8.165 -26.041 1.00 16.77 292 GLN A CA 1
ATOM 1933 C C . GLN B 1 72 ? -37.608 -8.315 -27.208 1.00 17.93 292 GLN A C 1
ATOM 1934 O O . GLN B 1 72 ? -38.757 -8.739 -27.012 1.00 18.97 292 GLN A O 1
ATOM 1940 N N . GLY B 1 73 ? -37.162 -8.020 -28.421 1.00 18.83 293 GLY A N 1
ATOM 1941 C CA . GLY B 1 73 ? -38.046 -8.141 -29.581 1.00 19.67 293 GLY A CA 1
ATOM 1942 C C . GLY B 1 73 ? -37.829 -7.081 -30.613 1.00 19.15 293 GLY A C 1
ATOM 1943 O O . GLY B 1 73 ? -36.890 -6.294 -30.512 1.00 18.09 293 GLY A O 1
ATOM 1944 N N . CYS B 1 74 ? -38.681 -7.106 -31.629 1.00 20.39 294 CYS A N 1
ATOM 1945 C CA . CYS B 1 74 ? -38.660 -6.108 -32.677 1.00 19.12 294 CYS A CA 1
ATOM 1946 C C . CYS B 1 74 ? -40.039 -5.668 -33.066 1.00 19.59 294 CYS A C 1
ATOM 1947 O O . CYS B 1 74 ? -41.023 -6.434 -32.943 1.00 18.09 294 CYS A O 1
ATOM 1950 N N . ALA B 1 75 ? -40.096 -4.416 -33.534 1.00 19.30 295 ALA A N 1
ATOM 1951 C CA . ALA B 1 75 ? -41.314 -3.736 -33.945 1.00 19.63 295 ALA A CA 1
ATOM 1952 C C . ALA B 1 75 ? -41.128 -3.003 -35.296 1.00 19.14 295 ALA A C 1
ATOM 1953 O O . ALA B 1 75 ? -40.034 -2.688 -35.653 1.00 18.10 295 ALA A O 1
ATOM 1955 N N . LYS B 1 76 ? -42.183 -2.823 -36.084 1.00 19.08 296 LYS A N 1
ATOM 1956 C CA . LYS B 1 76 ? -42.145 -1.931 -37.247 1.00 19.20 296 LYS A CA 1
ATOM 1957 C C . LYS B 1 76 ? -42.564 -0.553 -36.781 1.00 18.50 296 LYS A C 1
ATOM 1958 O O . LYS B 1 76 ? -43.580 -0.392 -36.097 1.00 17.87 296 LYS A O 1
ATOM 1964 N N . MET B 1 77 ? -41.773 0.444 -37.114 1.00 18.61 297 MET A N 1
ATOM 1965 C CA . MET B 1 77 ? -42.212 1.819 -36.956 1.00 18.58 297 MET A CA 1
ATOM 1966 C C . MET B 1 77 ? -43.328 2.065 -37.986 1.00 19.36 297 MET A C 1
ATOM 1967 O O . MET B 1 77 ? -43.105 1.952 -39.201 1.00 19.10 297 MET A O 1
ATOM 1972 N N . THR B 1 78 ? -44.510 2.426 -37.487 1.00 19.69 298 THR A N 1
ATOM 1973 C CA . THR B 1 78 ? -45.684 2.644 -38.340 1.00 19.84 298 THR A CA 1
ATOM 1974 C C . THR B 1 78 ? -46.179 4.097 -38.468 1.00 19.28 298 THR A C 1
ATOM 1975 O O . THR B 1 78 ? -47.176 4.329 -39.155 1.00 18.12 298 THR A O 1
ATOM 1979 N N . SER B 1 79 ? -45.524 5.057 -37.850 1.00 19.37 299 SER A N 1
ATOM 1980 C CA . SER B 1 79 ? -45.797 6.468 -38.200 1.00 22.23 299 SER A CA 1
ATOM 1981 C C . SER B 1 79 ? -44.567 7.353 -38.012 1.00 23.89 299 SER A C 1
ATOM 1982 O O . SER B 1 79 ? -43.591 6.956 -37.349 1.00 21.34 299 SER A O 1
ATOM 1985 N N . ARG B 1 80 ? -44.644 8.570 -38.556 1.00 24.05 300 ARG A N 1
ATOM 1986 C CA . ARG B 1 80 ? -43.611 9.538 -38.273 1.00 27.76 300 ARG A CA 1
ATOM 1987 C C . ARG B 1 80 ? -43.693 9.993 -36.816 1.00 27.99 300 ARG A C 1
ATOM 1988 O O . ARG B 1 80 ? -44.696 9.819 -36.102 1.00 27.37 300 ARG A O 1
ATOM 1996 N N . ILE B 1 81 ? -42.612 10.551 -36.342 1.00 31.89 301 ILE A N 1
ATOM 1997 C CA . ILE B 1 81 ? -42.661 11.279 -35.086 1.00 34.61 301 ILE A CA 1
ATOM 1998 C C . ILE B 1 81 ? -43.203 12.643 -35.451 1.00 39.17 301 ILE A C 1
ATOM 1999 O O . ILE B 1 81 ? -42.714 13.267 -36.384 1.00 40.99 301 ILE A O 1
ATOM 2004 N N . GLY B 1 82 ? -44.189 13.105 -34.711 1.00 47.05 302 GLY A N 1
ATOM 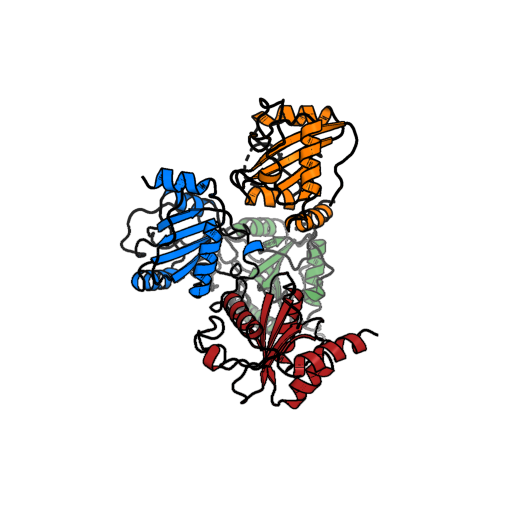2005 C CA . GLY B 1 82 ? -44.940 14.300 -35.086 1.00 55.33 302 GLY A CA 1
ATOM 2006 C C . GLY B 1 82 ? -46.121 13.889 -35.947 1.00 60.37 302 GLY A C 1
ATOM 2007 O O . GLY B 1 82 ? -46.060 12.891 -36.669 1.00 64.94 302 GLY A O 1
ATOM 2008 N N . GLY B 1 83 ? -47.223 14.618 -35.821 1.00 60.83 303 GLY A N 1
ATOM 2009 C CA . GLY B 1 83 ? -48.438 14.286 -36.546 1.00 57.80 303 GLY A CA 1
ATOM 2010 C C . GLY B 1 83 ? -49.164 13.056 -36.028 1.00 59.92 303 GLY A C 1
ATOM 2011 O O . GLY B 1 83 ? -50.246 12.729 -36.562 1.00 56.55 303 GLY A O 1
ATOM 2012 N N . TYR B 1 84 ? -48.603 12.371 -35.008 1.00 55.54 304 TYR A N 1
ATOM 2013 C CA . TYR B 1 84 ? -49.317 11.259 -34.350 1.00 52.88 304 TYR A CA 1
ATOM 2014 C C . TYR B 1 84 ? -49.825 11.613 -32.917 1.00 53.54 304 TYR A C 1
ATOM 2015 O O . TYR B 1 84 ? -49.087 12.179 -32.095 1.00 54.33 304 TYR A O 1
ATOM 2024 N N . ILE B 1 85 ? -51.085 11.237 -32.660 1.00 49.50 305 ILE A N 1
ATOM 2025 C CA . ILE B 1 85 ? -51.861 11.634 -31.489 1.00 52.34 305 ILE A CA 1
ATOM 2026 C C . ILE B 1 85 ? -52.237 10.355 -30.775 1.00 52.86 305 ILE A C 1
ATOM 2027 O O . ILE B 1 85 ? -52.871 9.485 -31.359 1.00 52.49 305 ILE A O 1
ATOM 2032 N N . GLY B 1 86 ? -51.878 10.270 -29.506 1.00 51.24 306 GLY A N 1
ATOM 2033 C CA . GLY B 1 86 ? -52.356 9.205 -28.669 1.00 54.54 306 GLY A CA 1
ATOM 2034 C C . GLY B 1 86 ? -51.312 9.132 -27.613 1.00 59.88 306 GLY A C 1
ATOM 2035 O O . GLY B 1 86 ? -51.196 10.040 -26.764 1.00 66.99 306 GLY A O 1
ATOM 2036 N N . GLY B 1 87 ? -50.520 8.076 -27.693 1.00 58.33 307 GLY A N 1
ATOM 2037 C CA . GLY B 1 87 ? -49.346 7.965 -26.871 1.00 65.41 307 GLY A CA 1
ATOM 2038 C C . GLY B 1 87 ? -49.648 7.668 -25.417 1.00 68.68 307 GLY A C 1
ATOM 2039 O O . GLY B 1 87 ? -50.784 7.795 -24.958 1.00 73.05 307 GLY A O 1
ATOM 2040 N N . GLY B 1 88 ? -48.601 7.274 -24.704 1.00 68.04 308 GLY A N 1
ATOM 2041 C CA . GLY B 1 88 ? -48.697 6.878 -23.319 1.00 67.14 308 GLY A CA 1
ATOM 2042 C C . GLY B 1 88 ? -48.095 7.929 -22.436 1.00 61.23 308 GLY A C 1
ATOM 2043 O O . GLY B 1 88 ? -47.580 8.944 -22.898 1.00 64.01 308 GLY A O 1
ATOM 2044 N N . ASN B 1 89 ? -48.166 7.651 -21.151 1.00 57.55 309 ASN A N 1
ATOM 2045 C CA . ASN B 1 89 ? -47.567 8.469 -20.124 1.00 58.87 309 ASN A CA 1
ATOM 2046 C C . ASN B 1 89 ? -46.226 7.780 -19.799 1.00 53.76 309 ASN A C 1
ATOM 2047 O O . ASN B 1 89 ? -46.227 6.730 -19.160 1.00 59.38 309 ASN A O 1
ATOM 2052 N N . TRP B 1 90 ? -45.102 8.342 -20.266 1.00 42.05 310 TRP A N 1
ATOM 2053 C CA . TRP B 1 90 ? -43.781 7.687 -20.133 1.00 37.08 310 TRP A CA 1
ATOM 2054 C C . TRP B 1 90 ? -43.142 8.028 -18.796 1.00 39.87 310 TRP A C 1
ATOM 2055 O O . TRP B 1 90 ? -43.124 9.195 -18.401 1.00 39.10 310 TRP A O 1
ATOM 2066 N N . LYS B 1 91 ? -42.636 7.011 -18.095 1.00 38.44 311 LYS A N 1
ATOM 2067 C CA . LYS B 1 91 ? -41.852 7.230 -16.869 1.00 40.61 311 LYS A CA 1
ATOM 2068 C C . LYS B 1 91 ? -40.506 7.799 -17.250 1.00 41.31 311 LYS A C 1
ATOM 2069 O O . LYS B 1 91 ? -39.923 7.389 -18.259 1.00 42.89 311 LYS A O 1
ATOM 2075 N N . HIS B 1 92 ? -39.999 8.718 -16.445 1.00 40.48 312 HIS A N 1
ATOM 2076 C CA . HIS B 1 92 ? -38.656 9.243 -16.646 1.00 44.55 312 HIS A CA 1
ATOM 2077 C C . HIS B 1 92 ? -38.151 9.831 -15.361 1.00 44.24 312 HIS A C 1
ATOM 2078 O O . HIS B 1 92 ? -38.906 10.439 -14.650 1.00 43.09 312 HIS A O 1
ATOM 2085 N N . GLU B 1 93 ? -36.875 9.628 -15.058 1.00 55.22 313 GLU A N 1
ATOM 2086 C CA . GLU B 1 93 ? -36.306 10.027 -13.748 1.00 55.71 313 GLU A CA 1
ATOM 2087 C C . GLU B 1 93 ? -36.278 11.552 -13.579 1.00 52.91 313 GLU A C 1
ATOM 2088 O O . GLU B 1 93 ? -36.449 12.310 -14.537 1.00 48.75 313 GLU A O 1
ATOM 2094 N N . HIS B 1 94 ? -36.070 11.993 -12.354 1.00 50.33 314 HIS A N 1
ATOM 2095 C CA . HIS B 1 94 ? -36.320 13.398 -11.995 1.00 56.76 314 HIS A CA 1
ATOM 2096 C C . HIS B 1 94 ? -35.370 14.453 -12.591 1.00 58.28 314 HIS A C 1
ATOM 2097 O O . HIS B 1 94 ? -34.210 14.173 -12.887 1.00 63.64 314 HIS A O 1
ATOM 2104 N N . GLY B 1 95 ? -35.898 15.660 -12.793 1.00 59.88 315 GLY A N 1
ATOM 2105 C CA . GLY B 1 95 ? -35.302 16.599 -13.736 1.00 64.42 315 GLY A CA 1
ATOM 2106 C C . GLY B 1 95 ? -35.715 16.112 -15.120 1.00 68.12 315 GLY A C 1
ATOM 2107 O O . GLY B 1 95 ? -36.859 16.330 -15.525 1.00 64.98 315 GLY A O 1
ATOM 2108 N N . THR B 1 96 ? -34.807 15.395 -15.796 1.00 70.11 316 THR A N 1
ATOM 2109 C CA . THR B 1 96 ? -34.956 14.931 -17.212 1.00 69.29 316 THR A CA 1
ATOM 2110 C C . THR B 1 96 ? -36.234 15.410 -17.923 1.00 68.66 316 THR A C 1
ATOM 2111 O O . THR B 1 96 ? -37.321 14.932 -17.587 1.00 81.24 316 THR A O 1
ATOM 2115 N N . ALA B 1 97 ? -36.125 16.344 -18.883 1.00 64.94 317 ALA A N 1
ATOM 2116 C CA . ALA B 1 97 ? -37.297 16.737 -19.720 1.00 60.11 317 ALA A CA 1
ATOM 2117 C C . ALA B 1 97 ? -37.916 15.474 -20.342 1.00 59.04 317 ALA A C 1
ATOM 2118 O O . ALA B 1 97 ? -37.208 14.479 -20.579 1.00 52.56 317 ALA A O 1
ATOM 2120 N N . GLN B 1 98 ? -39.232 15.480 -20.559 1.00 56.47 318 GLN A N 1
ATOM 2121 C CA . GLN B 1 98 ? -39.875 14.276 -21.049 1.00 55.43 318 GLN A CA 1
ATOM 2122 C C . GLN B 1 98 ? -39.256 13.887 -22.429 1.00 53.60 318 GLN A C 1
ATOM 2123 O O . GLN B 1 98 ? -38.444 14.623 -23.041 1.00 54.07 318 GLN A O 1
ATOM 2129 N N . TYR B 1 99 ? -39.570 12.688 -22.867 1.00 42.64 319 TYR A N 1
ATOM 2130 C CA . TYR B 1 99 ? -39.271 12.299 -24.214 1.00 39.80 319 TYR A CA 1
ATOM 2131 C C . TYR B 1 99 ? -40.105 13.119 -25.216 1.00 42.14 319 TYR A C 1
ATOM 2132 O O . TYR B 1 99 ? -41.146 13.746 -24.855 1.00 39.62 319 TYR A O 1
ATOM 2141 N N . GLY B 1 100 ? -39.634 13.097 -26.470 1.00 39.86 320 GLY A N 1
ATOM 2142 C CA . GLY B 1 100 ? -40.329 13.703 -27.600 1.00 35.18 320 GLY A CA 1
ATOM 2143 C C . GLY B 1 100 ? -41.690 13.117 -27.896 1.00 31.42 320 GLY A C 1
ATOM 2144 O O . GLY B 1 100 ? -42.214 12.344 -27.110 1.00 31.91 320 GLY A O 1
ATOM 2145 N N . ARG B 1 101 ? -42.247 13.460 -29.053 1.00 27.53 321 ARG A N 1
ATOM 2146 C CA . ARG B 1 101 ? -43.609 13.135 -29.360 1.00 26.15 321 ARG A CA 1
ATOM 2147 C C . ARG B 1 101 ? -43.725 11.682 -29.751 1.00 25.76 321 ARG A C 1
ATOM 2148 O O . ARG B 1 101 ? -42.744 11.031 -30.186 1.00 25.01 321 ARG A O 1
ATOM 2156 N N . ASN B 1 102 ? -44.922 11.173 -29.560 1.00 24.29 322 ASN A N 1
ATOM 2157 C CA . ASN B 1 102 ? -45.176 9.763 -29.682 1.00 25.88 322 ASN A CA 1
ATOM 2158 C C . ASN B 1 102 ? -45.322 9.328 -31.140 1.00 25.47 322 ASN A C 1
ATOM 2159 O O . ASN B 1 102 ? -45.680 10.102 -32.044 1.00 26.95 322 ASN A O 1
ATOM 2164 N N . PHE B 1 103 ? -45.007 8.080 -31.387 1.00 23.96 323 PHE A N 1
ATOM 2165 C CA . PHE B 1 103 ? -45.201 7.525 -32.696 1.00 22.85 323 PHE A CA 1
ATOM 2166 C C . PHE B 1 103 ? -45.659 6.114 -32.517 1.00 21.43 323 PHE A C 1
ATOM 2167 O O . PHE B 1 103 ? -45.433 5.528 -31.459 1.00 19.66 323 PHE A O 1
ATOM 2175 N N . SER B 1 104 ? -46.301 5.583 -33.554 1.00 20.88 324 SER A N 1
ATOM 2176 C CA . SER B 1 104 ? -46.930 4.284 -33.472 1.00 24.02 324 SER A CA 1
ATOM 2177 C C . SER B 1 104 ? -45.899 3.261 -33.900 1.00 24.37 324 SER A C 1
ATOM 2178 O O . SER B 1 104 ? -45.031 3.575 -34.714 1.00 23.02 324 SER A O 1
ATOM 2181 N N . VAL B 1 105 ? -45.995 2.071 -33.309 1.00 22.56 325 VAL A N 1
ATOM 2182 C CA . VAL B 1 105 ? -45.158 0.924 -33.675 1.00 23.01 325 VAL A CA 1
ATOM 2183 C C . VAL B 1 105 ? -46.067 -0.300 -33.685 1.00 22.91 325 VAL A C 1
ATOM 2184 O O . VAL B 1 105 ? -47.022 -0.329 -32.926 1.00 21.99 325 VAL A O 1
ATOM 2188 N N . LYS B 1 106 ? -45.726 -1.294 -34.509 1.00 22.01 326 LYS A N 1
ATOM 2189 C CA . LYS B 1 106 ? -46.386 -2.568 -34.543 1.00 23.48 326 LYS A CA 1
ATOM 2190 C C . LYS B 1 106 ? -45.380 -3.654 -34.077 1.00 21.62 326 LYS A C 1
ATOM 2191 O O . LYS B 1 106 ? -44.392 -3.987 -34.772 1.00 19.93 326 LYS A O 1
ATOM 2197 N N . TRP B 1 107 ? -45.646 -4.199 -32.898 1.00 20.63 327 TRP A N 1
ATOM 2198 C CA . TRP B 1 107 ? -44.850 -5.276 -32.354 1.00 20.92 327 TRP A CA 1
ATOM 2199 C C . TRP B 1 107 ? -44.942 -6.547 -33.190 1.00 21.25 327 TRP A C 1
ATOM 2200 O O . TRP B 1 107 ? -46.029 -7.044 -33.407 1.00 23.08 327 TRP A O 1
ATOM 2211 N N . LEU B 1 108 ? -43.791 -7.026 -33.682 1.00 19.23 328 LEU A N 1
ATOM 2212 C CA . LEU B 1 108 ? -43.709 -8.188 -34.541 1.00 19.74 328 LEU A CA 1
ATOM 2213 C C . LEU B 1 108 ? -43.298 -9.452 -33.823 1.00 20.59 328 LEU A C 1
ATOM 2214 O O . LEU B 1 108 ? -43.815 -10.517 -34.098 1.00 21.90 328 LEU A O 1
ATOM 2219 N N . LYS B 1 109 ? -42.310 -9.363 -32.956 1.00 19.10 329 LYS A N 1
ATOM 2220 C CA . LYS B 1 109 ? -41.786 -10.538 -32.290 1.00 19.49 329 LYS A CA 1
ATOM 2221 C C . LYS B 1 109 ? -41.315 -10.057 -30.941 1.00 20.37 329 LYS A C 1
ATOM 2222 O O . LYS B 1 109 ? -40.590 -9.063 -30.848 1.00 24.08 329 LYS A O 1
ATOM 2228 N N . LEU B 1 110 ? -41.753 -10.746 -29.903 1.00 21.77 330 LEU A N 1
ATOM 2229 C CA . LEU B 1 110 ? -41.358 -10.488 -28.537 1.00 21.16 330 LEU A CA 1
ATOM 2230 C C . LEU B 1 110 ? -40.844 -11.801 -27.995 1.00 22.74 330 LEU A C 1
ATOM 2231 O O . LEU B 1 110 ? -41.530 -12.833 -28.094 1.00 21.63 330 LEU A O 1
ATOM 2236 N N . CYS B 1 111 ? -39.654 -11.726 -27.401 1.00 23.16 331 CYS A N 1
ATOM 2237 C CA . CYS B 1 111 ? -38.860 -12.854 -26.998 1.00 22.04 331 CYS A CA 1
ATOM 2238 C C . CYS B 1 111 ? -37.784 -12.334 -26.020 1.00 24.00 331 CYS A C 1
ATOM 2239 O O . CYS B 1 111 ? -37.815 -11.139 -25.569 1.00 26.26 331 CYS A O 1
ATOM 2242 N N . GLU B 1 112 ? -36.868 -13.218 -25.641 1.00 21.05 332 GLU A N 1
ATOM 2243 C CA . GLU B 1 112 ? -35.687 -12.853 -24.844 1.00 18.93 332 GLU A CA 1
ATOM 2244 C C . GLU B 1 112 ? -34.482 -13.486 -25.482 1.00 18.75 332 GLU A C 1
ATOM 2245 O O . GLU B 1 112 ? -34.164 -14.687 -25.251 1.00 19.47 332 GLU A O 1
ATOM 2251 N N . LEU B 1 113 ? -33.821 -12.689 -26.317 1.00 16.62 333 LEU A N 1
ATOM 2252 C CA . LEU B 1 113 ? -32.601 -13.113 -27.023 1.00 16.52 333 LEU A CA 1
ATOM 2253 C C . LEU B 1 113 ? -31.406 -12.576 -26.269 1.00 17.51 333 LEU A C 1
ATOM 2254 O O . LEU B 1 113 ? -31.179 -11.356 -26.211 1.00 17.99 333 LEU A O 1
ATOM 2259 N N . SER B 1 114 ? -30.652 -13.524 -25.732 1.00 17.14 334 SER A N 1
ATOM 2260 C CA . SER B 1 114 ? -29.498 -13.315 -24.890 1.00 16.96 334 SER A CA 1
ATOM 2261 C C . SER B 1 114 ? -28.381 -12.600 -25.635 1.00 16.77 334 SER A C 1
ATOM 2262 O O . SER B 1 114 ? -28.068 -12.966 -26.782 1.00 15.89 334 SER A O 1
ATOM 2265 N N . PHE B 1 115 ? -27.717 -11.643 -24.980 1.00 15.75 335 PHE A N 1
ATOM 2266 C CA . PHE B 1 115 ? -26.443 -11.153 -25.536 1.00 15.24 335 PHE A CA 1
ATOM 2267 C C . PHE B 1 115 ? -25.341 -12.247 -25.698 1.00 15.49 335 PHE A C 1
ATOM 2268 O O . PHE B 1 115 ? -24.415 -12.114 -26.507 1.00 13.39 335 PHE A O 1
ATOM 2276 N N . HIS B 1 116 ? -25.433 -13.345 -24.955 1.00 14.94 336 HIS A N 1
ATOM 2277 C CA . HIS B 1 116 ? -24.478 -14.419 -25.199 1.00 14.86 336 HIS A CA 1
ATOM 2278 C C . HIS B 1 116 ? -24.657 -14.879 -26.655 1.00 14.43 336 HIS A C 1
ATOM 2279 O O . HIS B 1 116 ? -23.678 -15.065 -27.370 1.00 15.24 336 HIS A O 1
ATOM 2286 N N . LYS B 1 117 ? -25.903 -15.027 -27.102 1.00 15.11 337 LYS A N 1
ATOM 2287 C CA . LYS B 1 117 ? -26.166 -15.466 -28.488 1.00 16.79 337 LYS A CA 1
ATOM 2288 C C . LYS B 1 117 ? -25.750 -14.468 -29.581 1.00 16.46 337 LYS A C 1
ATOM 2289 O O . LYS B 1 117 ? -25.472 -14.852 -30.726 1.00 17.44 337 LYS A O 1
ATOM 2295 N N . THR B 1 118 ? -25.614 -13.202 -29.237 1.00 15.48 338 THR A N 1
ATOM 2296 C CA . THR B 1 118 ? -25.276 -12.189 -30.231 1.00 16.46 338 THR A CA 1
ATOM 2297 C C . THR B 1 118 ? -23.848 -11.745 -30.067 1.00 18.26 338 THR A C 1
ATOM 2298 O O . THR B 1 118 ? -23.454 -10.656 -30.575 1.00 18.05 338 THR A O 1
ATOM 2302 N N . ARG B 1 119 ? -23.055 -12.562 -29.348 1.00 19.30 339 ARG A N 1
ATOM 2303 C CA . ARG B 1 119 ? -21.682 -12.176 -28.952 1.00 18.88 339 ARG A CA 1
ATOM 2304 C C . ARG B 1 119 ? -20.717 -12.095 -30.115 1.00 21.22 339 ARG A C 1
ATOM 2305 O O . ARG B 1 119 ? -19.682 -11.397 -30.015 1.00 23.14 339 ARG A O 1
ATOM 2313 N N . ASN B 1 120 ? -21.059 -12.752 -31.226 1.00 21.29 340 ASN A N 1
ATOM 2314 C CA . ASN B 1 120 ? -20.252 -12.711 -32.438 1.00 21.85 340 ASN A CA 1
ATOM 2315 C C . ASN B 1 120 ? -20.922 -12.011 -33.617 1.00 21.03 340 ASN A C 1
ATOM 2316 O O . ASN B 1 120 ? -20.466 -12.119 -34.758 1.00 19.67 340 ASN A O 1
ATOM 2321 N N . LEU B 1 121 ? -22.008 -11.317 -33.336 1.00 19.40 341 LEU A N 1
ATOM 2322 C CA . LEU B 1 121 ? -22.652 -10.492 -34.304 1.00 19.86 341 LEU A CA 1
ATOM 2323 C C . LEU B 1 121 ? -22.163 -9.034 -34.051 1.00 19.63 341 LEU A C 1
ATOM 2324 O O . LEU B 1 121 ? -22.473 -8.434 -33.027 1.00 19.19 341 LEU A O 1
ATOM 2329 N N . ARG B 1 122 ? -21.388 -8.516 -34.986 1.00 18.52 342 ARG A N 1
ATOM 2330 C CA . ARG B 1 122 ? -20.764 -7.201 -34.924 1.00 19.15 342 ARG A CA 1
ATOM 2331 C C . ARG B 1 122 ? -21.326 -6.251 -35.958 1.00 18.15 342 ARG A C 1
ATOM 2332 O O . ARG B 1 122 ? -21.711 -6.683 -37.016 1.00 16.99 342 ARG A O 1
ATOM 2340 N N . ASN B 1 123 ? -21.315 -4.952 -35.633 1.00 18.69 343 ASN A N 1
ATOM 2341 C CA . ASN B 1 123 ? -21.968 -3.945 -36.429 1.00 18.28 343 ASN A CA 1
ATOM 2342 C C . ASN B 1 123 ? -20.901 -3.047 -37.018 1.00 18.21 343 ASN A C 1
ATOM 2343 O O . ASN B 1 123 ? -20.335 -2.267 -36.266 1.00 19.15 343 ASN A O 1
ATOM 2348 N N . PRO B 1 124 ? -20.667 -3.108 -38.342 1.00 16.43 344 PRO A N 1
ATOM 2349 C CA . PRO B 1 124 ? -19.800 -2.155 -39.050 1.00 16.97 344 PRO A CA 1
ATOM 2350 C C . PRO B 1 124 ? -20.133 -0.673 -38.858 1.00 18.38 344 PRO A C 1
ATOM 2351 O O . PRO B 1 124 ? -19.250 0.147 -38.978 1.00 17.81 344 PRO A O 1
ATOM 2355 N N . TYR B 1 125 ? -21.387 -0.312 -38.568 1.00 18.62 345 TYR A N 1
ATOM 2356 C CA . TYR B 1 125 ? -21.701 1.105 -38.336 1.00 19.46 345 TYR A CA 1
ATOM 2357 C C . TYR B 1 125 ? -21.220 1.629 -36.963 1.00 19.69 345 TYR A C 1
ATOM 2358 O O . TYR B 1 125 ? -21.385 2.826 -36.691 1.00 18.55 345 TYR A O 1
ATOM 2367 N N . ASN B 1 126 ? -20.706 0.739 -36.102 1.00 18.85 346 ASN A N 1
ATOM 2368 C CA . ASN B 1 126 ? -20.258 1.082 -34.745 1.00 19.87 346 ASN A CA 1
ATOM 2369 C C . ASN B 1 126 ? -18.927 0.364 -34.470 1.00 21.53 346 ASN A C 1
ATOM 2370 O O . ASN B 1 126 ? -18.801 -0.434 -33.504 1.00 22.16 346 ASN A O 1
ATOM 2375 N N . GLU B 1 127 ? -17.951 0.598 -35.354 1.00 22.51 347 GLU A N 1
ATOM 2376 C CA . GLU B 1 127 ? -16.587 0.102 -35.196 1.00 25.13 347 GLU A CA 1
ATOM 2377 C C . GLU B 1 127 ? -16.479 -1.419 -35.024 1.00 23.70 347 GLU A C 1
ATOM 2378 O O . GLU B 1 127 ? -15.620 -1.891 -34.285 1.00 23.23 347 GLU A O 1
ATOM 2384 N N . ASN B 1 128 ? -17.367 -2.165 -35.656 1.00 22.10 348 ASN A N 1
ATOM 2385 C CA . ASN B 1 128 ? -17.418 -3.596 -35.550 1.00 26.04 348 ASN A CA 1
ATOM 2386 C C . ASN B 1 128 ? -17.545 -4.134 -34.112 1.00 25.13 348 ASN A C 1
ATOM 2387 O O . ASN B 1 128 ? -17.175 -5.290 -33.831 1.00 24.62 348 ASN A O 1
ATOM 2392 N N . LEU B 1 129 ? -18.104 -3.302 -33.220 1.00 21.88 349 LEU A N 1
ATOM 2393 C CA . LEU B 1 129 ? -18.298 -3.706 -31.851 1.00 22.35 349 LEU A CA 1
ATOM 2394 C C . LEU B 1 129 ? -19.481 -4.690 -31.848 1.00 19.83 349 LEU A C 1
ATOM 2395 O O . LEU B 1 129 ? -20.397 -4.524 -32.641 1.00 17.04 349 LEU A O 1
ATOM 2400 N N . PRO B 1 130 ? -19.469 -5.665 -30.927 1.00 18.40 350 PRO A N 1
ATOM 2401 C CA . PRO B 1 130 ? -20.656 -6.491 -30.718 1.00 18.92 350 PRO A CA 1
ATOM 2402 C C . PRO B 1 130 ? -21.958 -5.661 -30.596 1.00 18.67 350 PRO A C 1
ATOM 2403 O O . PRO B 1 130 ? -21.964 -4.556 -29.989 1.00 21.09 350 PRO A O 1
ATOM 2407 N N . VAL B 1 131 ? -23.025 -6.125 -31.242 1.00 17.46 351 VAL A N 1
ATOM 2408 C CA . VAL B 1 131 ? -24.318 -5.377 -31.284 1.00 17.14 351 VAL A CA 1
ATOM 2409 C C . VAL B 1 131 ? -24.951 -5.045 -29.924 1.00 16.97 351 VAL A C 1
ATOM 2410 O O . VAL B 1 131 ? -25.781 -4.129 -29.851 1.00 15.04 351 VAL A O 1
ATOM 2414 N N . LYS B 1 132 ? -24.602 -5.795 -28.862 1.00 15.97 352 LYS A N 1
ATOM 2415 C CA . LYS B 1 132 ? -25.056 -5.418 -27.510 1.00 16.74 352 LYS A CA 1
ATOM 2416 C C . LYS B 1 132 ? -24.470 -4.063 -27.116 1.00 16.90 352 LYS A C 1
ATOM 2417 O O . LYS B 1 132 ? -25.043 -3.434 -26.239 1.00 16.65 352 LYS A O 1
ATOM 2423 N N . ILE B 1 133 ? -23.320 -3.696 -27.682 1.00 15.66 353 ILE A N 1
ATOM 2424 C CA . ILE B 1 133 ? -22.807 -2.312 -27.573 1.00 17.74 353 ILE A CA 1
ATOM 2425 C C . ILE B 1 133 ? -23.458 -1.399 -28.617 1.00 16.39 353 ILE A C 1
ATOM 2426 O O . ILE B 1 133 ? -22.918 -1.176 -29.733 1.00 17.91 353 ILE A O 1
ATOM 2431 N N . SER B 1 134 ? -24.656 -0.951 -28.235 1.00 13.56 354 SER A N 1
ATOM 2432 C CA . SER B 1 134 ? -25.570 -0.187 -29.071 1.00 14.52 354 SER A CA 1
ATOM 2433 C C . SER B 1 134 ? -26.333 0.808 -28.207 1.00 13.88 354 SER A C 1
ATOM 2434 O O . SER B 1 134 ? -27.173 0.397 -27.400 1.00 13.25 354 SER A O 1
ATOM 2437 N N . ARG B 1 135 ? -26.044 2.097 -28.366 1.00 13.71 355 ARG A N 1
ATOM 2438 C CA . ARG B 1 135 ? -26.878 3.117 -27.743 1.00 16.05 355 ARG A CA 1
ATOM 2439 C C . ARG B 1 135 ? -28.219 3.215 -28.431 1.00 15.31 355 ARG A C 1
ATOM 2440 O O . ARG B 1 135 ? -28.404 2.704 -29.517 1.00 15.80 355 ARG A O 1
ATOM 2448 N N . ASP B 1 136 ? -29.150 3.873 -27.775 1.00 14.48 356 ASP A N 1
ATOM 2449 C CA . ASP B 1 136 ? -30.459 4.161 -28.309 1.00 15.79 356 ASP A CA 1
ATOM 2450 C C . ASP B 1 136 ? -30.405 4.768 -29.708 1.00 15.37 356 ASP A C 1
ATOM 2451 O O . ASP B 1 136 ? -29.726 5.784 -29.918 1.00 15.74 356 ASP A O 1
ATOM 2456 N N . CYS B 1 137 ? -31.074 4.090 -30.643 1.00 15.09 357 CYS A N 1
ATOM 2457 C CA . CYS B 1 137 ? -31.280 4.466 -32.052 1.00 14.97 357 CYS A CA 1
ATOM 2458 C C . CYS B 1 137 ? -30.031 4.375 -32.866 1.00 14.34 357 CYS A C 1
ATOM 2459 O O . CYS B 1 137 ? -29.900 4.972 -33.920 1.00 14.30 357 CYS A O 1
ATOM 2462 N N . GLN B 1 138 ? -29.103 3.574 -32.398 1.00 13.88 358 GLN A N 1
ATOM 2463 C CA . GLN B 1 138 ? -28.003 3.144 -33.223 1.00 12.94 358 GLN A CA 1
ATOM 2464 C C . GLN B 1 138 ? -28.488 2.353 -34.445 1.00 12.70 358 GLN A C 1
ATOM 2465 O O . GLN B 1 138 ? -29.055 1.276 -34.281 1.00 12.35 358 GLN A O 1
ATOM 2471 N N . GLU B 1 139 ? -28.176 2.806 -35.644 1.00 12.13 359 GLU A N 1
ATOM 2472 C CA . GLU B 1 139 ? -28.476 2.003 -36.818 1.00 13.53 359 GLU A CA 1
ATOM 2473 C C . GLU B 1 139 ? -27.586 0.721 -36.897 1.00 13.96 359 GLU A C 1
ATOM 2474 O O . GLU B 1 139 ? -26.391 0.752 -36.568 1.00 13.01 359 GLU A O 1
ATOM 2480 N N . LEU B 1 140 ? -28.195 -0.388 -37.335 1.00 13.46 360 LEU A N 1
ATOM 2481 C CA . LEU B 1 140 ? -27.411 -1.576 -37.646 1.00 13.83 360 LEU A CA 1
ATOM 2482 C C . LEU B 1 140 ? -27.170 -1.556 -39.124 1.00 12.78 360 LEU A C 1
ATOM 2483 O O . LEU B 1 140 ? -28.069 -1.286 -39.890 1.00 12.12 360 LEU A O 1
ATOM 2488 N N . GLU B 1 141 ? -25.951 -1.814 -39.519 1.00 12.55 361 GLU A N 1
ATOM 2489 C CA . GLU B 1 141 ? -25.690 -2.078 -40.906 1.00 14.66 361 GLU A CA 1
ATOM 2490 C C . GLU B 1 141 ? -26.722 -3.124 -41.384 1.00 14.77 361 GLU A C 1
ATOM 2491 O O . GLU B 1 141 ? -26.976 -4.127 -40.677 1.00 14.04 361 GLU A O 1
ATOM 2497 N N . PRO B 1 142 ? -27.332 -2.874 -42.565 1.00 14.94 362 PRO A N 1
ATOM 2498 C CA . PRO B 1 142 ? -28.525 -3.625 -42.918 1.00 15.74 362 PRO A CA 1
ATOM 2499 C C . PRO B 1 142 ? -28.415 -5.157 -42.953 1.00 14.57 362 PRO A C 1
ATOM 2500 O O . PRO B 1 142 ? -29.337 -5.828 -42.494 1.00 15.77 362 PRO A O 1
ATOM 2504 N N . SER B 1 143 ? -27.354 -5.683 -43.479 1.00 14.59 363 SER A N 1
ATOM 2505 C CA . SER B 1 143 ? -27.156 -7.152 -43.482 1.00 16.89 363 SER A CA 1
ATOM 2506 C C . SER B 1 143 ? -27.042 -7.692 -42.035 1.00 17.17 363 SER A C 1
ATOM 2507 O O . SER B 1 143 ? -27.652 -8.731 -41.728 1.00 16.39 363 SER A O 1
ATOM 2510 N N . VAL B 1 144 ? -26.417 -6.894 -41.140 1.00 15.58 364 VAL A N 1
ATOM 2511 C CA . VAL B 1 144 ? -26.272 -7.276 -39.755 1.00 16.39 364 VAL A CA 1
ATOM 2512 C C . VAL B 1 144 ? -27.600 -7.185 -38.985 1.00 16.12 364 VAL A C 1
ATOM 2513 O O . VAL B 1 144 ? -27.933 -8.063 -38.190 1.00 15.75 364 VAL A O 1
ATOM 2517 N N . GLY B 1 145 ? -28.336 -6.105 -39.202 1.00 15.86 365 GLY A N 1
ATOM 2518 C CA . GLY B 1 145 ? -29.658 -5.914 -38.673 1.00 16.00 365 GLY A CA 1
ATOM 2519 C C . GLY B 1 145 ? -30.638 -7.028 -39.043 1.00 18.37 365 GLY A C 1
ATOM 2520 O O . GLY B 1 145 ? -31.473 -7.451 -38.230 1.00 17.42 365 GLY A O 1
ATOM 2521 N N . GLU B 1 146 ? -30.572 -7.476 -40.287 1.00 18.96 366 GLU A N 1
ATOM 2522 C CA . GLU B 1 146 ? -31.375 -8.588 -40.702 1.00 20.02 366 GLU A CA 1
ATOM 2523 C C . GLU B 1 146 ? -30.919 -9.865 -39.982 1.00 16.52 366 GLU A C 1
ATOM 2524 O O . GLU B 1 146 ? -31.754 -10.613 -39.644 1.00 16.16 366 GLU A O 1
ATOM 2530 N N . GLN B 1 147 ? -29.623 -10.115 -39.794 1.00 16.45 367 GLN A N 1
ATOM 2531 C CA . GLN B 1 147 ? -29.178 -11.285 -39.019 1.00 16.81 367 GLN A CA 1
ATOM 2532 C C . GLN B 1 147 ? -29.699 -11.243 -37.548 1.00 17.09 367 GLN A C 1
ATOM 2533 O O . GLN B 1 147 ? -30.148 -12.268 -36.970 1.00 16.02 367 GLN A O 1
ATOM 2539 N N . LEU B 1 148 ? -29.694 -10.043 -36.956 1.00 16.46 368 LEU A N 1
ATOM 2540 C CA . LEU B 1 148 ? -30.138 -9.907 -35.599 1.00 16.29 368 LEU A CA 1
ATOM 2541 C C . LEU B 1 148 ? -31.627 -10.163 -35.498 1.00 15.78 368 LEU A C 1
ATOM 2542 O O . LEU B 1 148 ? -32.051 -10.892 -34.599 1.00 14.63 368 LEU A O 1
ATOM 2547 N N . ALA B 1 149 ? -32.418 -9.560 -36.384 1.00 15.14 369 ALA A N 1
ATOM 2548 C CA . ALA B 1 149 ? -33.879 -9.837 -36.395 1.00 16.97 369 ALA A CA 1
ATOM 2549 C C . ALA B 1 149 ? -34.214 -11.326 -36.574 1.00 17.41 369 ALA A C 1
ATOM 2550 O O . ALA B 1 149 ? -35.104 -11.831 -35.938 1.00 16.35 369 ALA A O 1
ATOM 2552 N N . SER B 1 150 ? -33.428 -12.016 -37.395 1.00 19.70 370 SER A N 1
ATOM 2553 C CA . SER B 1 150 ? -33.629 -13.465 -37.621 1.00 21.44 370 SER A CA 1
ATOM 2554 C C . SER B 1 150 ? -33.423 -14.240 -36.381 1.00 20.64 370 SER A C 1
ATOM 2555 O O . SER B 1 150 ? -34.257 -15.078 -36.047 1.00 20.18 370 SER A O 1
ATOM 2558 N N . LEU B 1 151 ? -32.341 -13.888 -35.671 1.00 19.32 371 LEU A N 1
ATOM 2559 C CA . LEU B 1 151 ? -32.063 -14.475 -34.381 1.00 18.84 371 LEU A CA 1
ATOM 2560 C C . LEU B 1 151 ? -33.253 -14.405 -33.441 1.00 20.58 371 LEU A C 1
ATOM 2561 O O . LEU B 1 151 ? -33.565 -15.431 -32.760 1.00 18.10 371 LEU A O 1
ATOM 2566 N N . LEU B 1 152 ? -33.955 -13.251 -33.449 1.00 18.82 372 LEU A N 1
ATOM 2567 C CA . LEU B 1 152 ? -35.167 -13.067 -32.625 1.00 18.54 372 LEU A CA 1
ATOM 2568 C C . LEU B 1 152 ? -36.276 -14.088 -32.957 1.00 19.98 372 LEU A C 1
ATOM 2569 O O . LEU B 1 152 ? -36.947 -14.606 -32.050 1.00 18.53 372 LEU A O 1
ATOM 2574 N N . TYR B 1 153 ? -36.445 -14.366 -34.250 1.00 20.08 373 TYR A N 1
ATOM 2575 C CA . TYR B 1 153 ? -37.461 -15.284 -34.718 1.00 21.55 373 TYR A CA 1
ATOM 2576 C C . TYR B 1 153 ? -37.101 -16.752 -34.452 1.00 22.44 373 TYR A C 1
ATOM 2577 O O . TYR B 1 153 ? -37.976 -17.579 -34.475 1.00 24.10 373 TYR A O 1
ATOM 2586 N N . LEU B 1 154 ? -35.833 -17.069 -34.162 1.00 26.48 374 LEU A N 1
ATOM 2587 C CA . LEU B 1 154 ? -35.462 -18.426 -33.692 1.00 24.43 374 LEU A CA 1
ATOM 2588 C C . LEU B 1 154 ? -35.790 -18.606 -32.217 1.00 25.60 374 LEU A C 1
ATOM 2589 O O . LEU B 1 154 ? -35.748 -19.724 -31.754 1.00 23.31 374 LEU A O 1
ATOM 2594 N N . GLU B 1 155 ? -36.119 -17.542 -31.458 1.00 24.87 375 GLU A N 1
ATOM 2595 C CA . GLU B 1 155 ? -36.487 -17.737 -30.074 1.00 24.25 375 GLU A CA 1
ATOM 2596 C C . GLU B 1 155 ? -37.953 -18.011 -29.932 1.00 26.10 375 GLU A C 1
ATOM 2597 O O . GLU B 1 155 ? -38.752 -17.578 -30.754 1.00 23.81 375 GLU A O 1
ATOM 2603 N N . PRO B 1 156 ? -38.342 -18.703 -28.843 1.00 29.04 376 PRO A N 1
ATOM 2604 C CA . PRO B 1 156 ? -39.773 -18.783 -28.517 1.00 28.12 376 PRO A CA 1
ATOM 2605 C C . PRO B 1 156 ? -40.370 -17.457 -28.123 1.00 26.46 376 PRO A C 1
ATOM 2606 O O . PRO B 1 156 ? -39.656 -16.632 -27.570 1.00 25.62 376 PRO A O 1
ATOM 2610 N N . ASP B 1 157 ? -41.666 -17.290 -28.344 1.00 26.91 377 ASP A N 1
ATOM 2611 C CA . ASP B 1 157 ? -42.399 -16.113 -27.833 1.00 30.60 377 ASP A CA 1
ATOM 2612 C C . ASP B 1 157 ? -42.230 -15.925 -26.313 1.00 30.55 377 ASP A C 1
ATOM 2613 O O . ASP B 1 157 ? -42.246 -16.883 -25.585 1.00 30.48 377 ASP A O 1
ATOM 2618 N N . SER B 1 158 ? -42.023 -14.696 -25.841 1.00 30.87 378 SER A N 1
ATOM 2619 C CA . SER B 1 158 ? -42.108 -14.384 -24.406 1.00 33.32 378 SER A CA 1
ATOM 2620 C C . SER B 1 158 ? -43.604 -14.243 -24.018 1.00 38.75 378 SER A C 1
ATOM 2621 O O . SER B 1 158 ? -44.491 -14.282 -24.884 1.00 35.80 378 SER A O 1
ATOM 2624 N N . GLU B 1 159 ? -43.870 -14.104 -22.725 1.00 46.43 379 GLU A N 1
ATOM 2625 C CA . GLU B 1 159 ? -45.228 -13.881 -22.212 1.00 53.33 379 GLU A CA 1
ATOM 2626 C C . GLU B 1 159 ? -45.844 -12.637 -22.897 1.00 51.61 379 GLU A C 1
ATOM 2627 O O . GLU B 1 159 ? -47.039 -12.605 -23.228 1.00 46.65 379 GLU A O 1
ATOM 2633 N N . LEU B 1 160 ? -44.984 -11.651 -23.160 1.00 50.25 380 LEU A N 1
ATOM 2634 C CA . LEU B 1 160 ? -45.379 -10.389 -23.796 1.00 45.07 380 LEU A CA 1
ATOM 2635 C C . LEU B 1 160 ? -45.936 -10.492 -25.221 1.00 43.69 380 LEU A C 1
ATOM 2636 O O . LEU B 1 160 ? -46.750 -9.640 -25.623 1.00 41.91 380 LEU A O 1
ATOM 2641 N N . MET B 1 161 ? -45.533 -11.510 -25.984 1.00 42.15 381 MET A N 1
ATOM 2642 C CA . MET B 1 161 ? -46.052 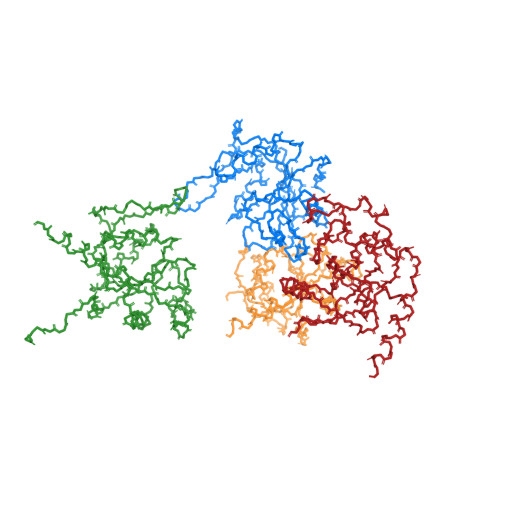-11.682 -27.358 1.00 45.12 381 MET A CA 1
ATOM 2643 C C . MET B 1 161 ? -47.556 -11.869 -27.343 1.00 48.69 381 MET A C 1
ATOM 2644 O O . MET B 1 161 ? -48.239 -11.289 -28.181 1.00 45.34 381 MET A O 1
ATOM 2649 N N . ALA B 1 162 ? -48.020 -12.691 -26.383 1.00 52.48 382 ALA A N 1
ATOM 2650 C CA . ALA B 1 162 ? -49.439 -12.952 -26.100 1.00 53.80 382 ALA A CA 1
ATOM 2651 C C . ALA B 1 162 ? -50.222 -11.654 -25.897 1.00 52.90 382 ALA A C 1
ATOM 2652 O O . ALA B 1 162 ? -51.162 -11.372 -26.649 1.00 55.53 382 ALA A O 1
ATOM 2654 N N . ILE B 1 163 ? -49.775 -10.881 -24.898 1.00 55.03 383 ILE A N 1
ATOM 2655 C CA . ILE B 1 163 ? -50.319 -9.557 -24.480 1.00 54.33 383 ILE A CA 1
ATOM 2656 C C . ILE B 1 163 ? -50.325 -8.463 -25.578 1.00 54.74 383 ILE A C 1
ATOM 2657 O O . ILE B 1 163 ? -51.197 -7.603 -25.590 1.00 56.08 383 ILE A O 1
ATOM 2662 N N . SER B 1 164 ? -49.318 -8.482 -26.454 1.00 57.94 384 SER A N 1
ATOM 2663 C CA . SER B 1 164 ? -49.209 -7.589 -27.626 1.00 57.40 384 SER A CA 1
ATOM 2664 C C . SER B 1 164 ? -50.308 -7.799 -28.670 1.00 59.24 384 SER A C 1
ATOM 2665 O O . SER B 1 164 ? -50.866 -6.828 -29.206 1.00 52.53 384 SER A O 1
ATOM 2668 N N . ILE B 1 165 ? -50.563 -9.075 -28.984 1.00 67.64 385 ILE A N 1
ATOM 2669 C CA . ILE B 1 165 ? -51.611 -9.480 -29.943 1.00 73.11 385 ILE A CA 1
ATOM 2670 C C . ILE B 1 165 ? -52.994 -9.335 -29.280 1.00 72.23 385 ILE A C 1
ATOM 2671 O O . ILE B 1 165 ? -53.920 -8.796 -29.896 1.00 72.56 385 ILE A O 1
ATOM 2676 N N . ALA B 1 166 ? -53.098 -9.790 -28.022 1.00 74.13 386 ALA A N 1
ATOM 2677 C CA . ALA B 1 166 ? -54.254 -9.517 -27.124 1.00 72.45 386 ALA A CA 1
ATOM 2678 C C . ALA B 1 166 ? -54.628 -8.015 -26.916 1.00 76.59 386 ALA A C 1
ATOM 2679 O O . ALA B 1 166 ? -55.760 -7.712 -26.545 1.00 78.82 386 ALA A O 1
ATOM 2681 N N . ALA B 1 167 ? -53.686 -7.091 -27.121 1.00 76.49 387 ALA A N 1
ATOM 2682 C CA . ALA B 1 167 ? -53.970 -5.639 -27.115 1.00 72.53 387 ALA A CA 1
ATOM 2683 C C . ALA B 1 167 ? -54.060 -5.013 -28.535 1.00 72.31 387 ALA A C 1
ATOM 2684 O O . ALA B 1 167 ? -54.710 -3.980 -28.701 1.00 63.99 387 ALA A O 1
ATOM 2686 N N . GLU B 1 168 ? -53.424 -5.637 -29.539 1.00 71.51 388 GLU A N 1
ATOM 2687 C CA . GLU B 1 168 ? -53.485 -5.180 -30.942 1.00 73.18 388 GLU A CA 1
ATOM 2688 C C . GLU B 1 168 ? -54.917 -5.113 -31.524 1.00 79.83 388 GLU A C 1
ATOM 2689 O O . GLU B 1 168 ? -55.117 -4.471 -32.547 1.00 82.24 388 GLU A O 1
ATOM 2695 N N . ALA B 1 169 ? -55.902 -5.763 -30.892 1.00 83.25 389 ALA A N 1
ATOM 2696 C CA . ALA B 1 169 ? -57.320 -5.584 -31.259 1.00 80.14 389 ALA A CA 1
ATOM 2697 C C . ALA B 1 169 ? -57.914 -4.261 -30.730 1.00 77.87 389 ALA A C 1
ATOM 2698 O O . ALA B 1 169 ? -58.593 -4.214 -29.697 1.00 69.23 389 ALA A O 1
ATOM 2700 N N . SER C 1 9 ? -21.739 -28.974 -12.291 1.00 24.80 229 SER B N 1
ATOM 2701 C CA . SER C 1 9 ? -20.621 -28.288 -11.606 1.00 28.38 229 SER B CA 1
ATOM 2702 C C . SER C 1 9 ? -20.556 -28.487 -10.075 1.00 26.62 229 SER B C 1
ATOM 2703 O O . SER C 1 9 ? -19.575 -28.981 -9.670 1.00 26.74 229 SER B O 1
ATOM 2706 N N . HIS C 1 10 ? -21.544 -28.164 -9.242 1.00 27.12 230 HIS B N 1
ATOM 2707 C CA . HIS C 1 10 ? -21.663 -28.865 -7.938 1.00 27.59 230 HIS B CA 1
ATOM 2708 C C . HIS C 1 10 ? -22.487 -30.155 -8.089 1.00 26.61 230 HIS B C 1
ATOM 2709 O O . HIS C 1 10 ? -23.552 -30.135 -8.731 1.00 25.12 230 HIS B O 1
ATOM 2716 N N . PRO C 1 11 ? -22.016 -31.270 -7.506 1.00 27.20 231 PRO B N 1
ATOM 2717 C CA . PRO C 1 11 ? -22.786 -32.530 -7.613 1.00 26.22 231 PRO B CA 1
ATOM 2718 C C . PRO C 1 11 ? -24.131 -32.451 -6.898 1.00 24.17 231 PRO B C 1
ATOM 2719 O O . PRO C 1 11 ? -24.333 -31.647 -5.997 1.00 23.39 231 PRO B O 1
ATOM 2723 N N . LEU C 1 12 ? -25.087 -33.230 -7.339 1.00 22.96 232 LEU B N 1
ATOM 2724 C CA . LEU C 1 12 ? -26.390 -33.201 -6.696 1.00 21.49 232 LEU B CA 1
ATOM 2725 C C . LEU C 1 12 ? -26.165 -33.712 -5.253 1.00 20.56 232 LEU B C 1
ATOM 2726 O O . LEU C 1 12 ? -25.429 -34.711 -5.089 1.00 20.01 232 LEU B O 1
ATOM 2731 N N . PRO C 1 13 ? -26.696 -33.023 -4.227 1.00 19.19 233 PRO B N 1
ATOM 2732 C CA . PRO C 1 13 ? -26.404 -33.571 -2.895 1.00 21.70 233 PRO B CA 1
ATOM 2733 C C . PRO C 1 13 ? -27.119 -34.902 -2.522 1.00 22.24 233 PRO B C 1
ATOM 2734 O O . PRO C 1 13 ? -28.142 -35.285 -3.081 1.00 18.27 233 PRO B O 1
ATOM 2738 N N . GLN C 1 14 ? -26.524 -35.584 -1.551 1.00 23.89 234 GLN B N 1
ATOM 2739 C CA . GLN C 1 14 ? -26.795 -37.006 -1.282 1.00 24.97 234 GLN B CA 1
ATOM 2740 C C . GLN C 1 14 ? -27.753 -37.160 -0.143 1.00 23.06 234 GLN B C 1
ATOM 2741 O O . GLN C 1 14 ? -28.003 -36.208 0.629 1.00 22.39 234 GLN B O 1
ATOM 2747 N N . GLY C 1 15 ? -28.289 -38.362 -0.037 1.00 22.01 235 GLY B N 1
ATOM 2748 C CA . GLY C 1 15 ? -29.291 -38.657 1.005 1.00 20.52 235 GLY B CA 1
ATOM 2749 C C . GLY C 1 15 ? -30.758 -38.602 0.583 1.00 18.62 235 GLY B C 1
ATOM 2750 O O . GLY C 1 15 ? -31.117 -38.975 -0.543 1.00 19.31 235 GLY B O 1
ATOM 2751 N N . VAL C 1 16 ? -31.597 -38.077 1.467 1.00 17.01 236 VAL B N 1
ATOM 2752 C CA . VAL C 1 16 ? -33.046 -38.165 1.328 1.00 18.16 236 VAL B CA 1
ATOM 2753 C C . VAL C 1 16 ? -33.527 -36.807 0.825 1.00 17.50 236 VAL B C 1
ATOM 2754 O O . VAL C 1 16 ? -33.373 -35.775 1.506 1.00 16.54 236 VAL B O 1
ATOM 2758 N N . ASN C 1 17 ? -34.013 -36.831 -0.425 1.00 16.89 237 ASN B N 1
ATOM 2759 C CA . ASN C 1 17 ? -34.293 -35.623 -1.183 1.00 16.13 237 ASN B CA 1
ATOM 2760 C C . ASN C 1 17 ? -35.763 -35.501 -1.619 1.00 15.63 237 ASN B C 1
ATOM 2761 O O . ASN C 1 17 ? -36.446 -36.510 -1.815 1.00 15.09 237 ASN B O 1
ATOM 2766 N N . ARG C 1 18 ? -36.221 -34.253 -1.762 1.00 13.74 238 ARG B N 1
ATOM 2767 C CA . ARG C 1 18 ? -37.441 -33.933 -2.473 1.00 13.96 238 ARG B CA 1
ATOM 2768 C C . ARG C 1 18 ? -37.126 -32.945 -3.595 1.00 13.38 238 ARG B C 1
ATOM 2769 O O . ARG C 1 18 ? -36.154 -32.208 -3.515 1.00 13.86 238 ARG B O 1
ATOM 2777 N N . TYR C 1 19 ? -37.943 -32.968 -4.625 1.00 12.93 239 TYR B N 1
ATOM 2778 C CA . TYR C 1 19 ? -37.670 -32.260 -5.896 1.00 13.31 239 TYR B CA 1
ATOM 2779 C C . TYR C 1 19 ? -38.895 -31.542 -6.340 1.00 13.83 239 TYR B C 1
ATOM 2780 O O . TYR C 1 19 ? -39.936 -32.116 -6.361 1.00 15.35 239 TYR B O 1
ATOM 2789 N N . PHE C 1 20 ? -38.765 -30.306 -6.788 1.00 14.87 240 PHE B N 1
ATOM 2790 C CA . PHE C 1 20 ? -39.894 -29.532 -7.291 1.00 15.46 240 PHE B CA 1
ATOM 2791 C C . PHE C 1 20 ? -39.517 -28.861 -8.600 1.00 17.20 240 PHE B C 1
ATOM 2792 O O . PHE C 1 20 ? -38.374 -28.453 -8.739 1.00 18.84 240 PHE B O 1
ATOM 2800 N N . VAL C 1 21 ? -40.459 -28.759 -9.549 1.00 16.88 241 VAL B N 1
ATOM 2801 C CA . VAL C 1 21 ? -40.221 -27.991 -10.764 1.00 17.28 241 VAL B CA 1
ATOM 2802 C C . VAL C 1 21 ? -40.586 -26.548 -10.414 1.00 17.82 241 VAL B C 1
ATOM 2803 O O . VAL C 1 21 ? -41.686 -26.321 -9.945 1.00 18.95 241 VAL B O 1
ATOM 2807 N N . VAL C 1 22 ? -39.654 -25.630 -10.600 1.00 16.42 242 VAL B N 1
ATOM 2808 C CA . VAL C 1 22 ? -39.929 -24.184 -10.407 1.00 18.88 242 VAL B CA 1
ATOM 2809 C C . VAL C 1 22 ? -40.050 -23.541 -11.775 1.00 17.80 242 VAL B C 1
ATOM 2810 O O . VAL C 1 22 ? -39.246 -23.838 -12.671 1.00 17.56 242 VAL B O 1
ATOM 2814 N N . LYS C 1 23 ? -41.056 -22.717 -11.961 1.00 16.95 243 LYS B N 1
ATOM 2815 C CA . LYS C 1 23 ? -41.257 -22.059 -13.259 1.00 19.59 243 LYS B CA 1
ATOM 2816 C C . LYS C 1 23 ? -40.930 -20.547 -13.086 1.00 19.88 243 LYS B C 1
ATOM 2817 O O . LYS C 1 23 ? -41.260 -19.983 -12.055 1.00 20.07 243 LYS B O 1
ATOM 2823 N N . SER C 1 24 ? -40.215 -19.949 -14.041 1.00 21.79 244 SER B N 1
ATOM 2824 C CA . SER C 1 24 ? -40.036 -18.475 -14.126 1.00 23.29 244 SER B CA 1
ATOM 2825 C C . SER C 1 24 ? -40.771 -17.879 -15.333 1.00 24.92 244 SER B C 1
ATOM 2826 O O . SER C 1 24 ? -40.863 -18.470 -16.421 1.00 24.17 244 SER B O 1
ATOM 2829 N N . ASN C 1 25 ? -41.271 -16.671 -15.149 1.00 25.92 245 ASN B N 1
ATOM 2830 C CA . ASN C 1 25 ? -42.040 -16.020 -16.195 1.00 26.74 245 ASN B CA 1
ATOM 2831 C C . ASN C 1 25 ? -41.113 -15.629 -17.301 1.00 22.83 245 ASN B C 1
ATOM 2832 O O . ASN C 1 25 ? -41.519 -15.593 -18.429 1.00 21.53 245 ASN B O 1
ATOM 2837 N N . ASN C 1 26 ? -39.872 -15.321 -16.981 1.00 21.94 246 ASN B N 1
ATOM 2838 C CA . ASN C 1 26 ? -38.961 -14.901 -17.991 1.00 23.48 246 ASN B CA 1
ATOM 2839 C C . ASN C 1 26 ? -37.533 -15.272 -17.685 1.00 21.70 246 ASN B C 1
ATOM 2840 O O . ASN C 1 26 ? -37.271 -15.788 -16.609 1.00 19.92 246 ASN B O 1
ATOM 2845 N N . ARG C 1 27 ? -36.656 -15.118 -18.686 1.00 19.65 247 ARG B N 1
ATOM 2846 C CA . ARG C 1 27 ? -35.240 -15.404 -18.555 1.00 20.69 247 ARG B CA 1
ATOM 2847 C C . ARG C 1 27 ? -34.534 -14.429 -17.617 1.00 23.31 247 ARG B C 1
ATOM 2848 O O . ARG C 1 27 ? -33.712 -14.877 -16.835 1.00 22.53 247 ARG B O 1
ATOM 2856 N N . GLU C 1 28 ? -34.832 -13.117 -17.696 1.00 24.43 248 GLU B N 1
ATOM 2857 C CA . GLU C 1 28 ? -34.192 -12.119 -16.810 1.00 26.50 248 GLU B CA 1
ATOM 2858 C C . GLU C 1 28 ? -34.240 -12.511 -15.339 1.00 25.18 248 GLU B C 1
ATOM 2859 O O . GLU C 1 28 ? -33.224 -12.505 -14.667 1.00 27.51 248 GLU B O 1
ATOM 2865 N N . ASN C 1 29 ? -35.439 -12.792 -14.823 1.00 28.56 249 ASN B N 1
ATOM 2866 C CA . ASN C 1 29 ? -35.592 -13.188 -13.399 1.00 27.72 249 ASN B CA 1
ATOM 2867 C C . ASN C 1 29 ? -34.765 -14.389 -13.041 1.00 28.70 249 ASN B C 1
ATOM 2868 O O . ASN C 1 29 ? -34.117 -14.438 -11.964 1.00 29.66 249 ASN B O 1
ATOM 2873 N N . PHE C 1 30 ? -34.747 -15.361 -13.961 1.00 26.73 250 PHE B N 1
ATOM 2874 C CA . PHE C 1 30 ? -33.907 -16.520 -13.797 1.00 23.76 250 PHE B CA 1
ATOM 2875 C C . PHE C 1 30 ? -32.445 -16.144 -13.714 1.00 25.04 250 PHE B C 1
ATOM 2876 O O . PHE C 1 30 ? -31.702 -16.664 -12.840 1.00 25.67 250 PHE B O 1
ATOM 2884 N N . GLU C 1 31 ? -31.981 -15.270 -14.615 1.00 25.39 251 GLU B N 1
ATOM 2885 C CA . GLU C 1 31 ? -30.573 -14.814 -14.552 1.00 26.98 251 GLU B CA 1
ATOM 2886 C C . GLU C 1 31 ? -30.240 -14.034 -13.258 1.00 25.51 251 GLU B C 1
ATOM 2887 O O . GLU C 1 31 ? -29.119 -14.114 -12.750 1.00 22.63 251 GLU B O 1
ATOM 2893 N N . LEU C 1 32 ? -31.191 -13.252 -12.774 1.00 28.17 252 LEU B N 1
ATOM 2894 C CA . LEU C 1 32 ? -31.019 -12.530 -11.508 1.00 31.49 252 LEU B CA 1
ATOM 2895 C C . LEU C 1 32 ? -30.882 -13.477 -10.344 1.00 31.97 252 LEU B C 1
ATOM 2896 O O . LEU C 1 32 ? -30.009 -13.288 -9.514 1.00 30.68 252 LEU B O 1
ATOM 2901 N N . SER C 1 33 ? -31.723 -14.523 -10.299 1.00 31.50 253 SER B N 1
ATOM 2902 C CA . SER C 1 33 ? -31.575 -15.523 -9.251 1.00 31.11 253 SER B CA 1
ATOM 2903 C C . SER C 1 33 ? -30.236 -16.134 -9.223 1.00 30.56 253 SER B C 1
ATOM 2904 O O . SER C 1 33 ? -29.716 -16.379 -8.137 1.00 33.68 253 SER B O 1
ATOM 2907 N N . VAL C 1 34 ? -29.680 -16.405 -10.399 1.00 29.62 254 VAL B N 1
ATOM 2908 C CA . VAL C 1 34 ? -28.346 -16.990 -10.520 1.00 30.14 254 VAL B CA 1
ATOM 2909 C C . VAL C 1 34 ? -27.216 -16.040 -10.103 1.00 33.03 254 VAL B C 1
ATOM 2910 O O . VAL C 1 34 ? -26.150 -16.495 -9.613 1.00 33.29 254 VAL B O 1
ATOM 2914 N N . GLN C 1 35 ? -27.428 -14.744 -10.312 1.00 32.70 255 GLN B N 1
ATOM 2915 C CA . GLN C 1 35 ? -26.445 -13.718 -9.914 1.00 38.01 255 GLN B CA 1
ATOM 2916 C C . GLN C 1 35 ? -26.450 -13.542 -8.393 1.00 34.67 255 GLN B C 1
ATOM 2917 O O . GLN C 1 35 ? -25.395 -13.514 -7.783 1.00 34.54 255 GLN B O 1
ATOM 2923 N N . GLN C 1 36 ? -27.659 -13.489 -7.840 1.00 31.59 256 GLN B N 1
ATOM 2924 C CA . GLN C 1 36 ? -27.936 -13.224 -6.454 1.00 32.54 256 GLN B CA 1
ATOM 2925 C C . GLN C 1 36 ? -28.106 -14.408 -5.466 1.00 32.85 256 GLN B C 1
ATOM 2926 O O . GLN C 1 36 ? -28.219 -14.169 -4.253 1.00 31.11 256 GLN B O 1
ATOM 2932 N N . GLY C 1 37 ? -28.122 -15.663 -5.933 1.00 29.35 257 GLY B N 1
ATOM 2933 C CA . GLY C 1 37 ? -28.274 -16.846 -4.992 1.00 26.27 257 GLY B CA 1
ATOM 2934 C C . GLY C 1 37 ? -29.576 -16.852 -4.203 1.00 25.93 257 GLY B C 1
ATOM 2935 O O . GLY C 1 37 ? -29.634 -17.226 -3.038 1.00 25.68 257 GLY B O 1
ATOM 2936 N N . VAL C 1 38 ? -30.644 -16.426 -4.842 1.00 26.11 258 VAL B N 1
ATOM 2937 C CA . VAL C 1 38 ? -31.882 -16.134 -4.160 1.00 26.78 258 VAL B CA 1
ATOM 2938 C C . VAL C 1 38 ? -32.985 -16.468 -5.123 1.00 26.07 258 VAL B C 1
ATOM 2939 O O . VAL C 1 38 ? -32.783 -16.411 -6.322 1.00 32.19 258 VAL B O 1
ATOM 2943 N N . TRP C 1 39 ? -34.155 -16.786 -4.616 1.00 25.00 259 TRP B N 1
ATOM 2944 C CA . TRP C 1 39 ? -35.315 -16.932 -5.406 1.00 24.72 259 TRP B CA 1
ATOM 2945 C C . TRP C 1 39 ? -36.496 -16.555 -4.543 1.00 28.80 259 TRP B C 1
ATOM 2946 O O . TRP C 1 39 ? -36.356 -16.470 -3.317 1.00 31.14 259 TRP B O 1
ATOM 2957 N N . ALA C 1 40 ? -37.637 -16.251 -5.168 1.00 28.92 260 ALA B N 1
ATOM 2958 C CA . ALA C 1 40 ? -38.901 -15.998 -4.462 1.00 28.86 260 ALA B CA 1
ATOM 2959 C C . ALA C 1 40 ? -39.910 -16.630 -5.326 1.00 27.36 260 ALA B C 1
ATOM 2960 O O . ALA C 1 40 ? -39.761 -16.563 -6.534 1.00 26.27 260 ALA B O 1
ATOM 2962 N N . THR C 1 41 ? -40.948 -17.190 -4.731 1.00 27.47 261 THR B N 1
ATOM 2963 C CA . THR C 1 41 ? -42.023 -17.827 -5.453 1.00 29.11 261 THR B CA 1
ATOM 2964 C C . THR C 1 41 ? -43.325 -17.170 -5.035 1.00 32.15 261 THR B C 1
ATOM 2965 O O . THR C 1 41 ? -43.336 -16.317 -4.176 1.00 36.39 261 THR B O 1
ATOM 2969 N N . GLN C 1 42 ? -44.421 -17.605 -5.637 1.00 34.26 262 GLN B N 1
ATOM 2970 C CA . GLN C 1 42 ? -45.771 -17.178 -5.253 1.00 35.49 262 GLN B CA 1
ATOM 2971 C C . GLN C 1 42 ? -46.099 -17.560 -3.812 1.00 39.50 262 GLN B C 1
ATOM 2972 O O . GLN C 1 42 ? -45.657 -18.610 -3.337 1.00 37.38 262 GLN B O 1
ATOM 2978 N N . ARG C 1 43 ? -46.907 -16.736 -3.133 1.00 45.72 263 ARG B N 1
ATOM 2979 C CA . ARG C 1 43 ? -47.262 -16.972 -1.703 1.00 46.05 263 ARG B CA 1
ATOM 2980 C C . ARG C 1 43 ? -48.002 -18.288 -1.413 1.00 43.36 263 ARG B C 1
ATOM 2981 O O . ARG C 1 43 ? -47.733 -18.910 -0.397 1.00 46.05 263 ARG B O 1
ATOM 2989 N N . SER C 1 44 ? -48.859 -18.756 -2.320 1.00 37.85 264 SER B N 1
ATOM 2990 C CA . SER C 1 44 ? -49.472 -20.103 -2.210 1.00 38.15 264 SER B CA 1
ATOM 2991 C C . SER C 1 44 ? -48.540 -21.332 -2.233 1.00 36.67 264 SER B C 1
ATOM 2992 O O . SER C 1 44 ? -48.987 -22.460 -1.959 1.00 34.99 264 SER B O 1
ATOM 2995 N N . ASN C 1 45 ? -47.276 -21.128 -2.603 1.00 35.92 265 ASN B N 1
ATOM 2996 C CA . ASN C 1 45 ? -46.285 -22.196 -2.630 1.00 36.82 265 ASN B CA 1
ATOM 2997 C C . ASN C 1 45 ? -45.400 -22.199 -1.375 1.00 38.14 265 ASN B C 1
ATOM 2998 O O . ASN C 1 45 ? -44.628 -23.145 -1.150 1.00 36.37 265 ASN B O 1
ATOM 3003 N N . GLU C 1 46 ? -45.503 -21.154 -0.553 1.00 37.71 266 GLU B N 1
ATOM 3004 C CA . GLU C 1 46 ? -44.566 -20.963 0.554 1.00 38.68 266 GLU B CA 1
ATOM 3005 C C . GLU C 1 46 ? -44.631 -22.041 1.647 1.00 34.88 266 GLU B C 1
ATOM 3006 O O . GLU C 1 46 ? -43.580 -22.503 2.077 1.00 32.99 266 GLU B O 1
ATOM 3012 N N . ALA C 1 47 ? -45.822 -22.499 2.034 1.00 32.48 267 ALA B N 1
ATOM 3013 C CA . ALA C 1 47 ? -45.932 -23.602 3.021 1.00 32.72 267 ALA B CA 1
ATOM 3014 C C . ALA C 1 47 ? -45.235 -24.855 2.548 1.00 30.55 267 ALA B C 1
ATOM 3015 O O . ALA C 1 47 ? -44.402 -25.427 3.237 1.00 31.38 267 ALA B O 1
ATOM 3017 N N . LYS C 1 48 ? -45.598 -25.250 1.345 1.00 30.38 268 LYS B N 1
ATOM 3018 C CA . LYS C 1 48 ? -45.145 -26.469 0.759 1.00 28.90 268 LYS B CA 1
ATOM 3019 C C . LYS C 1 48 ? -43.640 -26.528 0.742 1.00 29.16 268 LYS B C 1
ATOM 3020 O O . LYS C 1 48 ? -43.061 -27.527 1.204 1.00 30.11 268 LYS B O 1
ATOM 3026 N N . LEU C 1 49 ? -42.989 -25.473 0.238 1.00 26.76 269 LEU B N 1
ATOM 3027 C CA . LEU C 1 49 ? -41.525 -25.471 0.228 1.00 27.70 269 LEU B CA 1
ATOM 3028 C C . LEU C 1 49 ? -40.943 -25.450 1.636 1.00 29.53 269 LEU B C 1
ATOM 3029 O O . LEU C 1 49 ? -40.006 -26.227 1.941 1.00 32.89 269 LEU B O 1
ATOM 3034 N N . ASN C 1 50 ? -41.507 -24.600 2.505 1.00 30.61 270 ASN B N 1
ATOM 3035 C CA . ASN C 1 50 ? -41.046 -24.542 3.923 1.00 28.12 270 ASN B CA 1
ATOM 3036 C C . ASN C 1 50 ? -41.183 -25.898 4.613 1.00 24.12 270 ASN B C 1
ATOM 3037 O O . ASN C 1 50 ? -40.280 -26.343 5.264 1.00 23.58 270 ASN B O 1
ATOM 3042 N N . GLU C 1 51 ? -42.310 -26.565 4.446 1.00 25.11 271 GLU B N 1
ATOM 3043 C CA . GLU C 1 51 ? -42.486 -27.898 5.045 1.00 24.21 271 GLU B CA 1
ATOM 3044 C C . GLU C 1 51 ? -41.436 -28.828 4.467 1.00 24.02 271 GLU B C 1
ATOM 3045 O O . GLU C 1 51 ? -40.771 -29.600 5.182 1.00 24.09 271 GLU B O 1
ATOM 3051 N N . ALA C 1 52 ? -41.222 -28.738 3.155 1.00 24.49 272 ALA B N 1
ATOM 3052 C CA . ALA C 1 52 ? -40.237 -29.621 2.517 1.00 23.35 272 ALA B CA 1
ATOM 3053 C C . ALA C 1 52 ? -38.813 -29.381 3.052 1.00 21.81 272 ALA B C 1
ATOM 3054 O O . ALA C 1 52 ? -38.086 -30.338 3.388 1.00 20.15 272 ALA B O 1
ATOM 3056 N N . PHE C 1 53 ? -38.454 -28.109 3.191 1.00 21.67 273 PHE B N 1
ATOM 3057 C CA . PHE C 1 53 ? -37.125 -27.728 3.666 1.00 23.05 273 PHE B CA 1
ATOM 3058 C C . PHE C 1 53 ? -36.805 -28.309 5.057 1.00 23.28 273 PHE B C 1
ATOM 3059 O O . PHE C 1 53 ? -35.692 -28.730 5.329 1.00 21.69 273 PHE B O 1
ATOM 3067 N N . ASP C 1 54 ? -37.801 -28.302 5.939 1.00 25.45 274 ASP B N 1
ATOM 3068 C CA . ASP C 1 54 ? -37.654 -28.932 7.248 1.00 26.08 274 ASP B CA 1
ATOM 3069 C C . ASP C 1 54 ? -37.696 -30.460 7.250 1.00 27.05 274 ASP B C 1
ATOM 3070 O O . ASP C 1 54 ? -37.165 -31.067 8.193 1.00 28.96 274 ASP B O 1
ATOM 3075 N N . SER C 1 55 ? -38.336 -31.095 6.266 1.00 25.99 275 SER B N 1
ATOM 3076 C CA . SER C 1 55 ? -38.591 -32.546 6.376 1.00 26.57 275 SER B CA 1
ATOM 3077 C C . SER C 1 55 ? -37.497 -33.462 5.851 1.00 23.42 275 SER B C 1
ATOM 3078 O O . SER C 1 55 ? -37.525 -34.661 6.141 1.00 26.04 275 SER B O 1
ATOM 3081 N N . VAL C 1 56 ? -36.606 -32.949 5.001 1.00 20.40 276 VAL B N 1
ATOM 3082 C CA . VAL C 1 56 ? -35.635 -33.781 4.291 1.00 17.63 276 VAL B CA 1
ATOM 3083 C C . VAL C 1 56 ? -34.291 -33.096 4.262 1.00 19.72 276 VAL B C 1
ATOM 3084 O O . VAL C 1 56 ? -34.160 -31.911 4.644 1.00 17.87 276 VAL B O 1
ATOM 3088 N N . GLU C 1 57 ? -33.301 -33.872 3.843 1.00 20.24 277 GLU B N 1
ATOM 3089 C CA . GLU C 1 57 ? -31.959 -33.388 3.771 1.00 22.06 277 GLU B CA 1
ATOM 3090 C C . GLU C 1 57 ? -31.769 -32.300 2.721 1.00 21.76 277 GLU B C 1
ATOM 3091 O O . GLU C 1 57 ? -31.213 -31.308 3.007 1.00 21.56 277 GLU B O 1
ATOM 3097 N N . ASN C 1 58 ? -32.275 -32.527 1.525 1.00 30.00 278 ASN B N 1
ATOM 3098 C CA . ASN C 1 58 ? -32.141 -31.589 0.423 1.00 30.00 278 ASN B CA 1
ATOM 3099 C C . ASN C 1 58 ? -33.377 -31.396 -0.400 1.00 30.00 278 ASN B C 1
ATOM 3100 O O . ASN C 1 58 ? -33.924 -32.347 -0.894 1.00 30.00 278 ASN B O 1
ATOM 3105 N N . VAL C 1 59 ? -33.768 -30.138 -0.547 1.00 16.98 279 VAL B N 1
ATOM 3106 C CA . VAL C 1 59 ? -34.890 -29.777 -1.367 1.00 17.96 279 VAL B CA 1
ATOM 3107 C C . VAL C 1 59 ? -34.261 -29.249 -2.655 1.00 18.67 279 VAL B C 1
ATOM 3108 O O . VAL C 1 59 ? -33.538 -28.292 -2.631 1.00 18.22 279 VAL B O 1
ATOM 3112 N N . ILE C 1 60 ? -34.512 -29.952 -3.746 1.00 17.43 280 ILE B N 1
ATOM 3113 C CA . ILE C 1 60 ? -33.915 -29.648 -5.028 1.00 18.52 280 ILE B CA 1
ATOM 3114 C C . ILE C 1 60 ? -34.918 -28.979 -5.939 1.00 18.34 280 ILE B C 1
ATOM 3115 O O . ILE C 1 60 ? -35.945 -29.529 -6.210 1.00 18.95 280 ILE B O 1
ATOM 3120 N N . LEU C 1 61 ? -34.556 -27.832 -6.469 1.00 16.94 281 LEU B N 1
ATOM 3121 C CA . LEU C 1 61 ? -35.460 -27.077 -7.295 1.00 17.22 281 LEU B CA 1
ATOM 3122 C C . LEU C 1 61 ? -34.972 -27.097 -8.750 1.00 16.59 281 LEU B C 1
ATOM 3123 O O . LEU C 1 61 ? -33.823 -26.702 -9.049 1.00 17.69 281 LEU B O 1
ATOM 3128 N N . ILE C 1 62 ? -35.808 -27.607 -9.639 1.00 14.61 282 ILE B N 1
ATOM 3129 C CA . ILE C 1 62 ? -35.397 -27.829 -10.986 1.00 14.83 282 ILE B CA 1
ATOM 3130 C C . ILE C 1 62 ? -36.141 -26.782 -11.792 1.00 14.98 282 ILE B C 1
ATOM 3131 O O . ILE C 1 62 ? -37.330 -26.843 -11.907 1.00 17.37 282 ILE B O 1
ATOM 3136 N N . PHE C 1 63 ? -35.420 -25.837 -12.371 1.00 15.68 283 PHE B N 1
ATOM 3137 C CA . PHE C 1 63 ? -36.021 -24.670 -13.028 1.00 15.93 283 PHE B CA 1
ATOM 3138 C C . PHE C 1 63 ? -36.279 -24.810 -14.515 1.00 14.32 283 PHE B C 1
ATOM 3139 O O . PHE C 1 63 ? -35.493 -25.400 -15.241 1.00 13.91 283 PHE B O 1
ATOM 3147 N N . SER C 1 64 ? -37.371 -24.207 -14.962 1.00 14.70 284 SER B N 1
ATOM 3148 C CA . SER C 1 64 ? -37.755 -24.112 -16.369 1.00 14.45 284 SER B CA 1
ATOM 3149 C C . SER C 1 64 ? -38.427 -22.786 -16.606 1.00 14.28 284 SER B C 1
ATOM 3150 O O . SER C 1 64 ? -39.372 -22.455 -15.919 1.00 13.90 284 SER B O 1
ATOM 3153 N N . VAL C 1 65 ? -37.930 -22.028 -17.573 1.00 14.98 285 VAL B N 1
ATOM 3154 C CA . VAL C 1 65 ? -38.555 -20.742 -17.909 1.00 15.44 285 VAL B CA 1
ATOM 3155 C C . VAL C 1 65 ? -39.704 -21.039 -18.870 1.00 15.84 285 VAL B C 1
ATOM 3156 O O . VAL C 1 65 ? -39.505 -21.695 -19.881 1.00 16.21 285 VAL B O 1
ATOM 3160 N N . ASN C 1 66 ? -40.892 -20.558 -18.533 1.00 19.24 286 ASN B N 1
ATOM 3161 C CA . ASN C 1 66 ? -42.084 -20.626 -19.382 1.00 21.23 286 ASN B CA 1
ATOM 3162 C C . ASN C 1 66 ? -41.756 -20.394 -20.856 1.00 21.86 286 ASN B C 1
ATOM 3163 O O . ASN C 1 66 ? -40.986 -19.467 -21.188 1.00 18.06 286 ASN B O 1
ATOM 3168 N N . ARG C 1 67 ? -42.264 -21.294 -21.708 1.00 20.00 287 ARG B N 1
ATOM 3169 C CA . ARG C 1 67 ? -42.164 -21.161 -23.140 1.00 21.88 287 ARG B CA 1
ATOM 3170 C C . ARG C 1 67 ? -40.808 -21.502 -23.728 1.00 19.27 287 ARG B C 1
ATOM 3171 O O . ARG C 1 67 ? -40.720 -21.662 -24.940 1.00 18.82 287 ARG B O 1
ATOM 3179 N N . THR C 1 68 ? -39.776 -21.720 -22.914 1.00 18.02 288 THR B N 1
ATOM 3180 C CA . THR C 1 68 ? -38.457 -22.047 -23.478 1.00 17.20 288 THR B CA 1
ATOM 3181 C C . THR C 1 68 ? -38.331 -23.471 -23.971 1.00 16.41 288 THR B C 1
ATOM 3182 O O . THR C 1 68 ? -37.375 -23.789 -24.691 1.00 16.18 288 THR B O 1
ATOM 3186 N N . ARG C 1 69 ? -39.236 -24.343 -23.564 1.00 17.35 289 ARG B N 1
ATOM 3187 C CA . ARG C 1 69 ? -39.164 -25.770 -23.984 1.00 18.74 289 ARG B CA 1
ATOM 3188 C C . ARG C 1 69 ? -37.911 -26.464 -23.482 1.00 16.58 289 ARG B C 1
ATOM 3189 O O . ARG C 1 69 ? -37.446 -27.460 -24.085 1.00 13.11 289 ARG B O 1
ATOM 3197 N N . HIS C 1 70 ? -37.360 -25.926 -22.360 1.00 14.80 290 HIS B N 1
ATOM 3198 C CA . HIS C 1 70 ? -36.129 -26.418 -21.746 1.00 13.71 290 HIS B CA 1
ATOM 3199 C C . HIS C 1 70 ? -36.258 -26.262 -20.245 1.00 12.76 290 HIS B C 1
ATOM 3200 O O . HIS C 1 70 ? -37.024 -25.437 -19.778 1.00 12.63 290 HIS B O 1
ATOM 3207 N N . PHE C 1 71 ? -35.544 -27.119 -19.527 1.00 12.24 291 PHE B N 1
ATOM 3208 C CA . PHE C 1 71 ? -35.107 -26.917 -18.157 1.00 12.39 291 PHE B CA 1
ATOM 3209 C C . PHE C 1 71 ? -33.701 -26.258 -18.131 1.00 14.01 291 PHE B C 1
ATOM 3210 O O . PHE C 1 71 ? -32.757 -26.658 -18.880 1.00 15.35 291 PHE B O 1
ATOM 3218 N N . GLN C 1 72 ? -33.535 -25.254 -17.276 1.00 14.28 292 GLN B N 1
ATOM 3219 C CA . GLN C 1 72 ? -32.299 -24.442 -17.231 1.00 14.99 292 GLN B CA 1
ATOM 3220 C C . GLN C 1 72 ? -31.318 -24.849 -16.127 1.00 15.90 292 GLN B C 1
ATOM 3221 O O . GLN C 1 72 ? -30.127 -24.443 -16.157 1.00 15.90 292 GLN B O 1
ATOM 3227 N N . GLY C 1 73 ? -31.778 -25.662 -15.184 1.00 16.82 293 GLY B N 1
ATOM 3228 C CA . GLY C 1 73 ? -30.872 -26.166 -14.184 1.00 16.97 293 GLY B CA 1
ATOM 3229 C C . GLY C 1 73 ? -31.510 -26.581 -12.914 1.00 15.87 293 GLY B C 1
ATOM 3230 O O . GLY C 1 73 ? -32.713 -26.697 -12.847 1.00 15.43 293 GLY B O 1
ATOM 3231 N N . CYS C 1 74 ? -30.669 -26.843 -11.907 1.00 15.92 294 CYS B N 1
ATOM 3232 C CA . CYS C 1 74 ? -31.179 -27.100 -10.593 1.00 16.09 294 CYS B CA 1
ATOM 3233 C C . CYS C 1 74 ? -30.378 -26.411 -9.522 1.00 15.43 294 CYS B C 1
ATOM 3234 O O . CYS C 1 74 ? -29.213 -26.119 -9.673 1.00 15.90 294 CYS B O 1
ATOM 3237 N N . ALA C 1 75 ? -31.049 -26.225 -8.407 1.00 16.04 295 ALA B N 1
ATOM 3238 C CA . ALA C 1 75 ? -30.506 -25.573 -7.228 1.00 16.42 295 ALA B CA 1
ATOM 3239 C C . ALA C 1 75 ? -31.021 -26.251 -5.919 1.00 15.99 295 ALA B C 1
ATOM 3240 O O . ALA C 1 75 ? -32.118 -26.727 -5.889 1.00 16.76 295 ALA B O 1
ATOM 3242 N N . LYS C 1 76 ? -30.225 -26.234 -4.848 1.00 15.84 296 LYS B N 1
ATOM 3243 C CA . LYS C 1 76 ? -30.673 -26.554 -3.522 1.00 16.14 296 LYS B CA 1
ATOM 3244 C C . LYS C 1 76 ? -31.244 -25.334 -2.794 1.00 17.89 296 LYS B C 1
ATOM 3245 O O . LYS C 1 76 ? -30.626 -24.241 -2.811 1.00 17.48 296 LYS B O 1
ATOM 3251 N N . MET C 1 77 ? -32.387 -25.522 -2.158 1.00 18.46 297 MET B N 1
ATOM 3252 C CA . MET C 1 77 ? -32.987 -24.520 -1.284 1.00 22.53 297 MET B CA 1
ATOM 3253 C C . MET C 1 77 ? -32.199 -24.579 0.009 1.00 25.64 297 MET B C 1
ATOM 3254 O O . MET C 1 77 ? -32.111 -25.621 0.648 1.00 22.81 297 MET B O 1
ATOM 3259 N N . THR C 1 78 ? -31.565 -23.465 0.349 1.00 28.92 298 THR B N 1
ATOM 3260 C CA . THR C 1 78 ? -30.635 -23.440 1.458 1.00 29.07 298 THR B CA 1
ATOM 3261 C C . THR C 1 78 ? -31.124 -22.664 2.655 1.00 32.57 298 THR B C 1
ATOM 3262 O O . THR C 1 78 ? -30.404 -22.623 3.661 1.00 35.87 298 THR B O 1
ATOM 3266 N N . SER C 1 79 ? -32.302 -22.047 2.559 1.00 31.07 299 SER B N 1
ATOM 3267 C CA . SER C 1 79 ? -32.889 -21.377 3.688 1.00 32.77 299 SER B CA 1
ATOM 3268 C C . SER C 1 79 ? -34.388 -21.516 3.644 1.00 32.45 299 SER B C 1
ATOM 3269 O O . SER C 1 79 ? -34.963 -21.715 2.590 1.00 33.88 299 SER B O 1
ATOM 3272 N N . ARG C 1 80 ? -35.023 -21.347 4.797 1.00 34.75 300 ARG B N 1
ATOM 3273 C CA . ARG C 1 80 ? -36.470 -21.248 4.867 1.00 35.70 300 ARG B CA 1
ATOM 3274 C C . ARG C 1 80 ? -36.876 -19.967 4.211 1.00 34.13 300 ARG B C 1
ATOM 3275 O O . ARG C 1 80 ? -36.026 -19.129 3.895 1.00 34.22 300 ARG B O 1
ATOM 3283 N N . ILE C 1 81 ? -38.178 -19.843 4.017 1.00 35.36 301 ILE B N 1
ATOM 3284 C CA . ILE C 1 81 ? -38.788 -18.687 3.457 1.00 38.16 301 ILE B CA 1
ATOM 3285 C C . ILE C 1 81 ? -39.192 -17.798 4.622 1.00 44.74 301 ILE B C 1
ATOM 3286 O O . ILE C 1 81 ? -40.224 -18.056 5.246 1.00 42.70 301 ILE B O 1
ATOM 3291 N N . GLY C 1 82 ? -38.398 -16.747 4.869 1.00 51.38 302 GLY B N 1
ATOM 3292 C CA . GLY C 1 82 ? -38.579 -15.811 6.008 1.00 54.52 302 GLY B CA 1
ATOM 3293 C C . GLY C 1 82 ? -37.236 -15.308 6.560 1.00 55.47 302 GLY B C 1
ATOM 3294 O O . GLY C 1 82 ? -36.390 -16.104 7.013 1.00 46.37 302 GLY B O 1
ATOM 3295 N N . TRP C 1 90 ? -37.210 -7.893 -9.123 1.00 66.21 310 TRP B N 1
ATOM 3296 C CA . TRP C 1 90 ? -37.496 -9.109 -9.899 1.00 69.88 310 TRP B CA 1
ATOM 3297 C C . TRP C 1 90 ? -38.122 -8.777 -11.252 1.00 65.39 310 TRP B C 1
ATOM 3298 O O . TRP C 1 90 ? -39.336 -8.592 -11.358 1.00 61.73 310 TRP B O 1
ATOM 3309 N N . TYR C 1 99 ? -44.932 -12.185 -6.246 1.00 70.47 319 TYR B N 1
ATOM 3310 C CA . TYR C 1 99 ? -43.834 -12.969 -5.657 1.00 73.85 319 TYR B CA 1
ATOM 3311 C C . TYR C 1 99 ? -43.582 -12.557 -4.194 1.00 77.64 319 TYR B C 1
ATOM 3312 O O . TYR C 1 99 ? -43.537 -11.358 -3.895 1.00 79.90 319 TYR B O 1
ATOM 3321 N N . GLY C 1 100 ? -43.431 -13.548 -3.302 1.00 72.51 320 GLY B N 1
ATOM 3322 C CA . GLY C 1 100 ? -43.315 -13.325 -1.848 1.00 66.96 320 GLY B CA 1
ATOM 3323 C C . GLY C 1 100 ? -41.898 -13.164 -1.307 1.00 62.78 320 GLY B C 1
ATOM 3324 O O . GLY C 1 100 ? -41.053 -12.576 -1.966 1.00 65.61 320 GLY B O 1
ATOM 3325 N N . ARG C 1 101 ? -41.622 -13.675 -0.108 1.00 57.42 321 ARG B N 1
ATOM 3326 C CA . ARG C 1 101 ? -40.308 -13.466 0.492 1.00 54.61 321 ARG B CA 1
ATOM 3327 C C . ARG C 1 101 ? -39.261 -14.279 -0.227 1.00 50.40 321 ARG B C 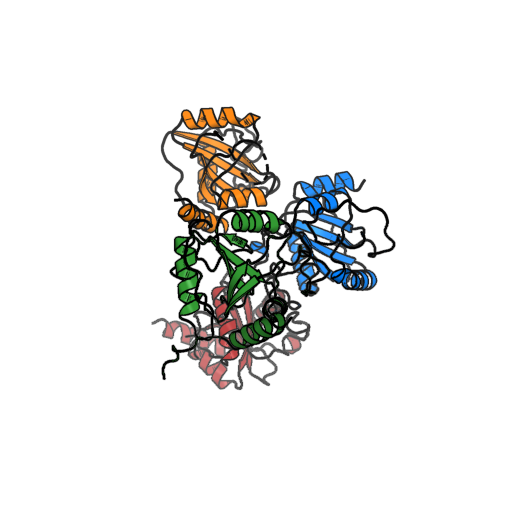1
ATOM 3328 O O . ARG C 1 101 ? -39.519 -15.389 -0.752 1.00 51.70 321 ARG B O 1
ATOM 3336 N N . ASN C 1 102 ? -38.062 -13.715 -0.212 1.00 41.08 322 ASN B N 1
ATOM 3337 C CA . ASN C 1 102 ? -36.931 -14.333 -0.803 1.00 40.09 322 ASN B CA 1
ATOM 3338 C C . ASN C 1 102 ? -36.456 -15.453 0.047 1.00 39.93 322 ASN B C 1
ATOM 3339 O O . ASN C 1 102 ? -36.686 -15.488 1.231 1.00 43.18 322 ASN B O 1
ATOM 3344 N N . PHE C 1 103 ? -35.805 -16.398 -0.578 1.00 35.35 323 PHE B N 1
ATOM 3345 C CA . PHE C 1 103 ? -35.138 -17.406 0.151 1.00 32.71 323 PHE B CA 1
ATOM 3346 C C . PHE C 1 103 ? -33.921 -17.675 -0.650 1.00 30.78 323 PHE B C 1
ATOM 3347 O O . PHE C 1 103 ? -33.895 -17.428 -1.831 1.00 30.80 323 PHE B O 1
ATOM 3355 N N . SER C 1 104 ? -32.893 -18.162 0.006 1.00 33.84 324 SER B N 1
ATOM 3356 C CA . SER C 1 104 ? -31.666 -18.424 -0.695 1.00 32.92 324 SER B CA 1
ATOM 3357 C C . SER C 1 104 ? -31.636 -19.855 -1.261 1.00 29.61 324 SER B C 1
ATOM 3358 O O . SER C 1 104 ? -32.290 -20.794 -0.734 1.00 25.18 324 SER B O 1
ATOM 3361 N N . VAL C 1 105 ? -30.813 -19.971 -2.309 1.00 26.72 325 VAL B N 1
ATOM 3362 C CA . VAL C 1 105 ? -30.663 -21.151 -3.113 1.00 23.94 325 VAL B CA 1
ATOM 3363 C C . VAL C 1 105 ? -29.205 -21.171 -3.452 1.00 22.95 325 VAL B C 1
ATOM 3364 O O . VAL C 1 105 ? -28.575 -20.129 -3.524 1.00 25.19 325 VAL B O 1
ATOM 3368 N N . LYS C 1 106 ? -28.711 -22.361 -3.690 1.00 21.83 326 LYS B N 1
ATOM 3369 C CA . LYS C 1 106 ? -27.392 -22.623 -4.120 1.00 22.71 326 LYS B CA 1
ATOM 3370 C C . LYS C 1 106 ? -27.527 -23.354 -5.468 1.00 21.46 326 LYS B C 1
ATOM 3371 O O . LYS C 1 106 ? -28.032 -24.487 -5.539 1.00 20.19 326 LYS B O 1
ATOM 3377 N N . TRP C 1 107 ? -27.055 -22.704 -6.519 1.00 20.08 327 TRP B N 1
ATOM 3378 C CA . TRP C 1 107 ? -27.108 -23.223 -7.870 1.00 20.78 327 TRP B CA 1
ATOM 3379 C C . TRP C 1 107 ? -26.135 -24.338 -8.038 1.00 20.67 327 TRP B C 1
ATOM 3380 O O . TRP C 1 107 ? -24.948 -24.193 -7.759 1.00 24.06 327 TRP B O 1
ATOM 3391 N N . LEU C 1 108 ? -26.644 -25.485 -8.451 1.00 21.03 328 LEU B N 1
ATOM 3392 C CA . LEU C 1 108 ? -25.823 -26.697 -8.621 1.00 18.30 328 LEU B CA 1
ATOM 3393 C C . LEU C 1 108 ? -25.364 -26.974 -10.032 1.00 18.65 328 LEU B C 1
ATOM 3394 O O . LEU C 1 108 ? -24.201 -27.334 -10.281 1.00 19.56 328 LEU B O 1
ATOM 3399 N N . LYS C 1 109 ? -26.312 -26.919 -10.972 1.00 19.53 329 LYS B N 1
ATOM 3400 C CA . LYS C 1 109 ? -26.037 -27.145 -12.403 1.00 17.72 329 LYS B CA 1
ATOM 3401 C C . LYS C 1 109 ? -26.828 -26.175 -13.230 1.00 16.66 329 LYS B C 1
ATOM 3402 O O . LYS C 1 109 ? -27.991 -26.019 -12.989 1.00 16.88 329 LYS B O 1
ATOM 3408 N N . LEU C 1 110 ? -26.201 -25.537 -14.208 1.00 17.82 330 LEU B N 1
ATOM 3409 C CA . LEU C 1 110 ? -26.889 -24.661 -15.173 1.00 17.19 330 LEU B CA 1
ATOM 3410 C C . LEU C 1 110 ? -26.661 -25.163 -16.563 1.00 16.73 330 LEU B C 1
ATOM 3411 O O . LEU C 1 110 ? -25.550 -25.538 -16.882 1.00 17.10 330 LEU B O 1
ATOM 3416 N N . CYS C 1 111 ? -27.725 -25.245 -17.371 1.00 15.26 331 CYS B N 1
ATOM 3417 C CA . CYS C 1 111 ? -27.669 -25.847 -18.698 1.00 16.07 331 CYS B CA 1
ATOM 3418 C C . CYS C 1 111 ? -28.924 -25.530 -19.468 1.00 16.69 331 CYS B C 1
ATOM 3419 O O . CYS C 1 111 ? -29.703 -24.731 -19.008 1.00 18.28 331 CYS B O 1
ATOM 3422 N N . GLU C 1 112 ? -29.076 -26.102 -20.672 1.00 17.15 332 GLU B N 1
ATOM 3423 C CA . GLU C 1 112 ? -30.325 -26.082 -21.395 1.00 18.06 332 GLU B CA 1
ATOM 3424 C C . GLU C 1 112 ? -30.659 -27.557 -21.750 1.00 16.72 332 GLU B C 1
ATOM 3425 O O . GLU C 1 112 ? -30.063 -28.163 -22.627 1.00 15.69 332 GLU B O 1
ATOM 3431 N N . LEU C 1 113 ? -31.593 -28.130 -21.020 1.00 15.22 333 LEU B N 1
ATOM 3432 C CA . LEU C 1 113 ? -32.006 -29.501 -21.245 1.00 14.32 333 LEU B CA 1
ATOM 3433 C C . LEU C 1 113 ? -33.313 -29.432 -21.967 1.00 13.64 333 LEU B C 1
ATOM 3434 O O . LEU C 1 113 ? -34.277 -28.920 -21.445 1.00 11.91 333 LEU B O 1
ATOM 3439 N N . SER C 1 114 ? -33.344 -29.933 -23.184 1.00 14.86 334 SER B N 1
ATOM 3440 C CA . SER C 1 114 ? -34.570 -29.896 -23.997 1.00 16.12 334 SER B CA 1
ATOM 3441 C C . SER C 1 114 ? -35.642 -30.798 -23.394 1.00 14.79 334 SER B C 1
ATOM 3442 O O . SER C 1 114 ? -35.350 -31.919 -22.908 1.00 14.28 334 SER B O 1
ATOM 3445 N N . PHE C 1 115 ? -36.877 -30.351 -23.490 1.00 14.84 335 PHE B N 1
ATOM 3446 C CA . PHE C 1 115 ? -38.031 -31.225 -23.183 1.00 14.52 335 PHE B CA 1
ATOM 3447 C C . PHE C 1 115 ? -38.105 -32.508 -24.064 1.00 16.42 335 PHE B C 1
ATOM 3448 O O . PHE C 1 115 ? -38.700 -33.530 -23.646 1.00 16.98 335 PHE B O 1
ATOM 3456 N N . HIS C 1 116 ? -37.490 -32.460 -25.246 1.00 15.57 336 HIS B N 1
ATOM 3457 C CA . HIS C 1 116 ? -37.289 -33.656 -26.079 1.00 16.46 336 HIS B CA 1
ATOM 3458 C C . HIS C 1 116 ? -36.576 -34.775 -25.321 1.00 16.45 336 HIS B C 1
ATOM 3459 O O . HIS C 1 116 ? -36.956 -35.923 -25.418 1.00 16.51 336 HIS B O 1
ATOM 3466 N N . LYS C 1 117 ? -35.563 -34.416 -24.551 1.00 16.39 337 LYS B N 1
ATOM 3467 C CA . LYS C 1 117 ? -34.796 -35.412 -23.849 1.00 15.00 337 LYS B CA 1
ATOM 3468 C C . LYS C 1 117 ? -35.538 -35.972 -22.633 1.00 14.11 337 LYS B C 1
ATOM 3469 O O . LYS C 1 117 ? -35.165 -37.036 -22.152 1.00 13.90 337 LYS B O 1
ATOM 3475 N N . THR C 1 118 ? -36.551 -35.255 -22.143 1.00 13.08 338 THR B N 1
ATOM 3476 C CA . THR C 1 118 ? -37.373 -35.658 -21.039 1.00 12.94 338 THR B CA 1
ATOM 3477 C C . THR C 1 118 ? -38.740 -36.251 -21.428 1.00 13.26 338 THR B C 1
ATOM 3478 O O . THR C 1 118 ? -39.580 -36.446 -20.519 1.00 13.03 338 THR B O 1
ATOM 3482 N N . ARG C 1 119 ? -39.000 -36.501 -22.717 1.00 12.84 339 ARG B N 1
ATOM 3483 C CA . ARG C 1 119 ? -40.306 -36.944 -23.188 1.00 14.13 339 ARG B CA 1
ATOM 3484 C C . ARG C 1 119 ? -40.742 -38.311 -22.638 1.00 15.80 339 ARG B C 1
ATOM 3485 O O . ARG C 1 119 ? -41.942 -38.601 -22.668 1.00 17.01 339 ARG B O 1
ATOM 3493 N N . ASN C 1 120 ? -39.800 -39.141 -22.177 1.00 16.04 340 ASN B N 1
ATOM 3494 C CA . ASN C 1 120 ? -40.154 -40.415 -21.525 1.00 19.43 340 ASN B CA 1
ATOM 3495 C C . ASN C 1 120 ? -40.274 -40.349 -19.989 1.00 18.03 340 ASN B C 1
ATOM 3496 O O . ASN C 1 120 ? -40.613 -41.334 -19.408 1.00 20.83 340 ASN B O 1
ATOM 3501 N N . LEU C 1 121 ? -40.046 -39.195 -19.372 1.00 17.47 341 LEU B N 1
ATOM 3502 C CA . LEU C 1 121 ? -40.139 -39.037 -17.929 1.00 18.25 341 LEU B CA 1
ATOM 3503 C C . LEU C 1 121 ? -41.510 -38.559 -17.517 1.00 16.80 341 LEU B C 1
ATOM 3504 O O . LEU C 1 121 ? -41.887 -37.417 -17.793 1.00 16.40 341 LEU B O 1
ATOM 3509 N N . ARG C 1 122 ? -42.213 -39.417 -16.790 1.00 15.10 342 ARG B N 1
ATOM 3510 C CA . ARG C 1 122 ? -43.566 -39.159 -16.355 1.00 15.08 342 ARG B CA 1
ATOM 3511 C C . ARG C 1 122 ? -43.643 -38.967 -14.854 1.00 13.39 342 ARG B C 1
ATOM 3512 O O . ARG C 1 122 ? -42.922 -39.635 -14.100 1.00 13.07 342 ARG B O 1
ATOM 3520 N N . ASN C 1 123 ? -44.510 -38.041 -14.416 1.00 12.32 343 ASN B N 1
ATOM 3521 C CA . ASN C 1 123 ? -44.644 -37.711 -12.982 1.00 12.78 343 ASN B CA 1
ATOM 3522 C C . ASN C 1 123 ? -45.903 -38.361 -12.435 1.00 13.01 343 ASN B C 1
ATOM 3523 O O . ASN C 1 123 ? -47.016 -37.907 -12.757 1.00 14.77 343 ASN B O 1
ATOM 3528 N N . PRO C 1 124 ? -45.763 -39.375 -11.570 1.00 13.23 344 PRO B N 1
ATOM 3529 C CA . PRO C 1 124 ? -46.999 -39.944 -10.981 1.00 14.25 344 PRO B CA 1
ATOM 3530 C C . PRO C 1 124 ? -47.621 -38.988 -9.972 1.00 14.47 344 PRO B C 1
ATOM 3531 O O . PRO C 1 124 ? -48.713 -39.192 -9.572 1.00 16.18 344 PRO B O 1
ATOM 3535 N N . TYR C 1 125 ? -46.921 -37.960 -9.529 1.00 14.29 345 TYR B N 1
ATOM 3536 C CA . TYR C 1 125 ? -47.613 -36.908 -8.750 1.00 15.44 345 TYR B CA 1
ATOM 3537 C C . TYR C 1 125 ? -48.483 -35.990 -9.627 1.00 16.59 345 TYR B C 1
ATOM 3538 O O . TYR C 1 125 ? -49.205 -35.158 -9.094 1.00 19.17 345 TYR B O 1
ATOM 3547 N N . ASN C 1 126 ? -48.351 -36.051 -10.944 1.00 17.09 346 ASN B N 1
ATOM 3548 C CA . ASN C 1 126 ? -49.142 -35.161 -11.826 1.00 17.66 346 ASN B CA 1
ATOM 3549 C C . ASN C 1 126 ? -49.724 -36.006 -12.941 1.00 18.76 346 ASN B C 1
ATOM 3550 O O . ASN C 1 126 ? -49.476 -35.779 -14.137 1.00 16.59 346 ASN B O 1
ATOM 3555 N N . GLU C 1 127 ? -50.480 -37.022 -12.530 1.00 19.79 347 GLU B N 1
ATOM 3556 C CA . GLU C 1 127 ? -51.251 -37.870 -13.441 1.00 22.61 347 GLU B CA 1
ATOM 3557 C C . GLU C 1 127 ? -50.440 -38.585 -14.465 1.00 20.59 347 GLU B C 1
ATOM 3558 O O . GLU C 1 127 ? -50.933 -38.877 -15.535 1.00 19.69 347 GLU B O 1
ATOM 3564 N N . ASN C 1 128 ? -49.182 -38.887 -14.170 1.00 20.51 348 ASN B N 1
ATOM 3565 C CA . ASN C 1 128 ? -48.292 -39.457 -15.186 1.00 18.93 348 ASN B CA 1
ATOM 3566 C C . ASN C 1 128 ? -48.105 -38.618 -16.425 1.00 16.45 348 ASN B C 1
ATOM 3567 O O . ASN C 1 128 ? -47.759 -39.135 -17.468 1.00 15.84 348 ASN B O 1
ATOM 3572 N N . LEU C 1 129 ? -48.283 -37.322 -16.314 1.00 16.13 349 LEU B N 1
ATOM 3573 C CA . LEU C 1 129 ? -47.977 -36.437 -17.424 1.00 15.80 349 LEU B CA 1
ATOM 3574 C C . LEU C 1 129 ? -46.489 -36.335 -17.529 1.00 14.58 349 LEU B C 1
ATOM 3575 O O . LEU C 1 129 ? -45.791 -36.371 -16.530 1.00 13.84 349 LEU B O 1
ATOM 3580 N N . PRO C 1 130 ? -45.978 -36.154 -18.728 1.00 15.09 350 PRO B N 1
ATOM 3581 C CA . PRO C 1 130 ? -44.515 -35.940 -18.807 1.00 15.02 350 PRO B CA 1
ATOM 3582 C C . PRO C 1 130 ? -44.110 -34.731 -18.025 1.00 14.26 350 PRO B C 1
ATOM 3583 O O . PRO C 1 130 ? -44.904 -33.768 -17.910 1.00 13.84 350 PRO B O 1
ATOM 3587 N N . VAL C 1 131 ? -42.910 -34.769 -17.492 1.00 13.93 351 VAL B N 1
ATOM 3588 C CA . VAL C 1 131 ? -42.486 -33.711 -16.588 1.00 14.88 351 VAL B CA 1
ATOM 3589 C C . VAL C 1 131 ? -42.448 -32.297 -17.131 1.00 15.71 351 VAL B C 1
ATOM 3590 O O . VAL C 1 131 ? -42.544 -31.358 -16.356 1.00 16.10 351 VAL B O 1
ATOM 3594 N N . LYS C 1 132 ? -42.348 -32.134 -18.446 1.00 17.30 352 LYS B N 1
ATOM 3595 C CA . LYS C 1 132 ? -42.476 -30.799 -19.027 1.00 18.87 352 LYS B CA 1
ATOM 3596 C C . LYS C 1 132 ? -43.823 -30.117 -18.725 1.00 19.48 352 LYS B C 1
ATOM 3597 O O . LYS C 1 132 ? -43.885 -28.893 -18.774 1.00 18.43 352 LYS B O 1
ATOM 3603 N N . ILE C 1 133 ? -44.873 -30.909 -18.481 1.00 18.98 353 ILE B N 1
ATOM 3604 C CA . ILE C 1 133 ? -46.196 -30.406 -18.090 1.00 21.34 353 ILE B CA 1
ATOM 3605 C C . ILE C 1 133 ? -46.158 -30.394 -16.556 1.00 23.00 353 ILE B C 1
ATOM 3606 O O . ILE C 1 133 ? -46.372 -31.445 -15.882 1.00 20.09 353 ILE B O 1
ATOM 3611 N N . SER C 1 134 ? -45.777 -29.229 -16.024 1.00 22.04 354 SER B N 1
ATOM 3612 C CA . SER C 1 134 ? -45.551 -29.048 -14.567 1.00 25.12 354 SER B CA 1
ATOM 3613 C C . SER C 1 134 ? -45.843 -27.588 -14.282 1.00 27.88 354 SER B C 1
ATOM 3614 O O . SER C 1 134 ? -45.171 -26.708 -14.864 1.00 27.87 354 SER B O 1
ATOM 3617 N N . ARG C 1 135 ? -46.812 -27.298 -13.418 1.00 31.88 355 ARG B N 1
ATOM 3618 C CA . ARG C 1 135 ? -46.924 -25.914 -12.864 1.00 33.63 355 ARG B CA 1
ATOM 3619 C C . ARG C 1 135 ? -45.800 -25.570 -11.867 1.00 29.17 355 ARG B C 1
ATOM 3620 O O . ARG C 1 135 ? -44.943 -26.422 -11.507 1.00 23.94 355 ARG B O 1
ATOM 3628 N N . ASP C 1 136 ? -45.770 -24.306 -11.482 1.00 24.86 356 ASP B N 1
ATOM 3629 C CA . ASP C 1 136 ? -44.727 -23.791 -10.605 1.00 24.64 356 ASP B CA 1
ATOM 3630 C C . ASP C 1 136 ? -44.876 -24.559 -9.283 1.00 22.23 356 ASP B C 1
ATOM 3631 O O . ASP C 1 136 ? -45.977 -24.704 -8.768 1.00 21.47 356 ASP B O 1
ATOM 3636 N N . CYS C 1 137 ? -43.762 -25.101 -8.809 1.00 21.54 357 CYS B N 1
ATOM 3637 C CA . CYS C 1 137 ? -43.666 -25.829 -7.551 1.00 20.98 357 CYS B CA 1
ATOM 3638 C C . CYS C 1 137 ? -44.481 -27.134 -7.532 1.00 18.99 357 CYS B C 1
ATOM 3639 O O . CYS C 1 137 ? -44.772 -27.657 -6.480 1.00 18.28 357 CYS B O 1
ATOM 3642 N N . GLN C 1 138 ? -44.749 -27.706 -8.701 1.00 18.20 358 GLN B N 1
ATOM 3643 C CA . GLN C 1 138 ? -45.154 -29.135 -8.776 1.00 17.53 358 GLN B CA 1
ATOM 3644 C C . GLN C 1 138 ? -44.020 -30.055 -8.222 1.00 16.22 358 GLN B C 1
ATOM 3645 O O . GLN C 1 138 ? -42.880 -30.050 -8.732 1.00 15.28 358 GLN B O 1
ATOM 3651 N N . GLU C 1 139 ? -44.323 -30.805 -7.175 1.00 15.07 359 GLU B N 1
ATOM 3652 C CA . GLU C 1 139 ? -43.403 -31.806 -6.691 1.00 16.25 359 GLU B CA 1
ATOM 3653 C C . GLU C 1 139 ? -43.281 -32.990 -7.686 1.00 14.78 359 GLU B C 1
ATOM 3654 O O . GLU C 1 139 ? -44.265 -33.442 -8.230 1.00 15.07 359 GLU B O 1
ATOM 3660 N N . LEU C 1 140 ? -42.059 -33.466 -7.882 1.00 13.38 360 LEU B N 1
ATOM 3661 C CA . LEU C 1 140 ? -41.801 -34.698 -8.629 1.00 14.23 360 LEU B CA 1
ATOM 3662 C C . LEU C 1 140 ? -41.604 -35.874 -7.656 1.00 13.87 360 LEU B C 1
ATOM 3663 O O . LEU C 1 140 ? -40.922 -35.695 -6.651 1.00 14.33 360 LEU B O 1
ATOM 3668 N N . GLU C 1 141 ? -42.216 -37.025 -7.929 1.00 12.73 361 GLU B N 1
ATOM 3669 C CA . GLU C 1 141 ? -41.902 -38.253 -7.223 1.00 14.14 361 GLU B CA 1
ATOM 3670 C C . GLU C 1 141 ? -40.373 -38.409 -7.267 1.00 14.31 361 GLU B C 1
ATOM 3671 O O . GLU C 1 141 ? -39.769 -38.177 -8.278 1.00 15.50 361 GLU B O 1
ATOM 3677 N N . PRO C 1 142 ? -39.741 -38.698 -6.113 1.00 16.29 362 PRO B N 1
ATOM 3678 C CA . PRO C 1 142 ? -38.282 -38.550 -6.014 1.00 15.37 362 PRO B CA 1
ATOM 3679 C C . PRO C 1 142 ? -37.462 -39.322 -7.037 1.00 15.31 362 PRO B C 1
ATOM 3680 O O . PRO C 1 142 ? -36.495 -38.738 -7.603 1.00 15.51 362 PRO B O 1
ATOM 3684 N N . SER C 1 143 ? -37.806 -40.580 -7.311 1.00 14.01 363 SER B N 1
ATOM 3685 C CA . SER C 1 143 ? -37.066 -41.329 -8.323 1.00 14.02 363 SER B CA 1
ATOM 3686 C C . SER C 1 143 ? -37.173 -40.638 -9.713 1.00 14.74 363 SER B C 1
ATOM 3687 O O . SER C 1 143 ? -36.206 -40.630 -10.502 1.00 15.47 363 SER B O 1
ATOM 3690 N N . VAL C 1 144 ? -38.304 -40.009 -9.981 1.00 13.32 364 VAL B N 1
ATOM 3691 C CA . VAL C 1 144 ? -38.419 -39.249 -11.232 1.00 13.95 364 VAL B CA 1
ATOM 3692 C C . VAL C 1 144 ? -37.615 -37.952 -11.173 1.00 12.16 364 VAL B C 1
ATOM 3693 O O . VAL C 1 144 ? -36.954 -37.571 -12.147 1.00 10.69 364 VAL B O 1
ATOM 3697 N N . GLY C 1 145 ? -37.723 -37.257 -10.059 1.00 12.19 365 GLY B N 1
ATOM 3698 C CA . GLY C 1 145 ? -36.921 -36.037 -9.849 1.00 13.71 365 GLY B CA 1
ATOM 3699 C C . GLY C 1 145 ? -35.425 -36.288 -9.971 1.00 14.13 365 GLY B C 1
ATOM 3700 O O . GLY C 1 145 ? -34.690 -35.451 -10.529 1.00 14.05 365 GLY B O 1
ATOM 3701 N N . GLU C 1 146 ? -34.990 -37.457 -9.493 1.00 15.44 366 GLU B N 1
ATOM 3702 C CA . GLU C 1 146 ? -33.582 -37.929 -9.618 1.00 16.15 366 GLU B CA 1
ATOM 3703 C C . GLU C 1 146 ? -33.214 -38.184 -11.049 1.00 16.75 366 GLU B C 1
ATOM 3704 O O . GLU C 1 146 ? -32.161 -37.761 -11.513 1.00 16.00 366 GLU B O 1
ATOM 3710 N N . GLN C 1 147 ? -34.075 -38.853 -11.780 1.00 16.42 367 GLN B N 1
ATOM 3711 C CA . GLN C 1 147 ? -33.801 -39.054 -13.189 1.00 16.76 367 GLN B CA 1
ATOM 3712 C C . GLN C 1 147 ? -33.784 -37.699 -13.960 1.00 15.75 367 GLN B C 1
ATOM 3713 O O . GLN C 1 147 ? -32.931 -37.483 -14.825 1.00 16.11 367 GLN B O 1
ATOM 3719 N N . LEU C 1 148 ? -34.653 -36.768 -13.620 1.00 13.22 368 LEU B N 1
ATOM 3720 C CA . LEU C 1 148 ? -34.633 -35.458 -14.318 1.00 13.47 368 LEU B CA 1
ATOM 3721 C C . LEU C 1 148 ? -33.321 -34.743 -14.017 1.00 13.63 368 LEU B C 1
ATOM 3722 O O . LEU C 1 148 ? -32.632 -34.287 -14.926 1.00 11.60 368 LEU B O 1
ATOM 3727 N N . ALA C 1 149 ? -32.958 -34.705 -12.731 1.00 15.67 369 ALA B N 1
ATOM 3728 C CA . ALA C 1 149 ? -31.738 -33.991 -12.282 1.00 18.46 369 ALA B CA 1
ATOM 3729 C C . ALA C 1 149 ? -30.530 -34.570 -12.931 1.00 20.29 369 ALA B C 1
ATOM 3730 O O . ALA C 1 149 ? -29.744 -33.848 -13.505 1.00 22.59 369 ALA B O 1
ATOM 3732 N N . SER C 1 150 ? -30.465 -35.901 -12.983 1.00 23.07 370 SER B N 1
ATOM 3733 C CA . SER C 1 150 ? -29.315 -36.556 -13.528 1.00 23.25 370 SER B CA 1
ATOM 3734 C C . SER C 1 150 ? -29.178 -36.209 -15.045 1.00 22.87 370 SER B C 1
ATOM 3735 O O . SER C 1 150 ? -28.072 -36.031 -15.527 1.00 26.37 370 SER B O 1
ATOM 3738 N N . LEU C 1 151 ? -30.272 -35.995 -15.762 1.00 19.98 371 LEU B N 1
ATOM 3739 C CA . LEU C 1 151 ? -30.173 -35.558 -17.166 1.00 20.03 371 LEU B CA 1
ATOM 3740 C C . LEU C 1 151 ? -29.631 -34.124 -17.331 1.00 18.77 371 LEU B C 1
ATOM 3741 O O . LEU C 1 151 ? -29.005 -33.822 -18.335 1.00 19.45 371 LEU B O 1
ATOM 3746 N N . LEU C 1 152 ? -29.873 -33.245 -16.375 1.00 17.49 372 LEU B N 1
ATOM 3747 C CA . LEU C 1 152 ? -29.257 -31.933 -16.396 1.00 17.79 372 LEU B CA 1
ATOM 3748 C C . LEU C 1 152 ? -27.705 -32.035 -16.391 1.00 20.07 372 LEU B C 1
ATOM 3749 O O . LEU C 1 152 ? -27.026 -31.299 -17.109 1.00 21.10 372 LEU B O 1
ATOM 3754 N N . TYR C 1 153 ? -27.185 -32.963 -15.575 1.00 20.39 373 TYR B N 1
ATOM 3755 C CA . TYR C 1 153 ? -25.773 -33.238 -15.437 1.00 20.36 373 TYR B CA 1
ATOM 3756 C C . TYR C 1 153 ? -25.122 -33.848 -16.666 1.00 21.59 373 TYR B C 1
ATOM 3757 O O . TYR C 1 153 ? -23.902 -33.765 -16.779 1.00 24.45 373 TYR B O 1
ATOM 3766 N N . LEU C 1 154 ? -25.879 -34.430 -17.592 1.00 20.40 374 LEU B N 1
ATOM 3767 C CA . LEU C 1 154 ? -25.262 -34.852 -18.823 1.00 20.87 374 LEU B CA 1
ATOM 3768 C C . LEU C 1 154 ? -25.107 -33.721 -19.879 1.00 22.05 374 LEU B C 1
ATOM 3769 O O . LEU C 1 154 ? -24.566 -33.942 -20.958 1.00 22.13 374 LEU B O 1
ATOM 3774 N N . GLU C 1 155 ? -25.563 -32.518 -19.570 1.00 21.09 375 GLU B N 1
ATOM 3775 C CA . GLU C 1 155 ? -25.487 -31.421 -20.495 1.00 21.18 375 GLU B CA 1
ATOM 3776 C C . GLU C 1 155 ? -24.259 -30.605 -20.199 1.00 19.68 375 GLU B C 1
ATOM 3777 O O . GLU C 1 155 ? -23.856 -30.501 -19.092 1.00 20.17 375 GLU B O 1
ATOM 3783 N N . PRO C 1 156 ? -23.685 -29.978 -21.198 1.00 21.01 376 PRO B N 1
ATOM 3784 C CA . PRO C 1 156 ? -22.664 -29.009 -20.889 1.00 22.62 376 PRO B CA 1
ATOM 3785 C C . PRO C 1 156 ? -23.209 -27.831 -20.112 1.00 23.83 376 PRO B C 1
ATOM 3786 O O . PRO C 1 156 ? -24.390 -27.581 -20.103 1.00 24.48 376 PRO B O 1
ATOM 3790 N N . ASP C 1 157 ? -22.330 -27.126 -19.432 1.00 26.25 377 ASP B N 1
ATOM 3791 C CA . ASP C 1 157 ? -22.709 -25.934 -18.717 1.00 26.88 377 ASP B CA 1
ATOM 3792 C C . ASP C 1 157 ? -23.256 -24.912 -19.671 1.00 26.34 377 ASP B C 1
ATOM 3793 O O . ASP C 1 157 ? -22.849 -24.873 -20.815 1.00 29.77 377 ASP B O 1
ATOM 3798 N N . SER C 1 158 ? -24.188 -24.110 -19.212 1.00 24.64 378 SER B N 1
ATOM 3799 C CA . SER C 1 158 ? -24.548 -22.918 -19.941 1.00 28.27 378 SER B CA 1
ATOM 3800 C C . SER C 1 158 ? -23.589 -21.817 -19.480 1.00 29.60 378 SER B C 1
ATOM 3801 O O . SER C 1 158 ? -22.926 -21.974 -18.450 1.00 27.62 378 SER B O 1
ATOM 3804 N N . GLU C 1 159 ? -23.523 -20.710 -20.223 1.00 30.77 379 GLU B N 1
ATOM 3805 C CA . GLU C 1 159 ? -22.762 -19.512 -19.772 1.00 32.51 379 GLU B CA 1
ATOM 3806 C C . GLU C 1 159 ? -23.008 -19.139 -18.304 1.00 32.92 379 GLU B C 1
ATOM 3807 O O . GLU C 1 159 ? -22.124 -18.594 -17.637 1.00 35.48 379 GLU B O 1
ATOM 3813 N N . LEU C 1 160 ? -24.217 -19.403 -17.818 1.00 35.66 380 LEU B N 1
ATOM 3814 C CA . LEU C 1 160 ? -24.601 -19.020 -16.467 1.00 35.56 380 LEU B CA 1
ATOM 3815 C C . LEU C 1 160 ? -23.920 -19.832 -15.362 1.00 34.56 380 LEU B C 1
ATOM 3816 O O . LEU C 1 160 ? -23.892 -19.377 -14.214 1.00 35.96 380 LEU B O 1
ATOM 3821 N N . MET C 1 161 ? -23.372 -21.008 -15.673 1.00 39.31 381 MET B N 1
ATOM 3822 C CA . MET C 1 161 ? -22.665 -21.793 -14.631 1.00 39.61 381 MET B CA 1
ATOM 3823 C C . MET C 1 161 ? -21.573 -20.924 -13.992 1.00 41.17 381 MET B C 1
ATOM 3824 O O . MET C 1 161 ? -21.607 -20.701 -12.774 1.00 41.46 381 MET B O 1
ATOM 3829 N N . ALA C 1 162 ? -20.688 -20.371 -14.827 1.00 42.08 382 ALA B N 1
ATOM 3830 C CA . ALA C 1 162 ? -19.597 -19.482 -14.376 1.00 43.35 382 ALA B CA 1
ATOM 3831 C C . ALA C 1 162 ? -20.104 -18.287 -13.556 1.00 46.15 382 ALA B C 1
ATOM 3832 O O . ALA C 1 162 ? -19.648 -18.064 -12.422 1.00 47.19 382 ALA B O 1
ATOM 3834 N N . ILE C 1 163 ? -21.085 -17.562 -14.096 1.00 46.11 383 ILE B N 1
ATOM 3835 C CA . ILE C 1 163 ? -21.728 -16.421 -13.387 1.00 46.29 383 ILE B CA 1
ATOM 3836 C C . ILE C 1 163 ? -22.245 -16.770 -11.976 1.00 47.91 383 ILE B C 1
ATOM 3837 O O . ILE C 1 163 ? -22.174 -15.930 -11.059 1.00 46.39 383 ILE B O 1
ATOM 3842 N N . SER C 1 164 ? -22.776 -17.986 -11.807 1.00 49.09 384 SER B N 1
ATOM 3843 C CA . SER C 1 164 ? -23.204 -18.491 -10.471 1.00 49.22 384 SER B CA 1
ATOM 3844 C C . SER C 1 164 ? -22.024 -18.832 -9.561 1.00 46.96 384 SER B C 1
ATOM 3845 O O . SER C 1 164 ? -22.123 -18.644 -8.355 1.00 45.32 384 SER B O 1
ATOM 3848 N N . ILE C 1 165 ? -20.954 -19.411 -10.115 1.00 46.91 385 ILE B N 1
ATOM 3849 C CA . ILE C 1 165 ? -19.792 -19.761 -9.287 1.00 52.13 385 ILE B CA 1
ATOM 3850 C C . ILE C 1 165 ? -19.061 -18.499 -8.774 1.00 56.73 385 ILE B C 1
ATOM 3851 O O . ILE C 1 165 ? -18.843 -18.363 -7.554 1.00 52.47 385 ILE B O 1
ATOM 3856 N N . ALA C 1 166 ? -18.766 -17.565 -9.686 1.00 58.86 386 ALA B N 1
ATOM 3857 C CA . ALA C 1 166 ? -18.172 -16.251 -9.334 1.00 58.53 386 ALA B CA 1
ATOM 3858 C C . ALA C 1 166 ? -18.998 -15.382 -8.340 1.00 60.02 386 ALA B C 1
ATOM 3859 O O . ALA C 1 166 ? -18.429 -14.762 -7.441 1.00 70.71 386 ALA B O 1
ATOM 3861 N N . ALA C 1 167 ? -20.318 -15.334 -8.487 1.00 58.69 387 ALA B N 1
ATOM 3862 C CA . ALA C 1 167 ? -21.159 -14.515 -7.598 1.00 57.67 387 ALA B CA 1
ATOM 3863 C C . ALA C 1 167 ? -21.469 -15.226 -6.267 1.00 62.19 387 ALA B C 1
ATOM 3864 O O . ALA C 1 167 ? -21.946 -14.579 -5.317 1.00 62.39 387 ALA B O 1
ATOM 3866 N N . GLU C 1 168 ? -21.196 -16.540 -6.208 1.00 62.77 388 GLU B N 1
ATOM 3867 C CA . GLU C 1 168 ? -21.339 -17.349 -4.983 1.00 63.41 388 GLU B CA 1
ATOM 3868 C C . GLU C 1 168 ? -20.185 -17.060 -4.019 1.00 61.04 388 GLU B C 1
ATOM 3869 O O . GLU C 1 168 ? -20.404 -16.993 -2.808 1.00 59.81 388 GLU B O 1
ATOM 3875 N N . ALA C 1 169 ? -18.973 -16.894 -4.557 1.00 63.12 389 ALA B N 1
ATOM 3876 C CA . ALA C 1 169 ? -17.825 -16.381 -3.785 1.00 68.17 389 ALA B CA 1
ATOM 3877 C C . ALA C 1 169 ? -18.148 -15.029 -3.115 1.00 73.75 389 ALA B C 1
ATOM 3878 O O . ALA C 1 169 ? -18.021 -14.898 -1.892 1.00 76.08 389 ALA B O 1
ATOM 3880 N N . LYS C 1 170 ? -18.585 -14.061 -3.928 1.00 73.98 390 LYS B N 1
ATOM 3881 C CA . LYS C 1 170 ? -18.953 -12.707 -3.481 1.00 76.29 390 LYS B CA 1
ATOM 3882 C C . LYS C 1 170 ? -19.774 -12.615 -2.182 1.00 76.47 390 LYS B C 1
ATOM 3883 O O . LYS C 1 170 ? -19.448 -11.790 -1.333 1.00 70.80 390 LYS B O 1
ATOM 3889 N N . ARG C 1 171 ? -20.810 -13.445 -2.006 1.00 85.08 391 ARG B N 1
ATOM 3890 C CA . ARG C 1 171 ? -21.675 -13.346 -0.790 1.00 89.63 391 ARG B CA 1
ATOM 3891 C C . ARG C 1 171 ? -21.203 -14.153 0.445 1.00 90.74 391 ARG B C 1
ATOM 3892 O O . ARG C 1 171 ? -21.989 -14.392 1.367 1.00 99.07 391 ARG B O 1
ATOM 3900 N N . GLU C 1 172 ? -19.922 -14.524 0.488 1.00 88.52 392 GLU B N 1
ATOM 3901 C CA . GLU C 1 172 ? -19.372 -15.271 1.608 1.00 79.87 392 GLU B CA 1
ATOM 3902 C C . GLU C 1 172 ? -18.019 -14.694 2.020 1.00 74.98 392 GLU B C 1
ATOM 3903 O O . GLU C 1 172 ? -17.830 -13.482 2.022 1.00 72.56 392 GLU B O 1
ATOM 3909 N N . SER D 1 9 ? -5.886 -32.713 -47.485 1.00 79.97 229 SER D N 1
ATOM 3910 C CA . SER D 1 9 ? -6.320 -31.398 -46.912 1.00 83.43 229 SER D CA 1
ATOM 3911 C C . SER D 1 9 ? -7.229 -31.555 -45.685 1.00 82.58 229 SER D C 1
ATOM 3912 O O . SER D 1 9 ? -8.194 -32.319 -45.728 1.00 80.66 229 SER D O 1
ATOM 3915 N N . HIS D 1 10 ? -6.946 -30.791 -44.625 1.00 84.68 230 HIS D N 1
ATOM 3916 C CA . HIS D 1 10 ? -7.703 -30.871 -43.362 1.00 87.96 230 HIS D CA 1
ATOM 3917 C C . HIS D 1 10 ? -9.072 -30.153 -43.515 1.00 83.67 230 HIS D C 1
ATOM 3918 O O . HIS D 1 10 ? -9.173 -29.185 -44.262 1.00 75.06 230 HIS D O 1
ATOM 3925 N N . PRO D 1 11 ? -10.130 -30.624 -42.815 1.00 89.28 231 PRO D N 1
ATOM 3926 C CA . PRO D 1 11 ? -11.451 -29.993 -42.943 1.00 89.40 231 PRO D CA 1
ATOM 3927 C C . PRO D 1 11 ? -11.572 -28.758 -42.028 1.00 92.49 231 PRO D C 1
ATOM 3928 O O . PRO D 1 11 ? -10.555 -28.217 -41.575 1.00 87.71 231 PRO D O 1
ATOM 3932 N N . LEU D 1 12 ? -12.797 -28.296 -41.785 1.00 96.11 232 LEU D N 1
ATOM 3933 C CA . LEU D 1 12 ? -13.061 -27.322 -40.699 1.00 100.02 232 LEU D CA 1
ATOM 3934 C C . LEU D 1 12 ? -12.735 -27.870 -39.275 1.00 95.82 232 LEU D C 1
ATOM 3935 O O . LEU D 1 12 ? -12.896 -29.066 -39.022 1.00 108.74 232 LEU D O 1
ATOM 3940 N N . PRO D 1 13 ? -12.269 -27.003 -38.356 1.00 83.03 233 PRO D N 1
ATOM 3941 C CA . PRO D 1 13 ? -12.358 -27.256 -36.892 1.00 82.66 233 PRO D CA 1
ATOM 3942 C C . PRO D 1 13 ? -13.692 -26.714 -36.331 1.00 88.91 233 PRO D C 1
ATOM 3943 O O . PRO D 1 13 ? -14.076 -25.604 -36.703 1.00 102.04 233 PRO D O 1
ATOM 3947 N N . GLN D 1 14 ? -14.370 -27.452 -35.437 1.00 82.13 234 GLN D N 1
ATOM 3948 C CA . GLN D 1 14 ? -15.854 -27.337 -35.306 1.00 75.93 234 GLN D CA 1
ATOM 3949 C C . GLN D 1 14 ? -16.520 -26.064 -34.720 1.00 75.14 234 GLN D C 1
ATOM 3950 O O . GLN D 1 14 ? -17.679 -25.804 -35.059 1.00 81.69 234 GLN D O 1
ATOM 3956 N N . GLY D 1 15 ? -15.844 -25.270 -33.890 1.00 65.48 235 GLY D N 1
ATOM 3957 C CA . GLY D 1 15 ? -16.526 -24.150 -33.177 1.00 57.86 235 GLY D CA 1
ATOM 3958 C C . GLY D 1 15 ? -16.911 -22.880 -33.954 1.00 48.85 235 GLY D C 1
ATOM 3959 O O . GLY D 1 15 ? -17.055 -22.892 -35.170 1.00 47.23 235 GLY D O 1
ATOM 3960 N N . VAL D 1 16 ? -17.089 -21.772 -33.241 1.00 40.02 236 VAL D N 1
ATOM 3961 C CA . VAL D 1 16 ? -17.349 -20.503 -33.899 1.00 35.43 236 VAL D CA 1
ATOM 3962 C C . VAL D 1 16 ? -16.116 -20.064 -34.654 1.00 33.35 236 VAL D C 1
ATOM 3963 O O . VAL D 1 16 ? -15.003 -20.108 -34.098 1.00 34.10 236 VAL D O 1
ATOM 3967 N N . ASN D 1 17 ? -16.319 -19.592 -35.895 1.00 32.42 237 ASN D N 1
ATOM 3968 C CA . ASN D 1 17 ? -15.237 -19.023 -36.704 1.00 30.78 237 ASN D CA 1
ATOM 3969 C C . ASN D 1 17 ? -15.275 -17.498 -36.828 1.00 29.45 237 ASN D C 1
ATOM 3970 O O . ASN D 1 17 ? -16.337 -16.916 -36.921 1.00 30.12 237 ASN D O 1
ATOM 3975 N N . ARG D 1 18 ? -14.108 -16.866 -36.863 1.00 28.24 238 ARG D N 1
ATOM 3976 C CA . ARG D 1 18 ? -13.925 -15.556 -37.522 1.00 28.89 238 ARG D CA 1
ATOM 3977 C C . ARG D 1 18 ? -12.872 -15.667 -38.666 1.00 28.72 238 ARG D C 1
ATOM 3978 O O . ARG D 1 18 ? -12.034 -16.557 -38.651 1.00 29.20 238 ARG D O 1
ATOM 3986 N N . TYR D 1 19 ? -12.939 -14.762 -39.642 1.00 26.06 239 TYR D N 1
ATOM 3987 C CA . TYR D 1 19 ? -12.258 -14.917 -40.920 1.00 25.06 239 TYR D CA 1
ATOM 3988 C C . TYR D 1 19 ? -11.541 -13.634 -41.222 1.00 25.77 239 TYR D C 1
ATOM 3989 O O . TYR D 1 19 ? -12.143 -12.531 -41.195 1.00 23.70 239 TYR D O 1
ATOM 3998 N N . PHE D 1 20 ? -10.247 -13.759 -41.520 1.00 27.13 240 PHE D N 1
ATOM 3999 C CA . PHE D 1 20 ? -9.446 -12.620 -41.951 1.00 25.94 240 PHE D CA 1
ATOM 4000 C C . PHE D 1 20 ? -8.755 -12.897 -43.279 1.00 25.31 240 PHE D C 1
ATOM 4001 O O . PHE D 1 20 ? -8.229 -13.996 -43.496 1.00 25.41 240 PHE D O 1
ATOM 4009 N N . VAL D 1 21 ? -8.730 -11.919 -44.171 1.00 25.40 241 VAL D N 1
ATOM 4010 C CA . VAL D 1 21 ? -7.887 -12.045 -45.360 1.00 29.67 241 VAL D CA 1
ATOM 4011 C C . VAL D 1 21 ? -6.443 -11.569 -45.051 1.00 34.19 241 VAL D C 1
ATOM 4012 O O . VAL D 1 21 ? -6.233 -10.380 -44.774 1.00 35.51 241 VAL D O 1
ATOM 4016 N N . VAL D 1 22 ? -5.491 -12.503 -45.148 1.00 34.54 242 VAL D N 1
ATOM 4017 C CA . VAL D 1 22 ? -4.071 -12.249 -45.025 1.00 36.18 242 VAL D CA 1
ATOM 4018 C C . VAL D 1 22 ? -3.447 -12.070 -46.418 1.00 37.92 242 VAL D C 1
ATOM 4019 O O . VAL D 1 22 ? -3.537 -12.955 -47.262 1.00 35.00 242 VAL D O 1
ATOM 4023 N N . LYS D 1 23 ? -2.794 -10.924 -46.624 1.00 40.46 243 LYS D N 1
ATOM 4024 C CA . LYS D 1 23 ? -2.020 -10.642 -47.819 1.00 42.44 243 LYS D CA 1
ATOM 4025 C C . LYS D 1 23 ? -0.503 -10.906 -47.618 1.00 46.87 243 LYS D C 1
ATOM 4026 O O . LYS D 1 23 ? 0.022 -10.806 -46.514 1.00 48.11 243 LYS D O 1
ATOM 4032 N N . SER D 1 24 ? 0.169 -11.279 -48.705 1.00 49.45 244 SER D N 1
ATOM 4033 C CA . SER D 1 24 ? 1.613 -11.557 -48.760 1.00 49.02 244 SER D CA 1
ATOM 4034 C C . SER D 1 24 ? 2.192 -10.793 -49.940 1.00 51.00 244 SER D C 1
ATOM 4035 O O . SER D 1 24 ? 1.599 -10.783 -51.036 1.00 44.97 244 SER D O 1
ATOM 4038 N N . ASN D 1 25 ? 3.356 -10.172 -49.754 1.00 53.95 245 ASN D N 1
ATOM 4039 C CA . ASN D 1 25 ? 3.961 -9.418 -50.863 1.00 54.57 245 ASN D CA 1
ATOM 4040 C C . ASN D 1 25 ? 4.599 -10.316 -51.936 1.00 54.61 245 ASN D C 1
ATOM 4041 O O . ASN D 1 25 ? 4.833 -9.843 -53.034 1.00 62.16 245 ASN D O 1
ATOM 4046 N N . ASN D 1 26 ? 4.849 -11.600 -51.649 1.00 49.96 246 ASN D N 1
ATOM 4047 C CA . ASN D 1 26 ? 5.428 -12.506 -52.647 1.00 49.57 246 ASN D CA 1
ATOM 4048 C C . ASN D 1 26 ? 5.015 -13.923 -52.370 1.00 47.49 246 ASN D C 1
ATOM 4049 O O . ASN D 1 26 ? 4.621 -14.270 -51.261 1.00 48.40 246 ASN D O 1
ATOM 4054 N N . ARG D 1 27 ? 5.172 -14.753 -53.379 1.00 47.49 247 ARG D N 1
ATOM 4055 C CA . ARG D 1 27 ? 4.823 -16.147 -53.269 1.00 52.68 247 ARG D CA 1
ATOM 4056 C C . ARG D 1 27 ? 5.824 -16.900 -52.369 1.00 57.73 247 ARG D C 1
ATOM 4057 O O . ARG D 1 27 ? 5.501 -17.973 -51.837 1.00 57.45 247 ARG D O 1
ATOM 4065 N N . GLU D 1 28 ? 7.023 -16.349 -52.181 1.00 56.91 248 GLU D N 1
ATOM 4066 C CA . GLU D 1 28 ? 8.041 -17.048 -51.399 1.00 61.26 248 GLU D CA 1
ATOM 4067 C C . GLU D 1 28 ? 7.696 -17.122 -49.895 1.00 56.98 248 GLU D C 1
ATOM 4068 O O . GLU D 1 28 ? 7.700 -18.217 -49.325 1.00 43.33 248 GLU D O 1
ATOM 4074 N N . ASN D 1 29 ? 7.384 -15.981 -49.271 1.00 54.27 249 ASN D N 1
ATOM 4075 C CA . ASN D 1 29 ? 6.988 -15.970 -47.854 1.00 57.22 249 ASN D CA 1
ATOM 4076 C C . ASN D 1 29 ? 5.774 -16.830 -47.596 1.00 58.56 249 ASN D C 1
ATOM 4077 O O . ASN D 1 29 ? 5.811 -17.641 -46.674 1.00 59.89 249 ASN D O 1
ATOM 4082 N N . PHE D 1 30 ? 4.725 -16.678 -48.419 1.00 54.60 250 PHE D N 1
ATOM 4083 C CA . PHE D 1 30 ? 3.576 -17.588 -48.373 1.00 51.39 250 PHE D CA 1
ATOM 4084 C C . PHE D 1 30 ? 4.068 -19.052 -48.445 1.00 48.76 250 PHE D C 1
ATOM 4085 O O . PHE D 1 30 ? 3.586 -19.894 -47.698 1.00 46.18 250 PHE D O 1
ATOM 4093 N N . GLU D 1 31 ? 5.025 -19.345 -49.326 1.00 51.84 251 GLU D N 1
ATOM 4094 C CA . GLU D 1 31 ? 5.581 -20.716 -49.451 1.00 54.00 251 GLU D CA 1
ATOM 4095 C C . GLU D 1 31 ? 6.521 -21.134 -48.298 1.00 47.65 251 GLU D C 1
ATOM 4096 O O . GLU D 1 31 ? 6.537 -22.302 -47.897 1.00 37.17 251 GLU D O 1
ATOM 4102 N N . LEU D 1 32 ? 7.262 -20.188 -47.731 1.00 49.11 252 LEU D N 1
ATOM 4103 C CA . LEU D 1 32 ? 8.016 -20.484 -46.497 1.00 54.61 252 LEU D CA 1
ATOM 4104 C C . LEU D 1 32 ? 6.994 -20.959 -45.443 1.00 55.90 252 LEU D C 1
ATOM 4105 O O . LEU D 1 32 ? 7.097 -22.081 -44.903 1.00 56.82 252 LEU D O 1
ATOM 4110 N N . SER D 1 33 ? 5.973 -20.121 -45.237 1.00 55.08 253 SER D N 1
ATOM 4111 C CA . SER D 1 33 ? 4.881 -20.382 -44.305 1.00 53.06 253 SER D CA 1
ATOM 4112 C C . SER D 1 33 ? 4.185 -21.729 -44.476 1.00 50.89 253 SER D C 1
ATOM 4113 O O . SER D 1 33 ? 3.700 -22.271 -43.508 1.00 60.30 253 SER D O 1
ATOM 4116 N N . VAL D 1 34 ? 4.102 -22.256 -45.685 1.00 49.76 254 VAL D N 1
ATOM 4117 C CA . VAL D 1 34 ? 3.466 -23.553 -45.899 1.00 52.35 254 VAL D CA 1
ATOM 4118 C C . VAL D 1 34 ? 4.357 -24.676 -45.367 1.00 54.61 254 VAL D C 1
ATOM 4119 O O . VAL D 1 34 ? 3.849 -25.719 -44.927 1.00 51.84 254 VAL D O 1
ATOM 4123 N N . GLN D 1 35 ? 5.676 -24.463 -45.418 1.00 58.80 255 GLN D N 1
ATOM 4124 C CA . GLN D 1 35 ? 6.653 -25.436 -44.906 1.00 61.28 255 GLN D CA 1
ATOM 4125 C C . GLN D 1 35 ? 6.864 -25.282 -43.390 1.00 59.99 255 GLN D C 1
ATOM 4126 O O . GLN D 1 35 ? 6.870 -26.294 -42.674 1.00 57.80 255 GLN D O 1
ATOM 4132 N N . GLN D 1 36 ? 6.984 -24.038 -42.915 1.00 56.66 256 GLN D N 1
ATOM 4133 C CA . GLN D 1 36 ? 7.257 -23.735 -41.491 1.00 59.81 256 GLN D CA 1
ATOM 4134 C C . GLN D 1 36 ? 6.054 -23.779 -40.474 1.00 58.70 256 GLN D C 1
ATOM 4135 O O . GLN D 1 36 ? 6.278 -23.850 -39.257 1.00 50.71 256 GLN D O 1
ATOM 4141 N N . GLY D 1 37 ? 4.803 -23.744 -40.953 1.00 54.13 257 GLY D N 1
ATOM 4142 C CA . GLY D 1 37 ? 3.618 -23.717 -40.073 1.00 49.45 257 GLY D CA 1
ATOM 4143 C C . GLY D 1 37 ? 3.620 -22.436 -39.262 1.00 52.03 257 GLY D C 1
ATOM 4144 O O . GLY D 1 37 ? 3.365 -22.462 -38.051 1.00 62.51 257 GLY D O 1
ATOM 4145 N N . VAL D 1 38 ? 3.905 -21.316 -39.936 1.00 46.20 258 VAL D N 1
ATOM 4146 C CA . VAL D 1 38 ? 4.239 -20.046 -39.280 1.00 49.69 258 VAL D CA 1
ATOM 4147 C C . VAL D 1 38 ? 3.979 -18.810 -40.187 1.00 47.75 258 VAL D C 1
ATOM 4148 O O . VAL D 1 38 ? 4.328 -18.793 -41.377 1.00 48.17 258 VAL D O 1
ATOM 4152 N N . TRP D 1 39 ? 3.430 -17.754 -39.604 1.00 46.93 259 TRP D N 1
ATOM 4153 C CA . TRP D 1 39 ? 3.205 -16.494 -40.324 1.00 53.35 259 TRP D CA 1
ATOM 4154 C C . TRP D 1 39 ? 3.625 -15.337 -39.425 1.00 52.65 259 TRP D C 1
ATOM 4155 O O . TRP D 1 39 ? 3.922 -15.542 -38.253 1.00 59.38 259 TRP D O 1
ATOM 4166 N N . ALA D 1 40 ? 3.665 -14.128 -39.972 1.00 53.37 260 ALA D N 1
ATOM 4167 C CA . ALA D 1 40 ? 3.679 -12.907 -39.156 1.00 58.56 260 ALA D CA 1
ATOM 4168 C C . ALA D 1 40 ? 3.097 -11.744 -39.967 1.00 60.76 260 ALA D C 1
ATOM 4169 O O . ALA D 1 40 ? 3.256 -11.681 -41.188 1.00 59.72 260 ALA D O 1
ATOM 4171 N N . THR D 1 41 ? 2.453 -10.808 -39.291 1.00 60.18 261 THR D N 1
ATOM 4172 C CA . THR D 1 41 ? 1.855 -9.683 -39.973 1.00 61.86 261 THR D CA 1
ATOM 4173 C C . THR D 1 41 ? 2.412 -8.396 -39.398 1.00 66.48 261 THR D C 1
ATOM 4174 O O . THR D 1 41 ? 3.180 -8.425 -38.446 1.00 72.27 261 THR D O 1
ATOM 4178 N N . GLN D 1 42 ? 2.004 -7.273 -39.978 1.00 69.84 262 GLN D N 1
ATOM 4179 C CA . GLN D 1 42 ? 2.417 -5.945 -39.520 1.00 76.52 262 GLN D CA 1
ATOM 4180 C C . GLN D 1 42 ? 1.898 -5.690 -38.084 1.00 83.86 262 GLN D C 1
ATOM 4181 O O . GLN D 1 42 ? 0.925 -6.325 -37.630 1.00 82.69 262 GLN D O 1
ATOM 4187 N N . ARG D 1 43 ? 2.566 -4.778 -37.375 1.00 81.03 263 ARG D N 1
ATOM 4188 C CA . ARG D 1 43 ? 2.399 -4.654 -35.921 1.00 85.46 263 ARG D CA 1
ATOM 4189 C C . ARG D 1 43 ? 0.987 -4.230 -35.536 1.00 78.34 263 ARG D C 1
ATOM 4190 O O . ARG D 1 43 ? 0.425 -4.760 -34.572 1.00 71.78 263 ARG D O 1
ATOM 4198 N N . SER D 1 44 ? 0.412 -3.294 -36.290 1.00 73.79 264 SER D N 1
ATOM 4199 C CA . SER D 1 44 ? -0.919 -2.775 -35.966 1.00 74.44 264 SER D CA 1
ATOM 4200 C C . SER D 1 44 ? -2.002 -3.851 -36.092 1.00 75.23 264 SER D C 1
ATOM 4201 O O . SER D 1 44 ? -3.018 -3.787 -35.393 1.00 72.31 264 SER D O 1
ATOM 4204 N N . ASN D 1 45 ? -1.773 -4.845 -36.953 1.00 74.13 265 ASN D N 1
ATOM 4205 C CA . ASN D 1 45 ? -2.727 -5.961 -37.128 1.00 74.20 265 ASN D CA 1
ATOM 4206 C C . ASN D 1 45 ? -2.736 -6.943 -35.945 1.00 72.45 265 ASN D C 1
ATOM 4207 O O . ASN D 1 45 ? -3.783 -7.537 -35.633 1.00 72.79 265 ASN D O 1
ATOM 4212 N N . GLU D 1 46 ? -1.591 -7.086 -35.278 1.00 69.10 266 GLU D N 1
ATOM 4213 C CA . GLU D 1 46 ? -1.395 -8.151 -34.268 1.00 70.06 266 GLU D CA 1
ATOM 4214 C C . GLU D 1 46 ? -2.386 -8.182 -33.093 1.00 61.07 266 GLU D C 1
ATOM 4215 O O . GLU D 1 46 ? -2.679 -9.259 -32.569 1.00 58.57 266 GLU D O 1
ATOM 4221 N N . ALA D 1 47 ? -2.896 -7.016 -32.690 1.00 58.66 267 ALA D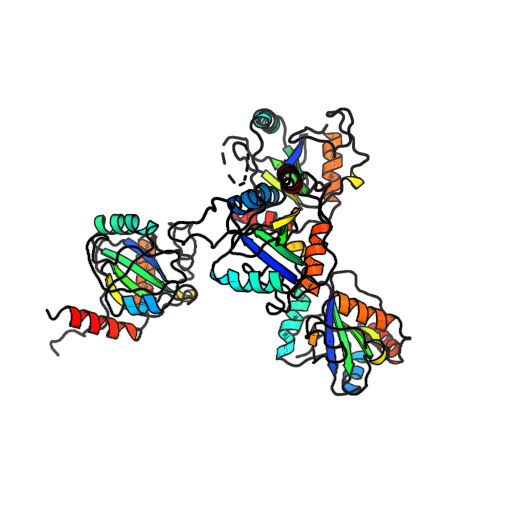 N 1
ATOM 4222 C CA . ALA D 1 47 ? -3.815 -6.921 -31.543 1.00 58.43 267 ALA D CA 1
ATOM 4223 C C . ALA D 1 47 ? -5.181 -7.526 -31.876 1.00 55.54 267 ALA D C 1
ATOM 4224 O O . ALA D 1 47 ? -5.696 -8.411 -31.174 1.00 56.07 267 ALA D O 1
ATOM 4226 N N . LYS D 1 48 ? -5.740 -7.033 -32.977 1.00 56.14 268 LYS D N 1
ATOM 4227 C CA . LYS D 1 48 ? -6.977 -7.527 -33.561 1.00 49.74 268 LYS D CA 1
ATOM 4228 C C . LYS D 1 48 ? -6.915 -9.044 -33.776 1.00 46.99 268 LYS D C 1
ATOM 4229 O O . LYS D 1 48 ? -7.840 -9.792 -33.434 1.00 42.76 268 LYS D O 1
ATOM 4235 N N . LEU D 1 49 ? -5.799 -9.527 -34.292 1.00 45.63 269 LEU D N 1
ATOM 4236 C CA . LEU D 1 49 ? -5.651 -10.991 -34.455 1.00 52.43 269 LEU D CA 1
ATOM 4237 C C . LEU D 1 49 ? -5.725 -11.829 -33.154 1.00 54.24 269 LEU D C 1
ATOM 4238 O O . LEU D 1 49 ? -6.292 -12.941 -33.126 1.00 51.49 269 LEU D O 1
ATOM 4243 N N . ASN D 1 50 ? -5.136 -11.308 -32.083 1.00 59.13 270 ASN D N 1
ATOM 4244 C CA . ASN D 1 50 ? -5.108 -12.028 -30.797 1.00 58.44 270 ASN D CA 1
ATOM 4245 C C . ASN D 1 50 ? -6.450 -11.944 -30.103 1.00 52.58 270 ASN D C 1
ATOM 4246 O O . ASN D 1 50 ? -6.922 -12.945 -29.532 1.00 46.43 270 ASN D O 1
ATOM 4251 N N . GLU D 1 51 ? -7.034 -10.739 -30.150 1.00 48.49 271 GLU D N 1
ATOM 4252 C CA . GLU D 1 51 ? -8.400 -10.489 -29.674 1.00 52.15 271 GLU D CA 1
ATOM 4253 C C . GLU D 1 51 ? -9.342 -11.551 -30.273 1.00 51.33 271 GLU D C 1
ATOM 4254 O O . GLU D 1 51 ? -10.034 -12.293 -29.550 1.00 45.84 271 GLU D O 1
ATOM 4260 N N . ALA D 1 52 ? -9.284 -11.652 -31.606 1.00 51.28 272 ALA D N 1
ATOM 4261 C CA . ALA D 1 52 ? -9.932 -12.716 -32.351 1.00 46.32 272 ALA D CA 1
ATOM 4262 C C . ALA D 1 52 ? -9.523 -14.082 -31.843 1.00 44.29 272 ALA D C 1
ATOM 4263 O O . ALA D 1 52 ? -10.400 -14.920 -31.587 1.00 41.39 272 ALA D O 1
ATOM 4265 N N . PHE D 1 53 ? -8.211 -14.340 -31.715 1.00 42.59 273 PHE D N 1
ATOM 4266 C CA . PHE D 1 53 ? -7.778 -15.669 -31.217 1.00 46.49 273 PHE D CA 1
ATOM 4267 C C . PHE D 1 53 ? -8.410 -16.020 -29.852 1.00 45.48 273 PHE D C 1
ATOM 4268 O O . PHE D 1 53 ? -8.859 -17.151 -29.654 1.00 46.10 273 PHE D O 1
ATOM 4276 N N . ASP D 1 54 ? -8.520 -15.036 -28.961 1.00 45.99 274 ASP D N 1
ATOM 4277 C CA . ASP D 1 54 ? -9.120 -15.269 -27.639 1.00 53.11 274 ASP D CA 1
ATOM 4278 C C . ASP D 1 54 ? -10.645 -15.397 -27.686 1.00 56.24 274 ASP D C 1
ATOM 4279 O O . ASP D 1 54 ? -11.229 -16.227 -26.977 1.00 61.28 274 ASP D O 1
ATOM 4284 N N . SER D 1 55 ? -11.285 -14.582 -28.523 1.00 52.62 275 SER D N 1
ATOM 4285 C CA . SER D 1 55 ? -12.752 -14.522 -28.565 1.00 50.51 275 SER D CA 1
ATOM 4286 C C . SER D 1 55 ? -13.467 -15.772 -29.122 1.00 47.19 275 SER D C 1
ATOM 4287 O O . SER D 1 55 ? -14.573 -16.074 -28.718 1.00 45.87 275 SER D O 1
ATOM 4290 N N . VAL D 1 56 ? -12.856 -16.505 -30.049 1.00 48.67 276 VAL D N 1
ATOM 4291 C CA . VAL D 1 56 ? -13.571 -17.597 -30.741 1.00 44.73 276 VAL D CA 1
ATOM 4292 C C . VAL D 1 56 ? -12.667 -18.800 -30.935 1.00 43.28 276 VAL D C 1
ATOM 4293 O O . VAL D 1 56 ? -11.441 -18.673 -30.894 1.00 44.97 276 VAL D O 1
ATOM 4297 N N . GLU D 1 57 ? -13.274 -19.957 -31.161 1.00 42.94 277 GLU D N 1
ATOM 4298 C CA . GLU D 1 57 ? -12.537 -21.213 -31.269 1.00 44.70 277 GLU D CA 1
ATOM 4299 C C . GLU D 1 57 ? -11.535 -21.255 -32.443 1.00 48.74 277 GLU D C 1
ATOM 4300 O O . GLU D 1 57 ? -10.495 -21.900 -32.339 1.00 50.13 277 GLU D O 1
ATOM 4306 N N . ASN D 1 58 ? -11.855 -20.603 -33.560 1.00 48.33 278 ASN D N 1
ATOM 4307 C CA . ASN D 1 58 ? -11.078 -20.723 -34.821 1.00 43.88 278 ASN D CA 1
ATOM 4308 C C . ASN D 1 58 ? -11.000 -19.395 -35.538 1.00 41.40 278 ASN D C 1
ATOM 4309 O O . ASN D 1 58 ? -12.034 -18.828 -35.952 1.00 39.22 278 ASN D O 1
ATOM 4314 N N . VAL D 1 59 ? -9.781 -18.892 -35.663 1.00 37.23 279 VAL D N 1
ATOM 4315 C CA . VAL D 1 59 ? -9.473 -17.769 -36.516 1.00 38.38 279 VAL D CA 1
ATOM 4316 C C . VAL D 1 59 ? -8.928 -18.345 -37.839 1.00 39.92 279 VAL D C 1
ATOM 4317 O O . VAL D 1 59 ? -7.780 -18.824 -37.905 1.00 44.70 279 VAL D O 1
ATOM 4321 N N . ILE D 1 60 ? -9.798 -18.332 -38.859 1.00 37.30 280 ILE D N 1
ATOM 4322 C CA . ILE D 1 60 ? -9.492 -18.771 -40.213 1.00 33.13 280 ILE D CA 1
ATOM 4323 C C . ILE D 1 60 ? -8.879 -17.566 -40.936 1.00 32.82 280 ILE D C 1
ATOM 4324 O O . ILE D 1 60 ? -9.483 -16.476 -41.020 1.00 32.74 280 ILE D O 1
ATOM 4329 N N . LEU D 1 61 ? -7.651 -17.769 -41.410 1.00 34.89 281 LEU D N 1
ATOM 4330 C CA . LEU D 1 61 ? -6.914 -16.791 -42.190 1.00 33.84 281 LEU D CA 1
ATOM 4331 C C . LEU D 1 61 ? -6.967 -17.250 -43.664 1.00 34.10 281 LEU D C 1
ATOM 4332 O O . LEU D 1 61 ? -6.661 -18.400 -43.990 1.00 30.80 281 LEU D O 1
ATOM 4337 N N . ILE D 1 62 ? -7.391 -16.344 -44.542 1.00 33.96 282 ILE D N 1
ATOM 4338 C CA . ILE D 1 62 ? -7.584 -16.662 -45.972 1.00 31.25 282 ILE D CA 1
ATOM 4339 C C . ILE D 1 62 ? -6.532 -15.866 -46.746 1.00 28.73 282 ILE D C 1
ATOM 4340 O O . ILE D 1 62 ? -6.533 -14.628 -46.747 1.00 25.76 282 ILE D O 1
ATOM 4345 N N . PHE D 1 63 ? -5.621 -16.613 -47.376 1.00 31.30 283 PHE D N 1
ATOM 4346 C CA . PHE D 1 63 ? -4.402 -16.066 -47.981 1.00 33.96 283 PHE D CA 1
ATOM 4347 C C . PHE D 1 63 ? -4.630 -15.739 -49.434 1.00 29.18 283 PHE D C 1
ATOM 4348 O O . PHE D 1 63 ? -5.205 -16.545 -50.158 1.00 26.66 283 PHE D O 1
ATOM 4356 N N . SER D 1 64 ? -4.166 -14.558 -49.804 1.00 26.27 284 SER D N 1
ATOM 4357 C CA . SER D 1 64 ? -3.988 -14.145 -51.171 1.00 30.58 284 SER D CA 1
ATOM 4358 C C . SER D 1 64 ? -2.641 -13.401 -51.332 1.00 33.02 284 SER D C 1
ATOM 4359 O O . SER D 1 64 ? -2.453 -12.327 -50.711 1.00 29.94 284 SER D O 1
ATOM 4362 N N . VAL D 1 65 ? -1.736 -13.939 -52.173 1.00 32.71 285 VAL D N 1
ATOM 4363 C CA . VAL D 1 65 ? -0.496 -13.217 -52.538 1.00 31.76 285 VAL D CA 1
ATOM 4364 C C . VAL D 1 65 ? -0.849 -12.061 -53.438 1.00 31.53 285 VAL D C 1
ATOM 4365 O O . VAL D 1 65 ? -1.537 -12.265 -54.436 1.00 32.77 285 VAL D O 1
ATOM 4369 N N . ASN D 1 66 ? -0.410 -10.856 -53.080 1.00 34.03 286 ASN D N 1
ATOM 4370 C CA . ASN D 1 66 ? -0.544 -9.657 -53.907 1.00 37.70 286 ASN D CA 1
ATOM 4371 C C . ASN D 1 66 ? -0.312 -9.928 -55.378 1.00 39.76 286 ASN D C 1
ATOM 4372 O O . ASN D 1 66 ? 0.560 -10.711 -55.743 1.00 45.84 286 ASN D O 1
ATOM 4377 N N . ARG D 1 67 ? -1.113 -9.279 -56.215 1.00 42.73 287 ARG D N 1
ATOM 4378 C CA . ARG D 1 67 ? -1.039 -9.363 -57.669 1.00 43.74 287 ARG D CA 1
ATOM 4379 C C . ARG D 1 67 ? -1.253 -10.743 -58.323 1.00 41.34 287 ARG D C 1
ATOM 4380 O O . ARG D 1 67 ? -1.294 -10.782 -59.534 1.00 38.37 287 ARG D O 1
ATOM 4388 N N . THR D 1 68 ? -1.409 -11.855 -57.584 1.00 35.72 288 THR D N 1
ATOM 4389 C CA . THR D 1 68 ? -1.670 -13.165 -58.242 1.00 33.37 288 THR D CA 1
ATOM 4390 C C . THR D 1 68 ? -3.111 -13.362 -58.844 1.00 31.39 288 THR D C 1
ATOM 4391 O O . THR D 1 68 ? -3.364 -14.357 -59.556 1.00 30.12 288 THR D O 1
ATOM 4395 N N . ARG D 1 69 ? -4.016 -12.428 -58.540 1.00 28.38 289 ARG D N 1
ATOM 4396 C CA . ARG D 1 69 ? -5.461 -12.531 -58.800 1.00 31.34 289 ARG D CA 1
ATOM 4397 C C . ARG D 1 69 ? -6.159 -13.811 -58.273 1.00 28.16 289 ARG D C 1
ATOM 4398 O O . ARG D 1 69 ? -7.178 -14.247 -58.826 1.00 28.37 289 ARG D O 1
ATOM 4406 N N . HIS D 1 70 ? -5.600 -14.408 -57.224 1.00 24.76 290 HIS D N 1
ATOM 4407 C CA . HIS D 1 70 ? -6.131 -15.624 -56.635 1.00 25.92 290 HIS D CA 1
ATOM 4408 C C . HIS D 1 70 ? -6.021 -15.539 -55.103 1.00 25.56 290 HIS D C 1
ATOM 4409 O O . HIS D 1 70 ? -5.292 -14.724 -54.580 1.00 24.58 290 HIS D O 1
ATOM 4416 N N . PHE D 1 71 ? -6.853 -16.315 -54.430 1.00 24.14 291 PHE D N 1
ATOM 4417 C CA . PHE D 1 71 ? -6.616 -16.735 -53.059 1.00 26.61 291 PHE D CA 1
ATOM 4418 C C . PHE D 1 71 ? -5.933 -18.100 -53.178 1.00 28.21 291 PHE D C 1
ATOM 4419 O O . PHE D 1 71 ? -6.340 -18.913 -54.037 1.00 28.38 291 PHE D O 1
ATOM 4427 N N . GLN D 1 72 ? -4.913 -18.348 -52.353 1.00 27.89 292 GLN D N 1
ATOM 4428 C CA . GLN D 1 72 ? -4.161 -19.637 -52.398 1.00 28.85 292 GLN D CA 1
ATOM 4429 C C . GLN D 1 72 ? -4.524 -20.601 -51.280 1.00 28.31 292 GLN D C 1
ATOM 4430 O O . GLN D 1 72 ? -4.020 -21.712 -51.251 1.00 30.53 292 GLN D O 1
ATOM 4436 N N . GLY D 1 73 ? -5.376 -20.168 -50.355 1.00 31.28 293 GLY D N 1
ATOM 4437 C CA . GLY D 1 73 ? -5.973 -21.076 -49.371 1.00 32.06 293 GLY D CA 1
ATOM 4438 C C . GLY D 1 73 ? -6.198 -20.444 -48.007 1.00 34.19 293 GLY D C 1
ATOM 4439 O O . GLY D 1 73 ? -6.024 -19.215 -47.817 1.00 32.20 293 GLY D O 1
ATOM 4440 N N . CYS D 1 74 ? -6.561 -21.306 -47.056 1.00 36.42 294 CYS D N 1
ATOM 4441 C CA . CYS D 1 74 ? -6.726 -20.895 -45.643 1.00 38.84 294 CYS D CA 1
ATOM 4442 C C . CYS D 1 74 ? -6.055 -21.840 -44.627 1.00 38.11 294 CYS D C 1
ATOM 4443 O O . CYS D 1 74 ? -5.869 -23.056 -44.849 1.00 32.60 294 CYS D O 1
ATOM 4446 N N . ALA D 1 75 ? -5.693 -21.211 -43.521 1.00 37.08 295 ALA D N 1
ATOM 4447 C CA . ALA D 1 75 ? -5.133 -21.875 -42.378 1.00 38.59 295 ALA D CA 1
ATOM 4448 C C . ALA D 1 75 ? -5.816 -21.355 -41.103 1.00 38.11 295 ALA D C 1
ATOM 4449 O O . ALA D 1 75 ? -6.191 -20.148 -41.010 1.00 37.44 295 ALA D O 1
ATOM 4451 N N . LYS D 1 76 ? -5.949 -22.260 -40.133 1.00 36.72 296 LYS D N 1
ATOM 4452 C CA . LYS D 1 76 ? -6.392 -21.917 -38.752 1.00 39.83 296 LYS D CA 1
ATOM 4453 C C . LYS D 1 76 ? -5.251 -21.362 -37.971 1.00 39.93 296 LYS D C 1
ATOM 4454 O O . LYS D 1 76 ? -4.170 -21.960 -37.966 1.00 45.03 296 LYS D O 1
ATOM 4460 N N . MET D 1 77 ? -5.458 -20.235 -37.303 1.00 40.53 297 MET D N 1
ATOM 4461 C CA . MET D 1 77 ? -4.414 -19.715 -36.389 1.00 44.66 297 MET D CA 1
ATOM 4462 C C . MET D 1 77 ? -4.417 -20.571 -35.095 1.00 45.02 297 MET D C 1
ATOM 4463 O O . MET D 1 77 ? -5.478 -20.766 -34.459 1.00 41.43 297 MET D O 1
ATOM 4468 N N . THR D 1 78 ? -3.246 -21.130 -34.754 1.00 43.12 298 THR D N 1
ATOM 4469 C CA . THR D 1 78 ? -3.147 -22.106 -33.662 1.00 46.85 298 THR D CA 1
ATOM 4470 C C . THR D 1 78 ? -2.525 -21.569 -32.362 1.00 48.02 298 THR D C 1
ATOM 4471 O O . THR D 1 78 ? -2.727 -22.193 -31.340 1.00 51.15 298 THR D O 1
ATOM 4475 N N . SER D 1 79 ? -1.827 -20.426 -32.385 1.00 47.52 299 SER D N 1
ATOM 4476 C CA . SER D 1 79 ? -1.284 -19.799 -31.163 1.00 50.73 299 SER D CA 1
ATOM 4477 C C . SER D 1 79 ? -1.473 -18.285 -31.154 1.00 54.21 299 SER D C 1
ATOM 4478 O O . SER D 1 79 ? -1.826 -17.698 -32.175 1.00 53.02 299 SER D O 1
ATOM 4481 N N . ARG D 1 80 ? -1.178 -17.664 -30.009 1.00 53.18 300 ARG D N 1
ATOM 4482 C CA . ARG D 1 80 ? -1.224 -16.200 -29.851 1.00 55.80 300 ARG D CA 1
ATOM 4483 C C . ARG D 1 80 ? -0.019 -15.534 -30.497 1.00 54.52 300 ARG D C 1
ATOM 4484 O O . ARG D 1 80 ? 0.887 -16.215 -30.935 1.00 53.50 300 ARG D O 1
ATOM 4492 N N . ILE D 1 81 ? 0.011 -14.205 -30.535 1.00 59.55 301 ILE D N 1
ATOM 4493 C CA . ILE D 1 81 ? 1.173 -13.477 -31.075 1.00 69.54 301 ILE D CA 1
ATOM 4494 C C . ILE D 1 81 ? 2.082 -13.189 -29.897 1.00 73.57 301 ILE D C 1
ATOM 4495 O O . ILE D 1 81 ? 1.617 -12.652 -28.896 1.00 77.75 301 ILE D O 1
ATOM 4500 N N . GLY D 1 82 ? 3.363 -13.535 -30.029 1.00 74.45 302 GLY D N 1
ATOM 4501 C CA . GLY D 1 82 ? 4.304 -13.521 -28.908 1.00 77.04 302 GLY D CA 1
ATOM 4502 C C . GLY D 1 82 ? 4.849 -12.144 -28.604 1.00 75.92 302 GLY D C 1
ATOM 4503 O O . GLY D 1 82 ? 5.787 -12.013 -27.825 1.00 74.42 302 GLY D O 1
ATOM 4504 N N . ARG D 1 101 ? 6.575 -10.047 -35.779 1.00 46.64 317 ARG D N 1
ATOM 4505 C CA . ARG D 1 101 ? 6.277 -10.639 -34.489 1.00 50.92 317 ARG D CA 1
ATOM 4506 C C . ARG D 1 101 ? 5.598 -11.943 -34.802 1.00 56.95 317 ARG D C 1
ATOM 4507 O O . ARG D 1 101 ? 4.399 -11.967 -35.020 1.00 63.45 317 ARG D O 1
ATOM 4508 N N . ASN D 1 102 ? 6.373 -13.022 -34.869 1.00 61.28 318 ASN D N 1
ATOM 4509 C CA . ASN D 1 102 ? 5.893 -14.369 -35.317 1.00 63.10 318 ASN D CA 1
ATOM 4510 C C . ASN D 1 102 ? 4.608 -14.929 -34.721 1.00 58.94 318 ASN D C 1
ATOM 4511 O O . ASN D 1 102 ? 4.176 -14.475 -33.673 1.00 64.58 318 ASN D O 1
ATOM 4516 N N . PHE D 1 103 ? 4.027 -15.934 -35.396 1.00 53.64 319 PHE D N 1
ATOM 4517 C CA . PHE D 1 103 ? 3.037 -16.834 -34.779 1.00 52.85 319 PHE D CA 1
ATOM 4518 C C . PHE D 1 103 ? 2.719 -18.077 -35.592 1.00 50.12 319 PHE D C 1
ATOM 4519 O O . PHE D 1 103 ? 3.000 -18.172 -36.792 1.00 48.35 319 PHE D O 1
ATOM 4527 N N . SER D 1 104 ? 2.077 -19.010 -34.907 1.00 44.84 320 SER D N 1
ATOM 4528 C CA . SER D 1 104 ? 1.800 -20.329 -35.434 1.00 46.85 320 SER D CA 1
ATOM 4529 C C . SER D 1 104 ? 0.452 -20.384 -36.213 1.00 51.82 320 SER D C 1
ATOM 4530 O O . SER D 1 104 ? -0.529 -19.725 -35.827 1.00 49.08 320 SER D O 1
ATOM 4533 N N . VAL D 1 105 ? 0.432 -21.184 -37.292 1.00 49.98 321 VAL D N 1
ATOM 4534 C CA . VAL D 1 105 ? -0.751 -21.399 -38.175 1.00 45.68 321 VAL D CA 1
ATOM 4535 C C . VAL D 1 105 ? -0.777 -22.863 -38.631 1.00 42.60 321 VAL D C 1
ATOM 4536 O O . VAL D 1 105 ? 0.258 -23.483 -38.721 1.00 44.79 321 VAL D O 1
ATOM 4540 N N . LYS D 1 106 ? -1.956 -23.412 -38.900 1.00 41.70 322 LYS D N 1
ATOM 4541 C CA . LYS D 1 106 ? -2.120 -24.758 -39.404 1.00 39.49 322 LYS D CA 1
ATOM 4542 C C . LYS D 1 106 ? -2.879 -24.761 -40.752 1.00 44.30 322 LYS D C 1
ATOM 4543 O O . LYS D 1 106 ? -4.120 -24.615 -40.792 1.00 45.54 322 LYS D O 1
ATOM 4549 N N . TRP D 1 107 ? -2.139 -24.969 -41.839 1.00 40.55 323 TRP D N 1
ATOM 4550 C CA . TRP D 1 107 ? -2.706 -24.964 -43.199 1.00 40.60 323 TRP D CA 1
ATOM 4551 C C . TRP D 1 107 ? -3.810 -26.019 -43.341 1.00 41.68 323 TRP D C 1
ATOM 4552 O O . TRP D 1 107 ? -3.599 -27.165 -42.981 1.00 48.85 323 TRP D O 1
ATOM 4563 N N . LEU D 1 108 ? -4.985 -25.605 -43.818 1.00 36.32 324 LEU D N 1
ATOM 4564 C CA . LEU D 1 108 ? -6.154 -26.481 -43.948 1.00 37.37 324 LEU D CA 1
ATOM 4565 C C . LEU D 1 108 ? -6.482 -26.844 -45.390 1.00 35.29 324 LEU D C 1
ATOM 4566 O O . LEU D 1 108 ? -6.905 -27.949 -45.686 1.00 28.74 324 LEU D O 1
ATOM 4571 N N . LYS D 1 109 ? -6.348 -25.865 -46.267 1.00 38.76 325 LYS D N 1
ATOM 4572 C CA . LYS D 1 109 ? -6.605 -26.051 -47.674 1.00 38.28 325 LYS D CA 1
ATOM 4573 C C . LYS D 1 109 ? -5.658 -25.152 -48.417 1.00 37.56 325 LYS D C 1
ATOM 4574 O O . LYS D 1 109 ? -5.491 -23.975 -48.060 1.00 32.87 325 LYS D O 1
ATOM 4580 N N . LEU D 1 110 ? -5.025 -25.743 -49.424 1.00 37.17 326 LEU D N 1
ATOM 4581 C CA . LEU D 1 110 ? -4.204 -25.028 -50.404 1.00 40.09 326 LEU D CA 1
ATOM 4582 C C . LEU D 1 110 ? -4.770 -25.308 -51.800 1.00 37.40 326 LEU D C 1
ATOM 4583 O O . LEU D 1 110 ? -5.185 -26.451 -52.095 1.00 36.67 326 LEU D O 1
ATOM 4588 N N . CYS D 1 111 ? -4.855 -24.251 -52.612 1.00 33.87 327 CYS D N 1
ATOM 4589 C CA . CYS D 1 111 ? -5.527 -24.295 -53.940 1.00 35.12 327 CYS D CA 1
ATOM 4590 C C . CYS D 1 111 ? -5.226 -22.961 -54.654 1.00 34.57 327 CYS D C 1
ATOM 4591 O O . CYS D 1 111 ? -4.537 -22.114 -54.104 1.00 34.40 327 CYS D O 1
ATOM 4594 N N . GLU D 1 112 ? -5.734 -22.766 -55.864 1.00 35.75 328 GLU D N 1
ATOM 4595 C CA . GLU D 1 112 ? -5.666 -21.460 -56.516 1.00 36.24 328 GLU D CA 1
ATOM 4596 C C . GLU D 1 112 ? -7.095 -21.076 -56.879 1.00 31.72 328 GLU D C 1
ATOM 4597 O O . GLU D 1 112 ? -7.580 -21.517 -57.887 1.00 32.35 328 GLU D O 1
ATOM 4603 N N . LEU D 1 113 ? -7.728 -20.216 -56.079 1.00 27.10 329 LEU D N 1
ATOM 4604 C CA . LEU D 1 113 ? -9.102 -19.800 -56.322 1.00 23.65 329 LEU D CA 1
ATOM 4605 C C . LEU D 1 113 ? -9.078 -18.445 -56.996 1.00 21.57 329 LEU D C 1
ATOM 4606 O O . LEU D 1 113 ? -8.594 -17.470 -56.400 1.00 19.80 329 LEU D O 1
ATOM 4611 N N . SER D 1 114 ? -9.597 -18.377 -58.227 1.00 18.47 330 SER D N 1
ATOM 4612 C CA . SER D 1 114 ? -9.636 -17.127 -58.948 1.00 18.33 330 SER D CA 1
ATOM 4613 C C . SER D 1 114 ? -10.570 -16.122 -58.283 1.00 17.89 330 SER D C 1
ATOM 4614 O O . SER D 1 114 ? -11.672 -16.483 -57.778 1.00 17.37 330 SER D O 1
ATOM 4617 N N . PHE D 1 115 ? -10.146 -14.867 -58.325 1.00 17.06 331 PHE D N 1
ATOM 4618 C CA . PHE D 1 115 ? -11.032 -13.772 -57.966 1.00 17.61 331 PHE D CA 1
ATOM 4619 C C . PHE D 1 115 ? -12.294 -13.714 -58.819 1.00 18.66 331 PHE D C 1
ATOM 4620 O O . PHE D 1 115 ? -13.293 -13.143 -58.363 1.00 19.82 331 PHE D O 1
ATOM 4628 N N . HIS D 1 116 ? -12.236 -14.213 -60.060 1.00 18.20 332 HIS D N 1
ATOM 4629 C CA . HIS D 1 116 ? -13.411 -14.351 -60.899 1.00 18.09 332 HIS D CA 1
ATOM 4630 C C . HIS D 1 116 ? -14.514 -15.126 -60.198 1.00 18.54 332 HIS D C 1
ATOM 4631 O O . HIS D 1 116 ? -15.700 -14.700 -60.199 1.00 17.57 332 HIS D O 1
ATOM 4638 N N . LYS D 1 117 ? -14.147 -16.201 -59.528 1.00 17.98 333 LYS D N 1
ATOM 4639 C CA . LYS D 1 117 ? -15.176 -16.958 -58.790 1.00 17.63 333 LYS D CA 1
ATOM 4640 C C . LYS D 1 117 ? -15.719 -16.245 -57.559 1.00 17.79 333 LYS D C 1
ATOM 4641 O O . LYS D 1 117 ? -16.782 -16.640 -57.070 1.00 18.55 333 LYS D O 1
ATOM 4647 N N . THR D 1 118 ? -14.997 -15.240 -57.032 1.00 17.99 334 THR D N 1
ATOM 4648 C CA . THR D 1 118 ? -15.380 -14.578 -55.788 1.00 17.46 334 THR D CA 1
ATOM 4649 C C . THR D 1 118 ? -16.006 -13.231 -56.077 1.00 17.55 334 THR D C 1
ATOM 4650 O O . THR D 1 118 ? -16.263 -12.433 -55.141 1.00 16.68 334 THR D O 1
ATOM 4654 N N . ARG D 1 119 ? -16.329 -12.981 -57.350 1.00 17.05 335 ARG D N 1
ATOM 4655 C CA . ARG D 1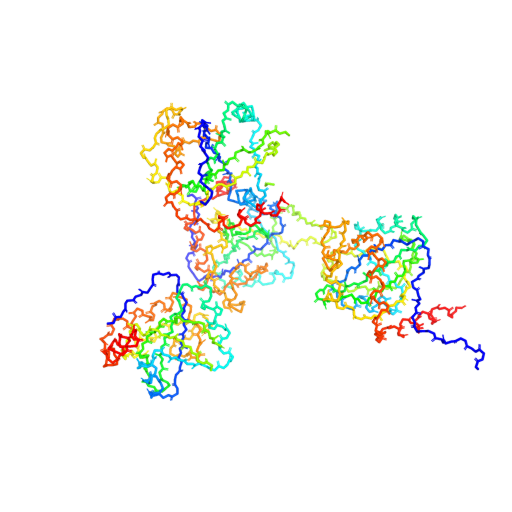 119 ? -16.702 -11.598 -57.776 1.00 18.00 335 ARG D CA 1
ATOM 4656 C C . ARG D 1 119 ? -18.096 -11.214 -57.232 1.00 17.66 335 ARG D C 1
ATOM 4657 O O . ARG D 1 119 ? -18.405 -10.040 -57.146 1.00 19.75 335 ARG D O 1
ATOM 4665 N N . ASN D 1 120 ? -18.914 -12.185 -56.848 1.00 17.64 336 ASN D N 1
ATOM 4666 C CA . ASN D 1 120 ? -20.207 -11.889 -56.235 1.00 20.00 336 ASN D CA 1
ATOM 4667 C C . ASN D 1 120 ? -20.204 -11.902 -54.696 1.00 22.48 336 ASN D C 1
ATOM 4668 O O . ASN D 1 120 ? -21.243 -11.667 -54.122 1.00 26.25 336 ASN D O 1
ATOM 4673 N N . LEU D 1 121 ? -19.087 -12.202 -54.055 1.00 20.42 337 LEU D N 1
ATOM 4674 C CA . LEU D 1 121 ? -18.976 -12.195 -52.614 1.00 21.06 337 LEU D CA 1
ATOM 4675 C C . LEU D 1 121 ? -18.528 -10.824 -52.127 1.00 19.76 337 LEU D C 1
ATOM 4676 O O . LEU D 1 121 ? -17.409 -10.440 -52.383 1.00 18.80 337 LEU D O 1
ATOM 4681 N N . ARG D 1 122 ? -19.404 -10.121 -51.422 1.00 20.40 338 ARG D N 1
ATOM 4682 C CA . ARG D 1 122 ? -19.107 -8.764 -50.927 1.00 22.81 338 ARG D CA 1
ATOM 4683 C C . ARG D 1 122 ? -19.033 -8.749 -49.413 1.00 21.81 338 ARG D C 1
ATOM 4684 O O . ARG D 1 122 ? -19.662 -9.559 -48.757 1.00 19.41 338 ARG D O 1
ATOM 4692 N N . ASN D 1 123 ? -18.237 -7.833 -48.861 1.00 23.46 339 ASN D N 1
ATOM 4693 C CA . ASN D 1 123 ? -18.000 -7.795 -47.422 1.00 23.29 339 ASN D CA 1
ATOM 4694 C C . ASN D 1 123 ? -18.665 -6.567 -46.763 1.00 22.29 339 ASN D C 1
ATOM 4695 O O . ASN D 1 123 ? -18.170 -5.441 -46.927 1.00 18.75 339 ASN D O 1
ATOM 4700 N N . PRO D 1 124 ? -19.752 -6.801 -45.991 1.00 24.34 340 PRO D N 1
ATOM 4701 C CA . PRO D 1 124 ? -20.411 -5.755 -45.195 1.00 24.86 340 PRO D CA 1
ATOM 4702 C C . PRO D 1 124 ? -19.446 -5.012 -44.263 1.00 25.82 340 PRO D C 1
ATOM 4703 O O . PRO D 1 124 ? -19.722 -3.879 -43.902 1.00 26.23 340 PRO D O 1
ATOM 4707 N N . TYR D 1 125 ? -18.360 -5.668 -43.834 1.00 27.70 341 TYR D N 1
ATOM 4708 C CA . TYR D 1 125 ? -17.337 -5.013 -43.010 1.00 28.98 341 TYR D CA 1
ATOM 4709 C C . TYR D 1 125 ? -16.438 -4.095 -43.792 1.00 33.24 341 TYR D C 1
ATOM 4710 O O . TYR D 1 125 ? -15.774 -3.274 -43.195 1.00 30.34 341 TYR D O 1
ATOM 4719 N N . ASN D 1 126 ? -16.353 -4.276 -45.119 1.00 38.47 342 ASN D N 1
ATOM 4720 C CA . ASN D 1 126 ? -15.560 -3.394 -45.974 1.00 34.67 342 ASN D CA 1
ATOM 4721 C C . ASN D 1 126 ? -16.432 -2.808 -47.054 1.00 33.67 342 ASN D C 1
ATOM 4722 O O . ASN D 1 126 ? -16.167 -2.960 -48.228 1.00 34.49 342 ASN D O 1
ATOM 4727 N N . GLU D 1 127 ? -17.503 -2.154 -46.648 1.00 35.14 343 GLU D N 1
ATOM 4728 C CA . GLU D 1 127 ? -18.305 -1.332 -47.559 1.00 36.10 343 GLU D CA 1
ATOM 4729 C C . GLU D 1 127 ? -18.913 -2.030 -48.750 1.00 35.70 343 GLU D C 1
ATOM 4730 O O . GLU D 1 127 ? -19.117 -1.417 -49.788 1.00 39.12 343 GLU D O 1
ATOM 4736 N N . ASN D 1 128 ? -19.250 -3.306 -48.565 1.00 35.13 344 ASN D N 1
ATOM 4737 C CA . ASN D 1 128 ? -19.853 -4.155 -49.581 1.00 33.30 344 ASN D CA 1
ATOM 4738 C C . ASN D 1 128 ? -19.028 -4.280 -50.856 1.00 29.88 344 ASN D C 1
ATOM 4739 O O . ASN D 1 128 ? -19.565 -4.614 -51.933 1.00 27.08 344 ASN D O 1
ATOM 4744 N N . LEU D 1 129 ? -17.727 -4.052 -50.704 1.00 29.22 345 LEU D N 1
ATOM 4745 C CA . LEU D 1 129 ? -16.791 -4.283 -51.790 1.00 31.70 345 LEU D CA 1
ATOM 4746 C C . LEU D 1 129 ? -16.559 -5.794 -51.978 1.00 27.53 345 LEU D C 1
ATOM 4747 O O . LEU D 1 129 ? -16.635 -6.556 -50.987 1.00 21.16 345 LEU D O 1
ATOM 4752 N N . PRO D 1 130 ? -16.234 -6.216 -53.219 1.00 27.00 346 PRO D N 1
ATOM 4753 C CA . PRO D 1 130 ? -15.871 -7.628 -53.439 1.00 27.51 346 PRO D CA 1
ATOM 4754 C C . PRO D 1 130 ? -14.743 -8.062 -52.499 1.00 24.17 346 PRO D C 1
ATOM 4755 O O . PRO D 1 130 ? -13.882 -7.284 -52.208 1.00 23.95 346 PRO D O 1
ATOM 4759 N N . VAL D 1 131 ? -14.767 -9.295 -52.030 1.00 23.40 347 VAL D N 1
ATOM 4760 C CA . VAL D 1 131 ? -13.728 -9.792 -51.128 1.00 22.91 347 VAL D CA 1
ATOM 4761 C C . VAL D 1 131 ? -12.305 -9.707 -51.670 1.00 24.64 347 VAL D C 1
ATOM 4762 O O . VAL D 1 131 ? -11.375 -9.563 -50.876 1.00 22.46 347 VAL D O 1
ATOM 4766 N N . LYS D 1 132 ? -12.110 -9.759 -52.990 1.00 24.75 348 LYS D N 1
ATOM 4767 C CA . LYS D 1 132 ? -10.748 -9.525 -53.533 1.00 26.94 348 LYS D CA 1
ATOM 4768 C C . LYS D 1 132 ? -10.151 -8.153 -53.103 1.00 26.71 348 LYS D C 1
ATOM 4769 O O . LYS D 1 132 ? -8.956 -8.030 -53.048 1.00 25.52 348 LYS D O 1
ATOM 4775 N N . ILE D 1 133 ? -10.998 -7.169 -52.813 1.00 27.80 349 ILE D N 1
ATOM 4776 C CA . ILE D 1 133 ? -10.564 -5.843 -52.371 1.00 31.06 349 ILE D CA 1
ATOM 4777 C C . ILE D 1 133 ? -10.497 -5.885 -50.851 1.00 33.73 349 ILE D C 1
ATOM 4778 O O . ILE D 1 133 ? -11.465 -5.509 -50.146 1.00 37.42 349 ILE D O 1
ATOM 4783 N N . SER D 1 134 ? -9.386 -6.393 -50.351 1.00 34.57 350 SER D N 1
ATOM 4784 C CA . SER D 1 134 ? -9.156 -6.601 -48.919 1.00 35.64 350 SER D CA 1
ATOM 4785 C C . SER D 1 134 ? -7.677 -6.286 -48.668 1.00 40.87 350 SER D C 1
ATOM 4786 O O . SER D 1 134 ? -6.791 -6.943 -49.263 1.00 41.30 350 SER D O 1
ATOM 4789 N N . ARG D 1 135 ? -7.422 -5.320 -47.780 1.00 45.02 351 ARG D N 1
ATOM 4790 C CA . ARG D 1 135 ? -6.098 -5.138 -47.114 1.00 43.50 351 ARG D CA 1
ATOM 4791 C C . ARG D 1 135 ? -5.718 -6.302 -46.225 1.00 42.75 351 ARG D C 1
ATOM 4792 O O . ARG D 1 135 ? -6.576 -7.124 -45.879 1.00 40.79 351 ARG D O 1
ATOM 4800 N N . ASP D 1 136 ? -4.432 -6.361 -45.843 1.00 42.15 352 ASP D N 1
ATOM 4801 C CA . ASP D 1 136 ? -3.891 -7.421 -44.948 1.00 42.82 352 ASP D CA 1
ATOM 4802 C C . ASP D 1 136 ? -4.640 -7.387 -43.578 1.00 42.89 352 ASP D C 1
ATOM 4803 O O . ASP D 1 136 ? -4.776 -6.328 -42.909 1.00 41.01 352 ASP D O 1
ATOM 4808 N N . CYS D 1 137 ? -5.168 -8.553 -43.217 1.00 41.45 353 CYS D N 1
ATOM 4809 C CA . CYS D 1 137 ? -5.966 -8.761 -42.002 1.00 40.54 353 CYS D CA 1
ATOM 4810 C C . CYS D 1 137 ? -7.240 -7.962 -41.947 1.00 39.55 353 CYS D C 1
ATOM 4811 O O . CYS D 1 137 ? -7.643 -7.554 -40.871 1.00 40.23 353 CYS D O 1
ATOM 4814 N N . GLN D 1 138 ? -7.866 -7.728 -43.103 1.00 39.50 354 GLN D N 1
ATOM 4815 C CA . GLN D 1 138 ? -9.294 -7.364 -43.170 1.00 37.45 354 GLN D CA 1
ATOM 4816 C C . GLN D 1 138 ? -10.143 -8.557 -42.675 1.00 36.84 354 GLN D C 1
ATOM 4817 O O . GLN D 1 138 ? -9.931 -9.698 -43.097 1.00 36.15 354 GLN D O 1
ATOM 4823 N N . GLU D 1 139 ? -11.077 -8.297 -41.758 1.00 35.55 355 GLU D N 1
ATOM 4824 C CA . GLU D 1 139 ? -12.039 -9.310 -41.330 1.00 33.56 355 GLU D CA 1
ATOM 4825 C C . GLU D 1 139 ? -13.163 -9.346 -42.337 1.00 31.73 355 GLU D C 1
ATOM 4826 O O . GLU D 1 139 ? -13.607 -8.305 -42.816 1.00 30.86 355 GLU D O 1
ATOM 4832 N N . LEU D 1 140 ? -13.612 -10.562 -42.620 1.00 29.81 356 LEU D N 1
ATOM 4833 C CA . LEU D 1 140 ? -14.769 -10.813 -43.431 1.00 29.94 356 LEU D CA 1
ATOM 4834 C C . LEU D 1 140 ? -15.911 -11.068 -42.454 1.00 28.76 356 LEU D C 1
ATOM 4835 O O . LEU D 1 140 ? -15.766 -11.768 -41.448 1.00 28.16 356 LEU D O 1
ATOM 4840 N N . GLU D 1 141 ? -17.058 -10.486 -42.771 1.00 26.82 357 GLU D N 1
ATOM 4841 C CA . GLU D 1 141 ? -18.286 -10.843 -42.111 1.00 24.03 357 GLU D CA 1
ATOM 4842 C C . GLU D 1 141 ? -18.393 -12.389 -42.144 1.00 22.75 357 GLU D C 1
ATOM 4843 O O . GLU D 1 141 ? -18.165 -13.014 -43.172 1.00 21.15 357 GLU D O 1
ATOM 4849 N N . PRO D 1 142 ? -18.685 -13.006 -41.002 1.00 23.57 358 PRO D N 1
ATOM 4850 C CA . PRO D 1 142 ? -18.590 -1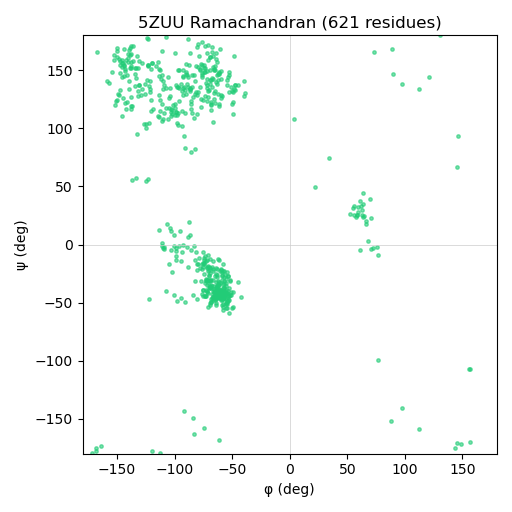4.475 -40.927 1.00 23.53 358 PRO D CA 1
ATOM 4851 C C . PRO D 1 142 ? -19.352 -15.279 -41.959 1.00 23.89 358 PRO D C 1
ATOM 4852 O O . PRO D 1 142 ? -18.859 -16.323 -42.359 1.00 28.20 358 PRO D O 1
ATOM 4856 N N . SER D 1 143 ? -20.559 -14.893 -42.328 1.00 22.87 359 SER D N 1
ATOM 4857 C CA . SER D 1 143 ? -21.294 -15.692 -43.297 1.00 23.23 359 SER D CA 1
ATOM 4858 C C . SER D 1 143 ? -20.624 -15.586 -44.668 1.00 22.05 359 SER D C 1
ATOM 4859 O O . SER D 1 143 ? -20.609 -16.551 -45.424 1.00 21.28 359 SER D O 1
ATOM 4862 N N . VAL D 1 144 ? -20.103 -14.413 -45.010 1.00 22.30 360 VAL D N 1
ATOM 4863 C CA . VAL D 1 144 ? -19.329 -14.230 -46.273 1.00 24.32 360 VAL D CA 1
ATOM 4864 C C . VAL D 1 144 ? -17.978 -14.950 -46.217 1.00 23.72 360 VAL D C 1
ATOM 4865 O O . VAL D 1 144 ? -17.498 -15.469 -47.226 1.00 21.57 360 VAL D O 1
ATOM 4869 N N . GLY D 1 145 ? -17.369 -14.929 -45.034 1.00 23.34 361 GLY D N 1
ATOM 4870 C CA . GLY D 1 145 ? -16.169 -15.680 -44.746 1.00 24.47 361 GLY D CA 1
ATOM 4871 C C . GLY D 1 145 ? -16.312 -17.186 -44.918 1.00 26.01 361 GLY D C 1
ATOM 4872 O O . GLY D 1 145 ? -15.392 -17.873 -45.466 1.00 23.56 361 GLY D O 1
ATOM 4873 N N . GLU D 1 146 ? -17.433 -17.708 -44.420 1.00 26.29 362 GLU D N 1
ATOM 4874 C CA . GLU D 1 146 ? -17.785 -19.128 -44.549 1.00 28.23 362 GLU D CA 1
ATOM 4875 C C . GLU D 1 146 ? -17.939 -19.473 -46.046 1.00 27.07 362 GLU D C 1
ATOM 4876 O O . GLU D 1 146 ? -17.563 -20.557 -46.503 1.00 25.12 362 GLU D O 1
ATOM 4882 N N . GLN D 1 147 ? -18.467 -18.519 -46.803 1.00 24.69 363 GLN D N 1
ATOM 4883 C CA . GLN D 1 147 ? -18.741 -18.735 -48.196 1.00 25.06 363 GLN D CA 1
ATOM 4884 C C . GLN D 1 147 ? -17.424 -18.785 -48.982 1.00 23.58 363 GLN D C 1
ATOM 4885 O O . GLN D 1 147 ? -17.249 -19.621 -49.875 1.00 22.95 363 GLN D O 1
ATOM 4891 N N . LEU D 1 148 ? -16.498 -17.904 -48.635 1.00 22.77 364 LEU D N 1
ATOM 4892 C CA . LEU D 1 148 ? -15.208 -17.875 -49.282 1.00 22.91 364 LEU D CA 1
ATOM 4893 C C . LEU D 1 148 ? -14.434 -19.142 -48.964 1.00 23.25 364 LEU D C 1
ATOM 4894 O O . LEU D 1 148 ? -13.847 -19.788 -49.868 1.00 24.63 364 LEU D O 1
ATOM 4899 N N . ALA D 1 149 ? -14.448 -19.513 -47.701 1.00 21.75 365 ALA D N 1
ATOM 4900 C CA . ALA D 1 149 ? -13.720 -20.702 -47.264 1.00 24.33 365 ALA D CA 1
ATOM 4901 C C . ALA D 1 149 ? -14.268 -21.899 -47.987 1.00 24.92 365 ALA D C 1
ATOM 4902 O O . ALA D 1 149 ? -13.548 -22.661 -48.568 1.00 23.54 365 ALA D O 1
ATOM 4904 N N . SER D 1 150 ? -15.578 -21.984 -48.020 1.00 26.44 366 SER D N 1
ATOM 4905 C CA . SER D 1 150 ? -16.269 -23.082 -48.710 1.00 30.20 366 SER D CA 1
ATOM 4906 C C . SER D 1 150 ? -15.901 -23.172 -50.251 1.00 26.77 366 SER D C 1
ATOM 4907 O O . SER D 1 150 ? -15.653 -24.292 -50.803 1.00 25.44 366 SER D O 1
ATOM 4910 N N . LEU D 1 151 ? -15.740 -22.019 -50.907 1.00 22.74 367 LEU D N 1
ATOM 4911 C CA . LEU D 1 151 ? -15.230 -22.012 -52.293 1.00 22.59 367 LEU D CA 1
ATOM 4912 C C . LEU D 1 151 ? -13.818 -22.577 -52.399 1.00 23.56 367 LEU D C 1
ATOM 4913 O O . LEU D 1 151 ? -13.497 -23.279 -53.377 1.00 20.27 367 LEU D O 1
ATOM 4918 N N . LEU D 1 152 ? -12.968 -22.288 -51.417 1.00 23.80 368 LEU D N 1
ATOM 4919 C CA . LEU D 1 152 ? -11.585 -22.831 -51.475 1.00 25.92 368 LEU D CA 1
ATOM 4920 C C . LEU D 1 152 ? -11.631 -24.350 -51.469 1.00 27.31 368 LEU D C 1
ATOM 4921 O O . LEU D 1 152 ? -10.894 -25.015 -52.193 1.00 26.39 368 LEU D O 1
ATOM 4926 N N . TYR D 1 153 ? -12.501 -24.882 -50.628 1.00 30.26 369 TYR D N 1
ATOM 4927 C CA . TYR D 1 153 ? -12.596 -26.308 -50.453 1.00 34.93 369 TYR D CA 1
ATOM 4928 C C . TYR D 1 153 ? -13.122 -26.992 -51.727 1.00 36.82 369 TYR D C 1
ATOM 4929 O O . TYR D 1 153 ? -12.878 -28.172 -51.902 1.00 36.87 369 TYR D O 1
ATOM 4938 N N . LEU D 1 154 ? -13.841 -26.271 -52.593 1.00 37.04 370 LEU D N 1
ATOM 4939 C CA . LEU D 1 154 ? -14.350 -26.834 -53.848 1.00 37.96 370 LEU D CA 1
ATOM 4940 C C . LEU D 1 154 ? -13.306 -26.911 -54.961 1.00 40.44 370 LEU D C 1
ATOM 4941 O O . LEU D 1 154 ? -13.524 -27.603 -55.957 1.00 42.83 370 LEU D O 1
ATOM 4946 N N . GLU D 1 155 ? -12.201 -26.182 -54.816 1.00 43.00 371 GLU D N 1
ATOM 4947 C CA . GLU D 1 155 ? -11.101 -26.245 -55.779 1.00 42.57 371 GLU D CA 1
ATOM 4948 C C . GLU D 1 155 ? -10.271 -27.501 -55.554 1.00 44.84 371 GLU D C 1
ATOM 4949 O O . GLU D 1 155 ? -10.167 -27.974 -54.424 1.00 45.58 371 GLU D O 1
ATOM 4955 N N . PRO D 1 156 ? -9.670 -28.039 -56.630 1.00 47.35 372 PRO D N 1
ATOM 4956 C CA . PRO D 1 156 ? -8.711 -29.129 -56.414 1.00 48.66 372 PRO D CA 1
ATOM 4957 C C . PRO D 1 156 ? -7.486 -28.618 -55.629 1.00 47.16 372 PRO D C 1
ATOM 4958 O O . PRO D 1 156 ? -7.139 -27.429 -55.713 1.00 39.87 372 PRO D O 1
ATOM 4962 N N . ASP D 1 157 ? -6.871 -29.515 -54.858 1.00 50.45 373 ASP D N 1
ATOM 4963 C CA . ASP D 1 157 ? -5.676 -29.195 -54.090 1.00 51.88 373 ASP D CA 1
ATOM 4964 C C . ASP D 1 157 ? -4.665 -28.646 -55.045 1.00 50.02 373 ASP D C 1
ATOM 4965 O O . ASP D 1 157 ? -4.606 -29.118 -56.167 1.00 60.61 373 ASP D O 1
ATOM 4970 N N . SER D 1 158 ? -3.900 -27.642 -54.633 1.00 47.69 374 SER D N 1
ATOM 4971 C CA . SER D 1 158 ? -2.742 -27.217 -55.392 1.00 53.67 374 SER D CA 1
ATOM 4972 C C . SER D 1 158 ? -1.585 -28.076 -54.882 1.00 63.35 374 SER D C 1
ATOM 4973 O O . SER D 1 158 ? -1.780 -28.880 -53.961 1.00 67.00 374 SER D O 1
ATOM 4976 N N . GLU D 1 159 ? -0.406 -27.909 -55.495 1.00 72.27 375 GLU D N 1
ATOM 4977 C CA . GLU D 1 159 ? 0.809 -28.694 -55.183 1.00 74.31 375 GLU D CA 1
ATOM 4978 C C . GLU D 1 159 ? 1.282 -28.514 -53.748 1.00 74.79 375 GLU D C 1
ATOM 4979 O O . GLU D 1 159 ? 1.810 -29.452 -53.154 1.00 75.39 375 GLU D O 1
ATOM 4985 N N . LEU D 1 160 ? 1.071 -27.322 -53.190 1.00 71.49 376 LEU D N 1
ATOM 4986 C CA . LEU D 1 160 ? 1.542 -27.009 -51.840 1.00 70.77 376 LEU D CA 1
ATOM 4987 C C . LEU D 1 160 ? 0.813 -27.746 -50.696 1.00 71.71 376 LEU D C 1
ATOM 4988 O O . LEU D 1 160 ? 1.291 -27.702 -49.562 1.00 72.74 376 LEU D O 1
ATOM 4993 N N . MET D 1 161 ? -0.322 -28.398 -50.979 1.00 72.81 377 MET D N 1
ATOM 4994 C CA . MET D 1 161 ? -1.065 -29.192 -49.965 1.00 72.04 377 MET D CA 1
ATOM 4995 C C . MET D 1 161 ? -0.317 -30.440 -49.455 1.00 67.57 377 MET D C 1
ATOM 4996 O O . MET D 1 161 ? -0.404 -30.748 -48.272 1.00 59.86 377 MET D O 1
ATOM 5001 N N . ALA D 1 162 ? 0.394 -31.148 -50.342 1.00 70.26 378 ALA D N 1
ATOM 5002 C CA . ALA D 1 162 ? 1.269 -32.282 -49.953 1.00 67.53 378 ALA D CA 1
ATOM 5003 C C . ALA D 1 162 ? 2.491 -31.784 -49.179 1.00 65.90 378 ALA D C 1
ATOM 5004 O O . ALA D 1 162 ? 2.788 -32.301 -48.099 1.00 69.63 378 ALA D O 1
ATOM 5006 N N . ILE D 1 163 ? 3.180 -30.784 -49.746 1.00 61.38 379 ILE D N 1
ATOM 5007 C CA . ILE D 1 163 ? 4.284 -30.035 -49.088 1.00 60.77 379 ILE D CA 1
ATOM 5008 C C . ILE D 1 163 ? 3.882 -29.554 -47.670 1.00 64.89 379 ILE D C 1
ATOM 5009 O O . ILE D 1 163 ? 4.687 -29.636 -46.732 1.00 60.22 379 ILE D O 1
ATOM 5014 N N . SER D 1 164 ? 2.642 -29.070 -47.522 1.00 69.73 380 SER D N 1
ATOM 5015 C CA . SER D 1 164 ? 2.089 -28.649 -46.214 1.00 70.24 380 SER D CA 1
ATOM 5016 C C . SER D 1 164 ? 1.858 -29.799 -45.235 1.00 67.82 380 SER D C 1
ATOM 5017 O O . SER D 1 164 ? 2.262 -29.698 -44.079 1.00 58.89 380 SER D O 1
ATOM 5020 N N . ILE D 1 165 ? 1.184 -30.858 -45.703 1.00 76.21 381 ILE D N 1
ATOM 5021 C CA . ILE D 1 165 ? 0.799 -32.011 -44.859 1.00 84.50 381 ILE D CA 1
ATOM 5022 C C . ILE D 1 165 ? 2.014 -32.882 -44.453 1.00 85.22 381 ILE D C 1
ATOM 5023 O O . ILE D 1 165 ? 2.090 -33.317 -43.293 1.00 86.72 381 ILE D O 1
ATOM 5028 N N . ALA D 1 166 ? 2.944 -33.125 -45.383 1.00 79.86 382 ALA D N 1
ATOM 5029 C CA . ALA D 1 166 ? 4.192 -33.859 -45.073 1.00 79.15 382 ALA D CA 1
ATOM 5030 C C . ALA D 1 166 ? 5.169 -33.059 -44.180 1.00 78.80 382 ALA D C 1
ATOM 5031 O O . ALA D 1 166 ? 5.948 -33.674 -43.445 1.00 72.73 382 ALA D O 1
ATOM 5033 N N . ALA D 1 167 ? 5.118 -31.714 -44.246 1.00 75.69 383 ALA D N 1
ATOM 5034 C CA . ALA D 1 167 ? 5.942 -30.824 -43.399 1.00 73.61 383 ALA D CA 1
ATOM 5035 C C . ALA D 1 167 ? 5.276 -30.451 -42.068 1.00 77.01 383 ALA D C 1
ATOM 5036 O O . ALA D 1 167 ? 5.863 -29.730 -41.264 1.00 82.23 383 ALA D O 1
ATOM 5038 N N . GLU D 1 168 ? 4.051 -30.913 -41.840 1.00 84.52 384 GLU D N 1
ATOM 5039 C CA . GLU D 1 168 ? 3.384 -30.733 -40.550 1.00 86.90 384 GLU D CA 1
ATOM 5040 C C . GLU D 1 168 ? 3.690 -31.932 -39.680 1.00 86.36 384 GLU D C 1
ATOM 5041 O O . GLU D 1 168 ? 4.088 -31.756 -38.534 1.00 84.76 384 GLU D O 1
ATOM 5047 N N . ALA D 1 169 ? 3.501 -33.134 -40.243 1.00 89.30 385 ALA D N 1
ATOM 5048 C CA . ALA D 1 169 ? 3.772 -34.421 -39.569 1.00 92.05 385 ALA D CA 1
ATOM 5049 C C . ALA D 1 169 ? 5.202 -34.508 -39.014 1.00 96.97 385 ALA D C 1
ATOM 5050 O O . ALA D 1 169 ? 5.400 -34.856 -37.835 1.00 100.94 385 ALA D O 1
ATOM 5052 N N . LYS D 1 170 ? 6.183 -34.169 -39.855 1.00 95.31 386 LYS D N 1
ATOM 5053 C CA . LYS D 1 170 ? 7.601 -34.137 -39.446 1.00 92.75 386 LYS D CA 1
ATOM 5054 C C . LYS D 1 170 ? 7.830 -33.150 -38.298 1.00 90.90 386 LYS D C 1
ATOM 5055 O O . LYS D 1 170 ? 8.532 -33.481 -37.333 1.00 90.71 386 LYS D O 1
ATOM 5061 N N . ARG D 1 171 ? 7.209 -31.967 -38.393 1.00 86.94 387 ARG D N 1
ATOM 5062 C CA . ARG D 1 171 ? 7.304 -30.927 -37.347 1.00 88.38 387 ARG D CA 1
ATOM 5063 C C . ARG D 1 171 ? 6.696 -31.327 -35.978 1.00 88.12 387 ARG D C 1
ATOM 5064 O O . ARG D 1 171 ? 7.046 -30.725 -34.959 1.00 85.66 387 ARG D O 1
ATOM 5072 N N . GLU D 1 172 ? 5.815 -32.337 -35.954 1.00 89.13 388 GLU D N 1
ATOM 5073 C CA . GLU D 1 172 ? 5.222 -32.858 -34.703 1.00 94.04 388 GLU D CA 1
ATOM 5074 C C . GLU D 1 172 ? 6.053 -33.950 -33.969 1.00 93.94 388 GLU D C 1
ATOM 5075 O O . GLU D 1 172 ? 5.563 -34.556 -33.003 1.00 91.50 388 GLU D O 1
ATOM 5081 N N . GLU D 1 173 ? 7.288 -34.193 -34.423 1.00 89.78 389 GLU D N 1
ATOM 5082 C CA . GLU D 1 173 ? 8.266 -35.024 -33.709 1.00 83.38 389 GLU D CA 1
ATOM 5083 C C . GLU D 1 173 ? 9.536 -34.218 -33.416 1.00 77.83 389 GLU D C 1
ATOM 5084 O O . GLU D 1 173 ? 9.492 -33.164 -32.772 1.00 65.70 389 GLU D O 1
#

Secondary structure (DSSP, 8-state):
--PPPPPSSEEEEEEEESSHHHHHHHHHHSEE---GGGHHHHHHHHHHSSEEEEEEEETTSSEEEEEEEE-S-SSS----------SS-PPP---EEEEEEEEEEEETTTTTT-EEGGGTTEETTS--TTEEEPHHHHHHHHHHHHTSPPPHHHHHHHHHH-/-PPPPPSSEEEEEEEES-HHHHHHHHHHTEEE--GGGHHHHHHHHHHSSEEEEEEEETTSSEEEEEEEE-S-------EEEEEEEEEEEEETTTTTT-EEGGGTTEETTS--TTEEEPHHHHHHHHHHHHTSPPPTHHHHHHHHHHHT-/--S----SSPPPPSSSEEEEEEEES-HHHHHHHHHHTEE--BGGGHHHHHHHHHHSSEEEEEEEETTSSEEEEEEEE-S-SSS---------STTTT-B---EEEEEEEEEEEEGGGGTT-EEGGGTTEETTS--TTEEEPHHHHHHHHHHHHHSPPPHHHHHHHHHHHHHH--/-----SS-EEEEEEEESSHHHHHHHHHHTEE---TTHHHHHHHHHHHSSEEEEEEEETTSSEEEEEEEE-S-----EEEEEEEEEEEEGGGGTT-EEGGGTTEETTS--TTEEEPHHHHHHHHHHHHHSPP-THHHHHHHHHHGGG-

Organism: Arabidopsis thaliana (NCBI:txid3702)

Solvent-accessible surface area: 32232 Å² total; per-residue (Å²): 182,108,132,152,84,142,178,91,25,46,101,42,33,177,62,117,10,47,6,2,0,0,37,8,104,23,89,91,6,0,76,53,0,0,92,54,9,8,13,6,4,65,177,102,15,25,79,89,0,18,98,0,60,89,61,31,140,8,2,0,0,0,2,1,5,56,234,31,183,53,2,1,0,0,0,39,1,52,23,120,10,33,53,197,62,12,56,10,140,32,112,61,140,121,32,48,39,98,52,20,156,26,0,26,7,67,3,1,11,0,1,70,1,25,29,117,104,0,154,135,26,134,1,72,114,31,140,89,58,22,0,102,85,11,206,27,0,34,27,0,41,50,71,20,0,88,95,0,0,49,41,0,60,135,26,106,55,20,142,26,2,72,79,2,62,62,6,39,58,155,102,143,134,198,136,42,50,109,40,33,174,56,128,10,46,8,0,0,0,38,7,90,24,109,100,6,6,84,47,0,3,95,83,22,3,14,6,4,84,112,101,15,25,81,87,0,16,100,0,56,88,59,33,132,7,1,0,0,0,2,1,5,63,228,10,122,1,1,8,0,0,0,38,0,52,23,107,2,14,80,70,153,57,26,19,144,16,99,61,120,178,54,20,60,79,57,6,129,27,0,20,7,79,6,1,11,0,1,20,1,12,33,76,101,1,103,32,22,26,2,33,113,33,149,38,62,24,0,103,88,11,208,28,0,37,27,0,12,49,44,1,0,94,53,0,0,50,49,0,58,141,17,30,16,17,65,28,0,62,70,6,66,85,33,88,130,75,51,108,41,35,164,54,102,12,47,0,0,1,0,41,5,65,31,30,19,19,4,18,58,0,2,44,102,2,33,15,6,3,80,172,105,15,15,80,83,0,23,96,0,54,97,60,31,105,11,2,0,0,0,1,1,3,56,127,8,150,50,1,3,0,0,0,46,0,56,38,107,11,94,125,150,14,118,75,5,38,6,76,5,3,11,0,1,73,0,22,30,138,129,1,164,127,17,126,0,70,113,28,147,85,62,21,0,96,85,12,205,29,0,40,25,0,43,41,61,15,0,77,93,0,0,61,47,0,61,144,24,106,77,21,64,16,5,70,56,4,67,71,21,44,76,185,114,198,64,51,89,105,32,152,36,62,30,10,7,0,0,0,40,5,106,56,92,113,72,0,49,94,3,1,106,102,6,44,23,42,14,118,202,101,19,20,74,88,0,17,77,0,51,96,53,13,120,1,0,8,0,0,0,0,5,46,188,29,180,54,2,1,0,1,0,34,0,58,41,119,20,116,58,94,8,38,4,56,5,4,13,0,0,68,0,28,30,139,124,1,160,125,16,119,1,15,27,31,144,77,70,24,0,94,82,14,210,25,0,36,12,0,7,35,55,15,0,109,96,0,13,60,45,0,74,142,24,106,76,27,144,20,4,72,72,4,64,64,24,43,64,169,111,157,195

Sequence (632 aa):
PADQTNRTSHPLPQGVNRYFVVKSNNRENFELSVQQQGVWATQRSNEAKLNEAFDSVENVILIFSVNRTRHFQGCAKMTSRIGGYIGGGNWKHEHGTAQYGRNFSVKWLKLCELSFHKTRNLRNPYNENLPVKISRDCQELEPSVGEQLASLLYLEPDSELMAISIAAEAKREEETSHPLPQGVNRYFVVKSNNRENFELSVQQGVWATQRSNEAKLNEAFDSVENVILIFSVNRTRHFQGCAKMTSRIGGYIGGGNWKHEHGTAQYGRNFSVKWLKLCELSFHKTRNLRNPYNENLPVKISRDCQELEPSVGEQLASLLYLEPDSELMAISIAAEASHPLPQGVNRYFVVKSNNRENFELSVQQGVWATQRSNEAKLNEAFDSVENVILIFSVNRTRHFQGCAKMTSRIGWYGRNFSVKWLKLCELSFHKTRNLRNPYNENLPVKISRDCQELEPSVGEQLASLLYLEPDSELMAISIAAEAKRESHPLPQGVNRYFVVKSNNRENFELSVQQGVWATQRSNEAKLNEAFDSVENVILIFSVNRTRHFQGCAKMTSRIGRNFSVKWLKLCELSFHKTRNLRNPYNENLPVKISRDCQELEPSVGEQLASLLYLEPDSELMAISIAAEAKREE

CATH classification: 3.10.590.10

Nearest PDB structures (foldseek):
  5zuu-assembly3_B  TM=1.007E+00  e=5.832E-32  Arabidopsis thaliana
  6k6u-assembly2_B  TM=9.714E-01  e=1.192E-16  Homo sapiens
  4rci-assembly4_D  TM=8.529E-01  e=8.411E-14  Homo sapiens
  7yye-assembly1_A  TM=8.677E-01  e=1.793E-13  Homo sapiens
  7yyf-assembly4_D  TM=8.729E-01  e=4.335E-13  Homo sapiens

GO terms:
  GO:0005634 nucleus (C, IDA)
  GO:0005737 cytoplasm (C, IDA)
  GO:0003723 RNA binding (F, IDA)
  GO:0043068 positive regulation of programmed cell death (P, IMP)
  GO:2000031 regulation of salicylic acid mediated signaling pathway (P, IMP)
  GO:0031124 mRNA 3'-end processing (P, IMP)
  GO:0034052 positive regulation of plant-type hypersensitive response (P, IMP)
  GO:0005515 protein binding (F, IPI)
  GO:0005516 calmodulin binding (F, IDA)
  GO:0003729 mRNA binding (F, IDA)
  GO:0004519 endonuclease activity (F, IDA)
  GO:0004521 RNA endonuclease activity (F, IDA)
  GO:0006396 RNA processing (P, IDA)
  GO:0006396 RNA processing (P, TAS)
  GO:0003729 mRNA binding (F, HDA)
  GO:0031440 regulation of mRNA 3'-end processing (P, IMP)
  GO:0006979 response to oxidative stress (P, IMP)

Foldseek 3Di:
DPDDDDDLFADDDDDDEWEWEAEAQDVVQVLQCLLAQKDWAQPVCQVVVLVRVVPDVWYKYFYDYPPPQWTFAIKTFDDRFDDADDGDPDDDPPCPSPTGHMGGIQTGATFTGGLVNQQVQFAPQVVRHGPVPHDGGRIGPGVSRVVVNVSRVVGDGDPSSNSNVVSVVVVVPD/DFADDDDDQEWEWEAEAQDVVQVLVCLQPQKHFAAPVCQVVVQVRVVPTPWYKYFYDYPPPQWTFAIKTFDDHQPPDDDDDDDDDDPPDDDTGGMGGIQTGATFTGGLVNQVCQFAPQVVRHGPVPHDGGRIGDRVSRVVVNVSRVPGDGDPSSVSSVVNVD/DADDDDDWEWEWEAEAQDDLLVLVCLLVQKDAADPVCQVVVQVRVVPTDWYKYWYDYPPPQWTFAIWTFDAHQPVHHGMGGIQTHAGATHHVVVQCPQFAVQVVRHGPVPHPGGRIGDVVSSVVVNVSSVVGDGDPSVVSNVVSVVVVD/DADDDPKDEWEWEAEDQDVVLVLVCLLPQKDDDDDVLQVVVQVRVVPIPWYKYWYDYPPPQWTQAIWTFDDHPPVMGGTAGHAGATHHLVVQCCQAAPQVVRHGPVPHDGGDIGDVVSRVVVNVSRVVGPGDPSVCSNVVSVVVVVD

InterPro domains:
  IPR000571 Zinc finger, CCCH-type [PS50103] (60-87)
  IPR000571 Zinc finger, CCCH-type [PS50103] (114-141)
  IPR000571 Zinc finger, CCCH-type [SM00356] (60-86)
  IPR000571 Zinc finger, CCCH-type [SM00356] (88-114)
  IPR000571 Zinc finger, CCCH-type [SM00356] (116-140)
  IPR007275 YTH domain [PF04146] (237-371)
  IPR007275 YTH domain [PS50882] (237-372)
  IPR007275 YTH domain [cd21134] (238-372)
  IPR036855 Zinc finger, CCCH-type superfamily [SSF90229] (62-85)
  IPR045168 YTH domain containing protein [PTHR12357] (31-626)